Protein AF-A0A959NJ76-F1 (afdb_monomer)

Solvent-accessible surface area (backbone atoms only — not comparable to full-atom values): 22994 Å² total; per-residue (Å²): 145,77,79,62,61,67,50,52,54,52,50,51,52,50,52,49,51,54,52,50,52,52,50,49,51,53,53,50,52,52,48,54,54,55,44,70,74,42,85,94,53,72,59,65,63,52,52,52,49,53,48,52,55,59,72,65,40,52,69,60,38,48,54,49,22,55,58,27,55,75,42,96,59,50,68,64,19,51,53,31,48,52,52,47,51,53,51,51,53,51,48,52,51,54,50,52,50,50,52,51,50,51,50,53,50,49,51,50,53,50,51,51,51,49,55,51,48,36,51,53,37,51,50,47,26,54,51,33,48,54,51,20,55,43,29,62,75,60,64,82,51,79,66,47,38,54,55,51,40,50,53,48,51,53,47,51,53,51,50,51,53,49,50,55,53,47,56,59,44,38,79,74,34,67,64,60,44,71,67,39,54,48,24,48,49,51,16,53,50,24,44,53,53,16,42,52,22,33,75,70,67,33,31,61,61,14,20,52,27,26,49,53,15,28,51,23,29,51,49,24,33,51,53,50,50,49,25,50,52,28,64,71,61,71,80,52,102,51,64,40,70,69,52,53,48,41,52,51,35,50,52,49,31,54,53,42,53,53,52,48,54,55,51,57,67,55,60,82,55,83,91,42,77,69,54,53,56,49,36,53,50,51,27,51,51,53,51,49,52,43,51,55,52,51,52,52,40,50,49,37,57,72,72,69,51,50,74,65,56,40,56,54,48,53,60,37,49,54,47,47,52,53,42,38,51,28,42,74,69,71,47,78,45,75,63,44,53,51,42,50,53,49,38,37,50,50,35,51,47,50,46,49,55,64,70,56,57,88,72,63,86,72,84,79,77,78,76,82,75,85,72,88,76,75,74,77,76,80,85,76,60,83,49,73,70,45,56,54,52,53,51,51,51,49,56,48,56,66,68,70,68,63,56,72,73,54,48,53,51,53,49,52,50,56,50,49,58,62,48,61,51,71,77,107

Foldseek 3Di:
DPPCVVLVVVLVVLVVVLVVLVVVLVVLVVVLVVQVVDPPAPNVLSVVLNVLLVVLPLVVLSVVLNVCSVDPDNPSNVVSVVSSVVSVVVSVVSVVVSVVVRVVRLLVVLLVLLVVLLVLLVVLLVLLLVLLVCLQPPLDDPVSLVVSLVSLVVSLVSLVVSLVSLVVSVLSALLSDVLLVVLSVLLNVLSVQLSVCSVVVNSNSSSVSSVSSSVSSVVSSVSSVQSSVCSVVPQDPDGRLLVSLLVLLVVLLVLLVVLLVLLVVLVPDDDDPVVLVVLVVSLVSLVVSLVSLVVSLVVCVVVVNDPVLNVLSVVLSVLSVVLSVCSVVVNSDPVSSVSSVVSSVSSVVSSVVSSCVVVDDDPDDDDDDDDPDDDPPDDDCQDPVNLVVLVVVLVVVVVVDDDPVVNVVSVVVSVVVVVVNVVD

Radius of gyration: 35.42 Å; Cα contacts (8 Å, |Δi|>4): 337; chains: 1; bounding box: 66×67×104 Å

Mean predicted aligned error: 13.61 Å

Structure (mmCIF, N/CA/C/O backbone):
data_AF-A0A959NJ76-F1
#
_entry.id   AF-A0A959NJ76-F1
#
loop_
_atom_site.group_PDB
_atom_site.id
_atom_site.type_symbol
_atom_site.label_atom_id
_atom_site.label_alt_id
_atom_site.label_comp_id
_atom_site.label_asym_id
_atom_site.label_entity_id
_atom_site.label_seq_id
_atom_site.pdbx_PDB_ins_code
_atom_site.Cartn_x
_atom_site.Cartn_y
_atom_site.Cartn_z
_atom_site.occupancy
_atom_site.B_iso_or_equiv
_atom_site.auth_seq_id
_atom_site.auth_comp_id
_atom_site.auth_asym_id
_atom_site.auth_atom_id
_atom_site.pdbx_PDB_model_num
ATOM 1 N N . GLU A 1 1 ? -35.287 9.494 47.033 1.00 32.81 1 GLU A N 1
ATOM 2 C CA . GLU A 1 1 ? -34.958 10.249 45.802 1.00 32.81 1 GLU A CA 1
ATOM 3 C C . GLU A 1 1 ? -33.596 9.868 45.184 1.00 32.81 1 GLU A C 1
ATOM 5 O O . GLU A 1 1 ? -32.942 10.720 44.609 1.00 32.81 1 GLU A O 1
ATOM 10 N N . ASN A 1 2 ? -33.147 8.601 45.232 1.00 35.16 2 ASN A N 1
ATOM 11 C CA . ASN A 1 2 ? -31.832 8.211 44.669 1.00 35.16 2 ASN A CA 1
ATOM 12 C C . ASN A 1 2 ? -31.874 6.976 43.745 1.00 35.16 2 ASN A C 1
ATOM 14 O O . ASN A 1 2 ? -30.834 6.438 43.386 1.00 35.16 2 ASN A O 1
ATOM 18 N N . SER A 1 3 ? -33.068 6.524 43.354 1.00 40.91 3 SER A N 1
ATOM 19 C CA . SER A 1 3 ? -33.283 5.350 42.494 1.00 40.91 3 SER A CA 1
ATOM 20 C C . SER A 1 3 ? -33.383 5.677 40.996 1.00 40.91 3 SER A C 1
ATOM 22 O O . SER A 1 3 ? -33.273 4.765 40.185 1.00 40.91 3 SER A O 1
ATOM 24 N N . ASP A 1 4 ? -33.530 6.953 40.617 1.00 49.22 4 ASP A N 1
ATOM 25 C CA . ASP A 1 4 ? -33.763 7.360 39.216 1.00 49.22 4 ASP A CA 1
ATOM 26 C C . ASP A 1 4 ? -32.482 7.737 38.447 1.00 49.22 4 ASP A C 1
ATOM 28 O O . ASP A 1 4 ? -32.448 7.676 37.219 1.00 49.22 4 ASP A O 1
ATOM 32 N N . ARG A 1 5 ? -31.394 8.094 39.147 1.00 47.03 5 ARG A N 1
ATOM 33 C CA . ARG A 1 5 ? -30.107 8.469 38.522 1.00 47.03 5 ARG A CA 1
ATOM 34 C C . ARG A 1 5 ? -29.415 7.326 37.758 1.00 47.03 5 ARG A C 1
ATOM 36 O O . ARG A 1 5 ? -29.026 7.573 36.619 1.00 47.03 5 ARG A O 1
ATOM 43 N N . PRO A 1 6 ? -29.317 6.090 38.293 1.00 58.12 6 PRO A N 1
ATOM 44 C CA . PRO A 1 6 ? -28.686 4.979 37.574 1.00 58.12 6 PRO A CA 1
ATOM 45 C C . PRO A 1 6 ? -29.435 4.620 36.285 1.00 58.12 6 PRO A C 1
ATOM 47 O O . PRO A 1 6 ? -28.829 4.230 35.294 1.00 58.12 6 PRO A O 1
ATOM 50 N N . ASN A 1 7 ? -30.763 4.777 36.283 1.00 65.12 7 ASN A N 1
ATOM 51 C CA . ASN A 1 7 ? -31.589 4.422 35.136 1.00 65.12 7 ASN A CA 1
ATOM 52 C C . ASN A 1 7 ? -31.427 5.421 33.975 1.00 65.12 7 ASN A C 1
ATOM 54 O O . ASN A 1 7 ? -31.428 5.032 32.810 1.00 65.12 7 ASN A O 1
ATOM 58 N N . ASN A 1 8 ? -31.231 6.711 34.269 1.00 75.12 8 ASN A N 1
ATOM 59 C CA . ASN A 1 8 ? -30.981 7.713 33.229 1.00 75.12 8 ASN A CA 1
ATOM 60 C C . ASN A 1 8 ? -29.619 7.517 32.542 1.00 75.12 8 ASN A C 1
ATOM 62 O O . ASN A 1 8 ? -29.563 7.554 31.316 1.00 75.12 8 ASN A O 1
ATOM 66 N N . GLU A 1 9 ? -28.553 7.235 33.298 1.00 80.25 9 GLU A N 1
ATOM 67 C CA . GLU A 1 9 ? -27.217 6.975 32.731 1.00 80.25 9 GLU A CA 1
ATOM 68 C C . GLU A 1 9 ? -27.193 5.703 31.868 1.00 80.25 9 GLU A C 1
ATOM 70 O O . GLU A 1 9 ? -26.679 5.723 30.750 1.00 80.25 9 GLU A O 1
ATOM 75 N N . LEU A 1 10 ? -27.818 4.611 32.329 1.00 81.75 10 LEU A N 1
ATOM 76 C CA . LEU A 1 10 ? -27.928 3.370 31.551 1.00 81.75 10 LEU A CA 1
ATOM 77 C C . LEU A 1 10 ? -28.728 3.567 30.255 1.00 81.75 10 LEU A C 1
ATOM 79 O O . LEU A 1 10 ? -28.365 3.025 29.211 1.00 81.75 10 LEU A O 1
ATOM 83 N N . ASN A 1 11 ? -29.790 4.378 30.291 1.00 82.19 11 ASN A N 1
ATOM 84 C CA . ASN A 1 11 ? -30.551 4.721 29.091 1.00 82.19 11 ASN A CA 1
ATOM 85 C C . ASN A 1 11 ? -29.736 5.572 28.103 1.00 82.19 11 ASN A C 1
ATOM 87 O O . ASN A 1 11 ? -29.856 5.379 26.892 1.00 82.19 11 ASN A O 1
ATOM 91 N N . GLU A 1 12 ? -28.899 6.498 28.579 1.00 86.25 12 GLU A N 1
ATOM 92 C CA . GLU A 1 12 ? -27.983 7.253 27.713 1.00 86.25 12 GLU A CA 1
ATOM 93 C C . GLU A 1 12 ? -26.907 6.357 27.090 1.00 86.25 12 GLU A C 1
ATOM 95 O O . GLU A 1 12 ? -26.652 6.454 25.887 1.00 86.25 12 GLU A O 1
ATOM 100 N N . GLN A 1 13 ? -26.330 5.435 27.865 1.00 84.12 13 GLN A N 1
ATOM 101 C CA . GLN A 1 13 ? -25.385 4.441 27.351 1.00 84.12 13 GLN A CA 1
ATOM 102 C C . GLN A 1 13 ? -26.030 3.541 26.291 1.00 84.12 13 GLN A C 1
ATOM 104 O O . GLN A 1 13 ? -25.434 3.315 25.238 1.00 84.12 13 GLN A O 1
ATOM 109 N N . GLN A 1 14 ? -27.271 3.094 26.512 1.00 85.25 14 GLN A N 1
ATOM 110 C CA . GLN A 1 14 ? -28.015 2.300 25.532 1.00 85.25 14 GLN A CA 1
ATOM 111 C C . GLN A 1 14 ? -28.269 3.084 24.234 1.00 85.25 14 GLN A C 1
ATOM 113 O O . GLN A 1 14 ? -28.062 2.552 23.146 1.00 85.25 14 GLN A O 1
ATOM 118 N N . LYS A 1 15 ? -28.649 4.367 24.324 1.00 87.88 15 LYS A N 1
ATOM 119 C CA . LYS A 1 15 ? -28.808 5.238 23.143 1.00 87.88 15 LYS A CA 1
ATOM 120 C C . LYS A 1 15 ? -27.497 5.446 22.384 1.00 87.88 15 LYS A C 1
ATOM 122 O O . LYS A 1 15 ? -27.502 5.520 21.157 1.00 87.88 15 LYS A O 1
ATOM 127 N N . ASN A 1 16 ? -26.376 5.559 23.095 1.00 87.31 16 ASN A N 1
ATOM 128 C CA . ASN A 1 16 ? -25.060 5.639 22.465 1.00 87.31 16 ASN A CA 1
ATOM 129 C C . ASN A 1 16 ? -24.744 4.335 21.714 1.00 87.31 16 ASN A C 1
ATOM 131 O O . ASN A 1 16 ? -24.356 4.380 20.549 1.00 87.31 16 ASN A O 1
ATOM 135 N N . LEU A 1 17 ? -25.012 3.181 22.331 1.00 86.62 17 LEU A N 1
ATOM 136 C CA . LEU A 1 17 ? -24.845 1.868 21.705 1.00 86.62 17 LEU A CA 1
ATOM 137 C C . LEU A 1 17 ? -25.693 1.729 20.425 1.00 86.62 17 LEU A C 1
ATOM 139 O O . LEU A 1 17 ? -25.177 1.277 19.404 1.00 86.62 17 LEU A O 1
ATOM 143 N N . ASP A 1 18 ? -26.943 2.207 20.428 1.00 87.94 18 ASP A N 1
ATOM 144 C CA . ASP A 1 18 ? -27.784 2.287 19.220 1.00 87.94 18 ASP A CA 1
ATOM 145 C C . ASP A 1 18 ? -27.140 3.106 18.106 1.00 87.94 18 ASP A C 1
ATOM 147 O O . ASP A 1 18 ? -27.124 2.701 16.940 1.00 87.94 18 ASP A O 1
ATOM 151 N N . GLN A 1 19 ? -26.597 4.273 18.453 1.00 90.06 19 GLN A N 1
ATOM 152 C CA . GLN A 1 19 ? -25.939 5.129 17.478 1.00 90.06 19 GLN A CA 1
ATOM 153 C C . GLN A 1 19 ? -24.673 4.469 16.916 1.00 90.06 19 GLN A C 1
ATOM 155 O O . GLN A 1 19 ? -24.432 4.543 15.712 1.00 90.06 19 GLN A O 1
ATOM 160 N N . GLN A 1 20 ? -23.888 3.790 17.755 1.00 88.50 20 GLN A N 1
ATOM 161 C CA . GLN A 1 20 ? -22.693 3.063 17.324 1.00 88.50 20 GLN A CA 1
ATOM 162 C C . GLN A 1 20 ? -23.033 1.891 16.400 1.00 88.50 20 GLN A C 1
ATOM 164 O O . GLN A 1 20 ? -22.364 1.721 15.382 1.00 88.50 20 GLN A O 1
ATOM 169 N N . MET A 1 21 ? -24.099 1.134 16.677 1.00 88.56 21 MET A N 1
ATOM 170 C CA . MET A 1 21 ? -24.552 0.059 15.784 1.00 88.56 21 MET A CA 1
ATOM 171 C C . MET A 1 21 ? -25.036 0.591 14.433 1.00 88.56 21 MET A C 1
ATOM 173 O O . MET A 1 21 ? -24.700 0.019 13.395 1.00 88.56 21 MET A O 1
ATOM 177 N N . LYS A 1 22 ? -25.769 1.713 14.417 1.00 89.62 22 LYS A N 1
ATOM 178 C CA . LYS A 1 22 ? -26.162 2.382 13.165 1.00 89.62 22 LYS A CA 1
ATOM 179 C C . LYS A 1 22 ? -24.946 2.845 12.370 1.00 89.62 22 LYS A C 1
ATOM 181 O O . LYS A 1 22 ? -24.888 2.633 11.163 1.00 89.62 22 LYS A O 1
ATOM 186 N N . ASN A 1 23 ? -23.961 3.438 13.042 1.00 90.88 23 ASN A N 1
ATOM 187 C CA . ASN A 1 23 ? -22.717 3.851 12.401 1.00 90.88 23 ASN A CA 1
ATOM 188 C C . ASN A 1 23 ? -21.966 2.642 11.823 1.00 90.88 23 ASN A C 1
ATOM 190 O O . ASN A 1 23 ? -21.540 2.697 10.676 1.00 90.88 23 ASN A O 1
ATOM 194 N N . LEU A 1 24 ? -21.867 1.537 12.569 1.00 89.38 24 LEU A N 1
ATOM 195 C CA . LEU A 1 24 ? -21.246 0.298 12.100 1.00 89.38 24 LEU A CA 1
ATOM 196 C C . LEU A 1 24 ? -21.946 -0.260 10.855 1.00 89.38 24 LEU A C 1
ATOM 198 O O . LEU A 1 24 ? -21.276 -0.630 9.894 1.00 89.38 24 LEU A O 1
ATOM 202 N N . LYS A 1 25 ? -23.283 -0.270 10.841 1.00 88.31 25 LYS A N 1
ATOM 203 C CA . LYS A 1 25 ? -24.066 -0.672 9.667 1.00 88.31 25 LYS A CA 1
ATOM 204 C C . LYS A 1 25 ? -23.751 0.202 8.451 1.00 88.31 25 LYS A C 1
ATOM 206 O O . LYS A 1 25 ? -23.459 -0.331 7.386 1.00 88.31 25 LYS A O 1
ATOM 211 N N . ASN A 1 26 ? -23.738 1.523 8.623 1.00 91.50 26 ASN A N 1
ATOM 212 C CA . ASN A 1 26 ? -23.413 2.454 7.541 1.00 91.50 26 ASN A CA 1
ATOM 213 C C . ASN A 1 26 ? -21.978 2.253 7.022 1.00 91.50 26 ASN A C 1
ATOM 215 O O . ASN A 1 26 ? -21.744 2.298 5.818 1.00 91.50 26 ASN A O 1
ATOM 219 N N . GLU A 1 27 ? -21.006 2.024 7.909 1.00 91.06 27 GLU A N 1
ATOM 220 C CA . GLU A 1 27 ? -19.618 1.761 7.508 1.00 91.06 27 GLU A CA 1
ATOM 221 C C . GLU A 1 27 ? -19.467 0.415 6.785 1.00 91.06 27 GLU A C 1
ATOM 223 O O . GLU A 1 27 ? -18.703 0.324 5.826 1.00 91.06 27 GLU A O 1
ATOM 228 N N . MET A 1 28 ? -20.235 -0.612 7.160 1.00 89.31 28 MET A N 1
ATOM 229 C CA . MET A 1 28 ? -20.298 -1.857 6.389 1.00 89.31 28 MET A CA 1
ATOM 230 C C . MET A 1 28 ? -20.917 -1.673 5.006 1.00 89.31 28 MET A C 1
ATOM 232 O O . MET A 1 28 ? -20.433 -2.262 4.043 1.00 89.31 28 MET A O 1
ATOM 236 N N . GLU A 1 29 ? -21.974 -0.871 4.884 1.00 89.38 29 GLU A N 1
ATOM 237 C CA . GLU A 1 29 ? -22.587 -0.572 3.588 1.00 89.38 29 GLU A CA 1
ATOM 238 C C . GLU A 1 29 ? -21.589 0.151 2.673 1.00 89.38 29 GLU A C 1
ATOM 240 O O . GLU A 1 29 ? -21.367 -0.290 1.545 1.00 89.38 29 GLU A O 1
ATOM 245 N N . LYS A 1 30 ? -20.879 1.164 3.191 1.00 90.88 30 LYS A N 1
ATOM 246 C CA . LYS A 1 30 ? -19.789 1.838 2.464 1.00 90.88 30 LYS A CA 1
ATOM 247 C C . LYS A 1 30 ? -18.652 0.888 2.091 1.00 90.88 30 LYS A C 1
ATOM 249 O O . LYS A 1 30 ? -18.108 0.982 0.992 1.00 90.88 30 LYS A O 1
ATOM 254 N N . LEU A 1 31 ? -18.264 -0.012 2.997 1.00 88.38 31 LEU A N 1
ATOM 255 C CA . LEU A 1 31 ? -17.247 -1.025 2.713 1.00 88.38 31 LEU A CA 1
ATOM 256 C C . LEU A 1 31 ? -17.703 -1.935 1.567 1.00 88.38 31 LEU A C 1
ATOM 258 O O . LEU A 1 31 ? -16.925 -2.190 0.655 1.00 88.38 31 LEU A O 1
ATOM 262 N N . ASN A 1 32 ? -18.966 -2.364 1.573 1.00 87.56 32 ASN A N 1
ATOM 263 C CA . ASN A 1 32 ? -19.546 -3.187 0.514 1.00 87.56 32 ASN A CA 1
ATOM 264 C C . ASN A 1 32 ? -19.563 -2.457 -0.841 1.00 87.56 32 ASN A C 1
ATOM 266 O O . ASN A 1 32 ? -19.241 -3.054 -1.864 1.00 87.56 32 ASN A O 1
ATOM 270 N N . GLU A 1 33 ? -19.900 -1.165 -0.864 1.00 89.31 33 GLU A N 1
ATOM 271 C CA . GLU A 1 33 ? -19.834 -0.339 -2.079 1.00 89.31 33 GLU A CA 1
ATOM 272 C C . GLU A 1 33 ? -18.403 -0.241 -2.618 1.00 89.31 33 GLU A C 1
ATOM 274 O O . GLU A 1 33 ? -18.162 -0.585 -3.773 1.00 89.31 33 GLU A O 1
ATOM 279 N N . LYS A 1 34 ? -17.433 0.106 -1.764 1.00 86.75 34 LYS A N 1
ATOM 280 C CA . LYS A 1 34 ? -16.011 0.157 -2.145 1.00 86.75 34 LYS A CA 1
ATOM 281 C C . LYS A 1 34 ? -15.489 -1.193 -2.637 1.00 86.75 34 LYS A C 1
ATOM 283 O O . LYS A 1 34 ? -14.717 -1.250 -3.588 1.00 86.75 34 LYS A O 1
ATOM 288 N N . MET A 1 35 ? -15.918 -2.296 -2.023 1.00 84.69 35 MET A N 1
ATOM 289 C CA . MET A 1 35 ? -15.543 -3.640 -2.470 1.00 84.69 35 MET A CA 1
ATOM 290 C C . MET A 1 35 ? -16.108 -3.973 -3.856 1.00 84.69 35 MET A C 1
ATOM 292 O O . MET A 1 35 ? -15.465 -4.705 -4.602 1.00 84.69 35 MET A O 1
ATOM 296 N N . LYS A 1 36 ? -17.267 -3.428 -4.242 1.00 84.50 36 LYS A N 1
ATOM 297 C CA . LYS A 1 36 ? -17.822 -3.609 -5.595 1.00 84.50 36 LYS A CA 1
ATOM 298 C C . LYS A 1 36 ? -17.053 -2.837 -6.666 1.00 84.50 36 LYS A C 1
ATOM 300 O O . LYS A 1 36 ? -17.026 -3.281 -7.810 1.00 84.50 36 LYS A O 1
ATOM 305 N N . GLU A 1 37 ? -16.445 -1.710 -6.307 1.00 83.31 37 GLU A N 1
ATOM 306 C CA . GLU A 1 37 ? -15.632 -0.891 -7.218 1.00 83.31 37 GLU A CA 1
ATOM 307 C C . GLU A 1 37 ? -14.268 -1.526 -7.527 1.00 83.31 37 GLU A C 1
ATOM 309 O O . GLU A 1 37 ? -13.709 -1.312 -8.601 1.00 83.31 37 GLU A O 1
ATOM 314 N N . VAL A 1 38 ? -13.734 -2.328 -6.602 1.00 74.69 38 VAL A N 1
ATOM 315 C CA . VAL A 1 38 ? -12.418 -2.962 -6.732 1.00 74.69 38 VAL A CA 1
ATOM 316 C C . VAL A 1 38 ? -12.576 -4.403 -7.217 1.00 74.69 38 VAL A C 1
ATOM 318 O O . VAL A 1 38 ? -13.200 -5.235 -6.557 1.00 74.69 38 VAL A O 1
ATOM 321 N N . SER A 1 39 ? -11.979 -4.720 -8.371 1.00 63.97 39 SER A N 1
ATOM 322 C CA . SER A 1 39 ? -11.890 -6.104 -8.848 1.00 63.97 39 SER A CA 1
ATOM 323 C C . SER A 1 39 ? -11.131 -6.965 -7.832 1.00 63.97 39 SER A C 1
ATOM 325 O O . SER A 1 39 ? -10.184 -6.493 -7.208 1.00 63.97 39 SER A O 1
ATOM 327 N N . ASP A 1 40 ? -11.494 -8.243 -7.710 1.00 72.69 40 ASP A N 1
ATOM 328 C CA . ASP A 1 40 ? -10.764 -9.236 -6.900 1.00 72.69 40 ASP A CA 1
ATOM 329 C C . ASP A 1 40 ? -10.974 -9.149 -5.372 1.00 72.69 40 ASP A C 1
ATOM 331 O O . ASP A 1 40 ? -10.179 -9.695 -4.607 1.00 72.69 40 ASP A O 1
ATOM 335 N N . THR A 1 41 ? -12.060 -8.520 -4.906 1.00 77.44 41 THR A N 1
ATOM 336 C CA . THR A 1 41 ? -12.467 -8.535 -3.488 1.00 77.44 41 THR A CA 1
ATOM 337 C C . THR A 1 41 ? -13.403 -9.716 -3.154 1.00 77.44 41 THR A C 1
ATOM 339 O O . THR A 1 41 ? -14.145 -10.187 -4.024 1.00 77.44 41 THR A O 1
ATOM 342 N N . PRO A 1 42 ? -13.411 -10.215 -1.900 1.00 81.06 42 PRO A N 1
ATOM 343 C CA . PRO A 1 42 ? -14.275 -11.311 -1.449 1.00 81.06 42 PRO A CA 1
ATOM 344 C C . PRO A 1 42 ? -15.732 -10.845 -1.259 1.00 81.06 42 PRO A C 1
ATOM 346 O O . PRO A 1 42 ? -16.222 -10.639 -0.148 1.00 81.06 42 PRO A O 1
ATOM 349 N N . GLN A 1 43 ? -16.432 -10.613 -2.375 1.00 83.50 43 GLN A N 1
ATOM 350 C CA . GLN A 1 43 ? -17.800 -10.077 -2.377 1.00 83.50 43 GLN A CA 1
ATOM 351 C C . GLN A 1 43 ? -18.801 -11.014 -1.690 1.00 83.50 43 GLN A C 1
ATOM 353 O O . GLN A 1 43 ? -19.681 -10.544 -0.974 1.00 83.50 43 GLN A O 1
ATOM 358 N N . LYS A 1 44 ? -18.652 -12.334 -1.860 1.00 85.69 44 LYS A N 1
ATOM 359 C CA . LYS A 1 44 ? -19.558 -13.323 -1.253 1.00 85.69 44 LYS A CA 1
ATOM 360 C C . LYS A 1 44 ? -19.457 -13.323 0.265 1.00 85.69 44 LYS A C 1
ATOM 362 O O . LYS A 1 44 ? -20.471 -13.344 0.950 1.00 85.69 44 LYS A O 1
ATOM 367 N N . GLU A 1 45 ? -18.240 -13.254 0.785 1.00 87.62 45 GLU A N 1
ATOM 368 C CA . GLU A 1 45 ? -17.966 -13.192 2.213 1.00 87.62 45 GLU A CA 1
ATOM 369 C C . GLU A 1 45 ? -18.578 -11.923 2.824 1.00 87.62 45 GLU A C 1
ATOM 371 O O . GLU A 1 45 ? -19.177 -11.989 3.898 1.00 87.62 45 GLU A O 1
ATOM 376 N N . MET A 1 46 ? -18.510 -10.789 2.115 1.00 88.38 46 MET A N 1
ATOM 377 C CA . MET A 1 46 ? -19.149 -9.539 2.540 1.00 88.38 46 MET A CA 1
ATOM 378 C C . MET A 1 46 ? -20.684 -9.606 2.479 1.00 88.38 46 MET A C 1
ATOM 380 O O . MET A 1 46 ? -21.371 -9.097 3.369 1.00 88.38 46 MET A O 1
ATOM 384 N N . GLU A 1 47 ? -21.254 -10.243 1.455 1.00 88.31 47 GLU A N 1
ATOM 385 C CA . GLU A 1 47 ? -22.698 -10.494 1.362 1.00 88.31 47 GLU A CA 1
ATOM 386 C C . GLU A 1 47 ? -23.192 -11.389 2.508 1.00 88.31 47 GLU A C 1
ATOM 388 O O . GLU A 1 47 ? -24.186 -11.060 3.165 1.00 88.31 47 GLU A O 1
ATOM 393 N N . ASP A 1 48 ? -22.471 -12.471 2.802 1.00 90.12 48 ASP A N 1
ATOM 394 C CA . ASP A 1 48 ? -22.771 -13.380 3.908 1.00 90.12 48 ASP A CA 1
ATOM 395 C C . ASP A 1 48 ? -22.663 -12.675 5.266 1.00 90.12 48 ASP A C 1
ATOM 397 O O . ASP A 1 48 ? -23.515 -12.872 6.139 1.00 90.12 48 ASP A O 1
ATOM 401 N N . LEU A 1 49 ? -21.657 -11.815 5.448 1.00 90.06 49 LEU A N 1
ATOM 402 C CA . LEU A 1 49 ? -21.476 -11.018 6.662 1.00 90.06 49 LEU A CA 1
ATOM 403 C C . LEU A 1 49 ? -22.639 -10.037 6.868 1.00 90.06 49 LEU A C 1
ATOM 405 O O . LEU A 1 49 ? -23.228 -9.994 7.952 1.00 90.06 49 LEU A O 1
ATOM 409 N N . ASN A 1 50 ? -23.043 -9.323 5.814 1.00 88.25 50 ASN A N 1
ATOM 410 C CA . ASN A 1 50 ? -24.210 -8.438 5.843 1.00 88.25 50 ASN A CA 1
ATOM 411 C C . ASN A 1 50 ? -25.505 -9.201 6.149 1.00 88.25 50 ASN A C 1
ATOM 413 O O . ASN A 1 50 ? -26.340 -8.742 6.934 1.00 88.25 50 ASN A O 1
ATOM 417 N N . LYS A 1 51 ? -25.681 -10.386 5.556 1.00 90.25 51 LYS A N 1
ATOM 418 C CA . LYS A 1 51 ? -26.841 -11.240 5.813 1.00 90.25 51 LYS A CA 1
ATOM 419 C C . LYS A 1 51 ? -26.893 -11.681 7.277 1.00 90.25 51 LYS A C 1
ATOM 421 O O . LYS A 1 51 ? -27.919 -11.471 7.923 1.00 90.25 51 LYS A O 1
ATOM 426 N N . LYS A 1 52 ? -25.787 -12.204 7.821 1.00 90.62 52 LYS A N 1
ATOM 427 C CA . LYS A 1 52 ? -25.675 -12.587 9.240 1.00 90.62 52 LYS A CA 1
ATOM 428 C C . LYS A 1 52 ? -25.998 -11.415 10.170 1.00 90.62 52 LYS A C 1
ATOM 430 O O . LYS A 1 52 ? -26.748 -11.591 11.127 1.00 90.62 52 LYS A O 1
ATOM 435 N N . PHE A 1 53 ? -25.466 -10.224 9.888 1.00 89.38 53 PHE A N 1
ATOM 436 C CA . PHE A 1 53 ? -25.720 -9.031 10.699 1.00 89.38 53 PHE A CA 1
ATOM 437 C C . PHE A 1 53 ? -27.207 -8.652 10.726 1.00 89.38 53 PHE A C 1
ATOM 439 O O . PHE A 1 53 ? -27.766 -8.373 11.787 1.00 89.38 53 PHE A O 1
ATOM 446 N N . ASN A 1 54 ? -27.878 -8.700 9.573 1.00 88.31 54 ASN A N 1
ATOM 447 C CA . ASN A 1 54 ? -29.311 -8.416 9.485 1.00 88.31 54 ASN A CA 1
ATOM 448 C C . ASN A 1 54 ? -30.164 -9.496 10.182 1.00 88.31 54 ASN A C 1
ATOM 450 O O . ASN A 1 54 ? -31.145 -9.176 10.856 1.00 88.31 54 ASN A O 1
ATOM 454 N N . GLU A 1 55 ? -29.786 -10.774 10.070 1.00 92.19 55 GLU A N 1
ATOM 455 C CA . GLU A 1 55 ? -30.480 -11.898 10.719 1.00 92.19 55 GLU A CA 1
ATOM 456 C C . GLU A 1 55 ? -30.403 -11.852 12.252 1.00 92.19 55 GLU A C 1
ATOM 458 O O . GLU A 1 55 ? -31.338 -12.288 12.928 1.00 92.19 55 GLU A O 1
ATOM 463 N N . GLN A 1 56 ? -29.333 -11.277 12.809 1.00 90.62 56 GLN A N 1
ATOM 464 C CA . GLN A 1 56 ? -29.158 -11.095 14.252 1.00 90.62 56 GLN A CA 1
ATOM 465 C C . GLN A 1 56 ? -30.172 -10.125 14.879 1.00 90.62 56 GLN A C 1
ATOM 467 O O . GLN A 1 56 ? -30.381 -10.180 16.092 1.00 90.62 56 GLN A O 1
ATOM 472 N N . LYS A 1 57 ? -30.820 -9.264 14.076 1.00 91.25 57 LYS A N 1
ATOM 473 C CA . LYS A 1 57 ? -31.819 -8.274 14.527 1.00 91.25 57 LYS A CA 1
ATOM 474 C C . LYS A 1 57 ? -31.329 -7.433 15.714 1.00 91.25 57 LYS A C 1
ATOM 476 O O . LYS A 1 57 ? -32.065 -7.221 16.680 1.00 91.25 57 LYS A O 1
ATOM 481 N N . ASN A 1 58 ? -30.086 -6.956 15.629 1.00 91.38 58 ASN A N 1
ATOM 482 C CA . ASN A 1 58 ? -29.428 -6.190 16.691 1.00 91.38 58 ASN A CA 1
ATOM 483 C C . ASN A 1 58 ? -30.229 -4.934 17.091 1.00 91.38 58 ASN A C 1
ATOM 485 O O . ASN A 1 58 ? -30.393 -4.679 18.281 1.00 91.38 58 ASN A O 1
ATOM 489 N N . ASP A 1 59 ? -30.851 -4.241 16.133 1.00 89.25 59 ASP A N 1
ATOM 490 C CA . ASP A 1 59 ? -31.727 -3.089 16.410 1.00 89.25 59 ASP A CA 1
ATOM 491 C C . ASP A 1 59 ? -32.887 -3.462 17.355 1.00 89.25 59 ASP A C 1
ATOM 493 O O . ASP A 1 59 ? -33.142 -2.789 18.351 1.00 89.25 59 ASP A O 1
ATOM 497 N N . VAL A 1 60 ? -33.538 -4.605 17.110 1.00 91.50 60 VAL A N 1
ATOM 498 C CA . VAL A 1 60 ? -34.662 -5.092 17.931 1.00 91.50 60 VAL A CA 1
ATOM 499 C C . VAL A 1 60 ? -34.195 -5.512 19.323 1.00 91.50 60 VAL A C 1
ATOM 501 O O . VAL A 1 60 ? -34.894 -5.277 20.308 1.00 91.50 60 VAL A O 1
ATOM 504 N N . LEU A 1 61 ? -33.031 -6.163 19.428 1.00 91.56 61 LEU A N 1
ATOM 505 C CA . LEU A 1 61 ? -32.447 -6.526 20.724 1.00 91.56 61 LEU A CA 1
ATOM 506 C C . LEU A 1 61 ? -32.124 -5.279 21.553 1.00 91.56 61 LEU A C 1
ATOM 508 O O . LEU A 1 61 ? -32.319 -5.275 22.771 1.00 91.56 61 LEU A O 1
ATOM 512 N N . SER A 1 62 ? -31.671 -4.217 20.897 1.00 90.00 62 SER A N 1
ATOM 513 C CA . SER A 1 62 ? -31.325 -2.960 21.547 1.00 90.00 62 SER A CA 1
ATOM 514 C C . SER A 1 62 ? -32.549 -2.177 22.009 1.00 90.00 62 SER A C 1
ATOM 516 O O . SER A 1 62 ? -32.628 -1.792 23.177 1.00 90.00 62 SER A O 1
ATOM 518 N N . GLU A 1 63 ? -33.572 -2.057 21.157 1.00 89.81 63 GLU A N 1
ATOM 519 C CA . GLU A 1 63 ? -34.858 -1.456 21.530 1.00 89.81 63 GLU A CA 1
ATOM 520 C C . GLU A 1 63 ? -35.496 -2.189 22.717 1.00 89.81 63 GLU A C 1
ATOM 522 O O . GLU A 1 63 ? -35.955 -1.560 23.674 1.00 89.81 63 GLU A O 1
ATOM 527 N N . LYS A 1 64 ? -35.473 -3.529 22.704 1.00 90.94 64 LYS A N 1
ATOM 528 C CA . LYS A 1 64 ? -35.939 -4.335 23.839 1.00 90.94 64 LYS A CA 1
ATOM 529 C C . LYS A 1 64 ? -35.109 -4.085 25.090 1.00 90.94 64 LYS A C 1
ATOM 531 O O . LYS A 1 64 ? -35.682 -3.958 26.164 1.00 90.94 64 LYS A O 1
ATOM 536 N N . SER A 1 65 ? -33.786 -3.977 24.973 1.00 90.62 65 SER A N 1
ATOM 537 C CA . SER A 1 65 ? -32.923 -3.639 26.112 1.00 90.62 65 SER A CA 1
ATOM 538 C C . SER A 1 65 ? -33.332 -2.301 26.729 1.00 90.62 65 SER A C 1
ATOM 540 O O . SER A 1 65 ? -33.509 -2.226 27.939 1.00 90.62 65 SER A O 1
ATOM 542 N N . MET A 1 66 ? -33.595 -1.280 25.908 1.00 87.06 66 MET A N 1
ATOM 543 C CA . MET A 1 66 ? -34.052 0.034 26.374 1.00 87.06 66 MET A CA 1
ATOM 544 C C . MET A 1 66 ? -35.410 -0.028 27.091 1.00 87.06 66 MET A C 1
ATOM 546 O O . MET A 1 66 ? -35.588 0.599 28.132 1.00 87.06 66 MET A O 1
ATOM 550 N N . GLN A 1 67 ? -36.363 -0.811 26.579 1.00 89.06 67 GLN A N 1
ATOM 551 C CA . GLN A 1 67 ? -37.664 -1.008 27.232 1.00 89.06 67 GLN A CA 1
ATOM 552 C C . GLN A 1 67 ? -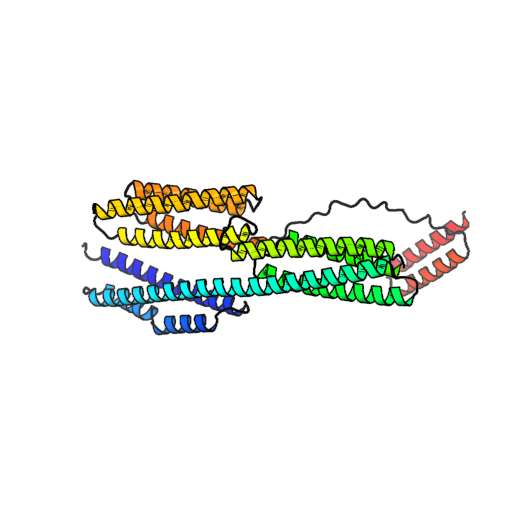37.547 -1.768 28.559 1.00 89.06 67 GLN A C 1
ATOM 554 O O . GLN A 1 67 ? -38.225 -1.430 29.529 1.00 89.06 67 GLN A O 1
ATOM 559 N N . GLU A 1 68 ? -36.703 -2.799 28.618 1.00 89.38 68 GLU A N 1
ATOM 560 C CA . GLU A 1 68 ? -36.494 -3.589 29.835 1.00 89.38 68 GLU A CA 1
ATOM 561 C C . GLU A 1 68 ? -35.704 -2.810 30.902 1.00 89.38 68 GLU A C 1
ATOM 563 O O . GLU A 1 68 ? -35.975 -2.985 32.086 1.00 89.38 68 GLU A O 1
ATOM 568 N N . LEU A 1 69 ? -34.808 -1.889 30.515 1.00 86.38 69 LEU A N 1
ATOM 569 C CA . LEU A 1 69 ? -34.109 -0.981 31.442 1.00 86.38 69 LEU A CA 1
ATOM 570 C C . LEU A 1 69 ? -35.072 -0.031 32.182 1.00 86.38 69 LEU A C 1
ATOM 572 O O . LEU A 1 69 ? -34.808 0.364 33.314 1.00 86.38 69 LEU A O 1
ATOM 576 N N . GLN A 1 70 ? -36.229 0.297 31.596 1.00 84.44 70 GLN A N 1
ATOM 577 C CA . GLN A 1 70 ? -37.262 1.096 32.272 1.00 84.44 70 GLN A CA 1
ATOM 578 C C . GLN A 1 70 ? -38.003 0.319 33.370 1.00 84.44 70 GLN A C 1
ATOM 580 O O . GLN A 1 70 ? -38.703 0.923 34.187 1.00 84.44 70 GLN A O 1
ATOM 585 N N . LYS A 1 71 ? -37.877 -1.013 33.398 1.00 85.25 71 LYS A N 1
ATOM 586 C CA . LYS A 1 71 ? -38.538 -1.866 34.386 1.00 85.25 71 LYS A CA 1
ATOM 587 C C . LYS A 1 71 ? -37.624 -2.110 35.593 1.00 85.25 71 LYS A C 1
ATOM 589 O O . LYS A 1 71 ? -36.407 -2.108 35.460 1.00 85.25 71 LYS A O 1
ATOM 594 N N . PRO A 1 72 ? -38.186 -2.429 36.773 1.00 79.62 72 PRO A N 1
ATOM 595 C CA . PRO A 1 72 ? -37.385 -2.772 37.954 1.00 79.62 72 PRO A CA 1
ATOM 596 C C . PRO A 1 72 ? -36.562 -4.066 37.817 1.00 79.62 72 PRO A C 1
ATOM 598 O O . PRO A 1 72 ? -35.657 -4.297 38.615 1.00 79.62 72 PRO A O 1
ATOM 601 N N . ASN A 1 73 ? -36.900 -4.942 36.860 1.00 82.56 73 ASN A N 1
ATOM 602 C CA . ASN A 1 73 ? -36.216 -6.217 36.644 1.00 82.56 73 ASN A CA 1
ATOM 603 C C . ASN A 1 73 ? -35.281 -6.148 35.428 1.00 82.56 73 ASN A C 1
ATOM 605 O O . ASN A 1 73 ? -35.732 -6.210 34.288 1.00 82.56 73 ASN A O 1
ATOM 609 N N . PHE A 1 74 ? -33.974 -6.117 35.685 1.00 85.62 74 PHE A N 1
ATOM 610 C CA . PHE A 1 74 ? -32.936 -5.992 34.659 1.00 85.62 74 PHE A CA 1
ATOM 611 C C . PHE A 1 74 ? -32.520 -7.313 33.992 1.00 85.62 74 PHE A C 1
ATOM 613 O O . PHE A 1 74 ? -31.671 -7.296 33.105 1.00 85.62 74 PHE A O 1
ATOM 620 N N . GLN A 1 75 ? -33.071 -8.467 34.389 1.00 88.88 75 GLN A N 1
ATOM 621 C CA . GLN A 1 75 ? -32.619 -9.766 33.862 1.00 88.88 75 GLN A CA 1
ATOM 622 C C . GLN A 1 75 ? -32.776 -9.893 32.339 1.00 88.88 75 GLN A C 1
ATOM 624 O O . GLN A 1 75 ? -31.859 -10.363 31.665 1.00 88.88 75 GLN A O 1
ATOM 629 N N . GLU A 1 76 ? -33.906 -9.448 31.784 1.00 89.94 76 GLU A N 1
ATOM 630 C CA . GLU A 1 76 ? -34.132 -9.490 30.332 1.00 89.94 76 GLU A CA 1
ATOM 631 C C . GLU A 1 76 ? -33.274 -8.452 29.592 1.00 89.94 76 GLU A C 1
ATOM 633 O O . GLU A 1 76 ? -32.722 -8.764 28.537 1.00 89.94 76 GLU A O 1
ATOM 638 N N . ALA A 1 77 ? -33.071 -7.258 30.167 1.00 89.25 77 ALA A N 1
ATOM 639 C CA . ALA A 1 77 ? -32.140 -6.264 29.625 1.00 89.25 77 ALA A CA 1
ATOM 640 C C . ALA A 1 77 ? -30.713 -6.831 29.538 1.00 89.25 77 ALA A C 1
ATOM 642 O O . ALA A 1 77 ? -30.081 -6.767 28.485 1.00 89.25 77 ALA A O 1
ATOM 643 N N . LEU A 1 78 ? -30.240 -7.473 30.611 1.00 88.31 78 LEU A N 1
ATOM 644 C CA . LEU A 1 78 ? -28.921 -8.100 30.671 1.00 88.31 78 LEU A CA 1
ATOM 645 C C . LEU A 1 78 ? -28.775 -9.224 29.637 1.00 88.31 78 LEU A C 1
ATOM 647 O O . LEU A 1 78 ? -27.744 -9.339 28.979 1.00 88.31 78 LEU A O 1
ATOM 651 N N . LYS A 1 79 ? -29.806 -10.056 29.464 1.00 92.81 79 LYS A N 1
ATOM 652 C CA . LYS A 1 79 ? -29.817 -11.121 28.454 1.00 92.81 79 LYS A CA 1
ATOM 653 C C . LYS A 1 79 ? -29.715 -10.559 27.034 1.00 92.81 79 LYS A C 1
ATOM 655 O O . LYS A 1 79 ? -28.904 -11.054 26.252 1.00 92.81 79 LYS A O 1
ATOM 660 N N . ASN A 1 80 ? -30.490 -9.522 26.717 1.00 92.44 80 ASN A N 1
ATOM 661 C CA . ASN A 1 80 ? -30.450 -8.871 25.408 1.00 92.44 80 ASN A CA 1
ATOM 662 C C . ASN A 1 80 ? -29.091 -8.197 25.154 1.00 92.44 80 ASN A C 1
ATOM 664 O O . ASN A 1 80 ? -28.515 -8.383 24.083 1.00 92.44 80 ASN A O 1
ATOM 668 N N . GLN A 1 81 ? -28.531 -7.496 26.146 1.00 89.75 81 GLN A N 1
ATOM 669 C CA . GLN A 1 81 ? -27.199 -6.890 26.046 1.00 89.75 81 GLN A CA 1
ATOM 670 C C . GLN A 1 81 ? -26.081 -7.932 25.898 1.00 89.75 81 GLN A C 1
ATOM 672 O O . GLN A 1 81 ? -25.175 -7.746 25.088 1.00 89.75 81 GLN A O 1
ATOM 677 N N . ASN A 1 82 ? -26.158 -9.064 26.603 1.00 91.00 82 ASN A N 1
ATOM 678 C CA . ASN A 1 82 ? -25.207 -10.165 26.429 1.00 91.00 82 ASN A CA 1
ATOM 679 C C . ASN A 1 82 ? -25.273 -10.750 25.015 1.00 91.00 82 ASN A C 1
ATOM 681 O O . ASN A 1 82 ? -24.237 -11.029 24.414 1.00 91.00 82 ASN A O 1
ATOM 685 N N . GLN A 1 83 ? -26.479 -10.909 24.463 1.00 93.44 83 GLN A N 1
ATOM 686 C CA . GLN A 1 83 ? -26.646 -11.376 23.089 1.00 93.44 83 GLN A CA 1
ATOM 687 C C . GLN A 1 83 ? -26.095 -10.364 22.073 1.00 93.44 83 GLN A C 1
ATOM 689 O O . GLN A 1 83 ? -25.405 -10.765 21.138 1.00 93.44 83 GLN A O 1
ATOM 694 N N . LEU A 1 84 ? -26.337 -9.064 22.277 1.00 92.12 84 LEU A N 1
ATOM 695 C CA . LEU A 1 84 ? -25.743 -7.995 21.466 1.00 92.12 84 LEU A CA 1
ATOM 696 C C . LEU A 1 84 ? -24.214 -8.039 21.505 1.00 92.12 84 LEU A C 1
ATOM 698 O O . LEU A 1 84 ? -23.576 -8.023 20.457 1.00 92.12 84 LEU A O 1
ATOM 702 N N . SER A 1 85 ? -23.632 -8.160 22.698 1.00 90.38 85 SER A N 1
ATOM 703 C CA . SER A 1 85 ? -22.183 -8.265 22.882 1.00 90.38 85 SER A CA 1
ATOM 704 C C . SER A 1 85 ? -21.595 -9.453 22.109 1.00 90.38 85 SER A C 1
ATOM 706 O O . SER A 1 85 ? -20.664 -9.281 21.323 1.00 90.38 85 SER A O 1
ATOM 708 N N . GLN A 1 86 ? -22.205 -10.639 22.220 1.00 92.44 86 GLN A N 1
ATOM 709 C CA . GLN A 1 86 ? -21.784 -11.830 21.469 1.00 92.44 86 GLN A CA 1
ATOM 710 C C . GLN A 1 86 ? -21.909 -11.654 19.949 1.00 92.44 86 GLN A C 1
ATOM 712 O O . GLN A 1 86 ? -21.056 -12.126 19.195 1.00 92.44 86 GLN A O 1
ATOM 717 N N . ASN A 1 87 ? -22.968 -10.987 19.486 1.00 93.56 87 ASN A N 1
ATOM 718 C CA . ASN A 1 87 ? -23.167 -10.688 18.071 1.00 93.56 87 ASN A CA 1
ATOM 719 C C . ASN A 1 87 ? -22.069 -9.752 17.540 1.00 93.56 87 ASN A C 1
ATOM 721 O O . ASN A 1 87 ? -21.484 -10.042 16.494 1.00 93.56 87 ASN A O 1
ATOM 725 N N . MET A 1 88 ? -21.740 -8.689 18.283 1.00 91.38 88 MET A N 1
ATOM 726 C CA . MET A 1 88 ? -20.665 -7.752 17.932 1.00 91.38 88 MET A CA 1
ATOM 727 C C . MET A 1 88 ? -19.284 -8.413 17.976 1.00 91.38 88 MET A C 1
ATOM 729 O O . MET A 1 88 ? -18.451 -8.160 17.109 1.00 91.38 88 MET A O 1
ATOM 733 N N . GLU A 1 89 ? -19.029 -9.300 18.940 1.00 89.50 89 GLU A N 1
ATOM 734 C CA . GLU A 1 89 ? -17.762 -10.030 19.023 1.00 89.50 89 GLU A CA 1
ATOM 735 C C . GLU A 1 89 ? -17.560 -10.959 17.819 1.00 89.50 89 GLU A C 1
ATOM 737 O O . GLU A 1 89 ? -16.493 -10.950 17.202 1.00 89.50 89 GLU A O 1
ATOM 742 N N . LYS A 1 90 ? -18.600 -11.709 17.427 1.00 91.44 90 LYS A N 1
ATOM 743 C CA . LYS A 1 90 ? -18.566 -12.532 16.207 1.00 91.44 90 LYS A CA 1
ATOM 744 C C . LYS A 1 90 ? -18.319 -11.684 14.968 1.00 91.44 90 LYS A C 1
ATOM 746 O O . LYS A 1 90 ? -17.494 -12.044 14.139 1.00 91.44 90 LYS A O 1
ATOM 751 N N . MET A 1 91 ? -18.997 -10.548 14.868 1.00 91.50 91 MET A N 1
ATOM 752 C CA . MET A 1 91 ? -18.850 -9.626 13.749 1.00 91.50 91 MET A CA 1
ATOM 753 C C . MET A 1 91 ? -17.440 -9.042 13.651 1.00 91.50 91 MET A C 1
ATOM 755 O O . MET A 1 91 ? -16.873 -8.999 12.563 1.00 91.50 91 MET A O 1
ATOM 759 N N . LYS A 1 92 ? -16.845 -8.643 14.781 1.00 89.62 92 LYS A N 1
ATOM 760 C CA . LYS A 1 92 ? -15.445 -8.209 14.847 1.00 89.62 92 LYS A CA 1
ATOM 761 C C . LYS A 1 92 ? -14.516 -9.294 14.303 1.00 89.62 92 LYS A C 1
ATOM 763 O O . LYS A 1 92 ? -13.647 -8.988 13.494 1.00 89.62 92 LYS A O 1
ATOM 768 N N . ASN A 1 93 ? -14.707 -10.541 14.730 1.00 90.38 93 ASN A N 1
ATOM 769 C CA . ASN A 1 93 ? -13.869 -11.660 14.301 1.00 90.38 93 ASN A CA 1
ATOM 770 C C . ASN A 1 93 ? -14.042 -11.957 12.801 1.00 90.38 93 ASN A C 1
ATOM 772 O O . ASN A 1 93 ? -13.041 -12.103 12.102 1.00 90.38 93 ASN A O 1
ATOM 776 N N . ASP A 1 94 ? -15.280 -11.969 12.294 1.00 91.00 94 ASP A N 1
ATOM 777 C CA . ASP A 1 94 ? -15.572 -12.166 10.868 1.00 91.00 94 ASP A CA 1
ATOM 778 C C . ASP A 1 94 ? -14.946 -11.031 10.019 1.00 91.00 94 ASP A C 1
ATOM 780 O O . ASP A 1 94 ? -14.302 -11.299 9.004 1.00 91.00 94 ASP A O 1
ATOM 784 N N . LEU A 1 95 ? -15.039 -9.767 10.460 1.00 89.88 95 LEU A N 1
ATOM 785 C CA . LEU A 1 95 ? -14.410 -8.617 9.789 1.00 89.88 95 LEU A CA 1
ATOM 786 C C . LEU A 1 95 ? -12.876 -8.680 9.823 1.00 89.88 95 LEU A C 1
ATOM 788 O O . LEU A 1 95 ? -12.229 -8.382 8.819 1.00 89.88 95 LEU A O 1
ATOM 792 N N . GLN A 1 96 ? -12.281 -9.075 10.953 1.00 87.19 96 GLN A N 1
ATOM 793 C CA . GLN A 1 96 ? -10.831 -9.257 11.075 1.00 87.19 96 GLN A CA 1
ATOM 794 C C . GLN A 1 96 ? -10.329 -10.370 10.152 1.00 87.19 96 GLN A C 1
ATOM 796 O O . GLN A 1 96 ? -9.320 -10.194 9.469 1.00 87.19 96 GLN A O 1
ATOM 801 N N . GLN A 1 97 ? -11.047 -11.492 10.089 1.00 89.25 97 GLN A N 1
ATOM 802 C CA . GLN A 1 97 ? -10.720 -12.590 9.187 1.00 89.25 97 GLN A CA 1
ATOM 803 C C . GLN A 1 97 ? -10.831 -12.155 7.722 1.00 89.25 97 GLN A C 1
ATOM 805 O O . GLN A 1 97 ? -9.915 -12.409 6.941 1.00 89.25 97 GLN A O 1
ATOM 810 N N . MET A 1 98 ? -11.906 -11.448 7.361 1.00 89.50 98 MET A N 1
ATOM 811 C CA . MET A 1 98 ? -12.093 -10.915 6.012 1.00 89.50 98 MET A CA 1
ATOM 812 C C . MET A 1 98 ? -10.973 -9.933 5.641 1.00 89.50 98 MET A C 1
ATOM 814 O O . MET A 1 98 ? -10.413 -10.023 4.551 1.00 89.50 98 MET A O 1
ATOM 818 N N . GLN A 1 99 ? -10.585 -9.035 6.553 1.00 85.69 99 GLN A N 1
ATOM 819 C CA . GLN A 1 99 ? -9.464 -8.115 6.343 1.00 85.69 99 GLN A CA 1
ATOM 820 C C . GLN A 1 99 ? -8.150 -8.871 6.086 1.00 85.69 99 GLN A C 1
ATOM 822 O O . GLN A 1 99 ? -7.434 -8.542 5.141 1.00 85.69 99 GLN A O 1
ATOM 827 N N . GLN A 1 100 ? -7.838 -9.892 6.891 1.00 84.12 100 GLN A N 1
ATOM 828 C CA . GLN A 1 100 ? -6.630 -10.706 6.717 1.00 84.12 100 GLN A CA 1
ATOM 829 C C . GLN A 1 100 ? -6.635 -11.467 5.387 1.00 84.12 100 GLN A C 1
ATOM 831 O O . GLN A 1 100 ? -5.626 -11.481 4.682 1.00 84.12 100 GLN A O 1
ATOM 836 N N . GLN A 1 101 ? -7.772 -12.061 5.016 1.00 85.62 101 GLN A N 1
ATOM 837 C CA . GLN A 1 101 ? -7.931 -12.755 3.738 1.00 85.62 101 GLN A CA 1
ATOM 838 C C . GLN A 1 101 ? -7.746 -11.802 2.556 1.00 85.62 101 GLN A C 1
ATOM 840 O O . GLN A 1 101 ? -6.994 -12.121 1.637 1.00 85.62 101 GLN A O 1
ATOM 845 N N . MET A 1 102 ? -8.348 -10.609 2.608 1.00 83.81 102 MET A N 1
ATOM 846 C CA . MET A 1 102 ? -8.150 -9.580 1.584 1.00 83.81 102 MET A CA 1
ATOM 847 C C . MET A 1 102 ? -6.682 -9.178 1.449 1.00 83.81 102 MET A C 1
ATOM 849 O O . MET A 1 102 ? -6.182 -9.058 0.334 1.00 83.81 102 MET A O 1
ATOM 853 N N . GLN A 1 103 ? -5.971 -9.001 2.565 1.00 80.50 103 GLN A N 1
ATOM 854 C CA . GLN A 1 103 ? -4.552 -8.635 2.543 1.00 80.50 103 GLN A CA 1
ATOM 855 C C . GLN A 1 103 ? -3.689 -9.721 1.907 1.00 80.50 103 GLN A C 1
ATOM 857 O O . GLN A 1 103 ? -2.883 -9.418 1.029 1.00 80.50 103 GLN A O 1
ATOM 862 N N . GLN A 1 104 ? -3.899 -10.981 2.288 1.00 82.56 104 GLN A N 1
ATOM 863 C CA . GLN A 1 104 ? -3.175 -12.112 1.707 1.00 82.56 104 GLN A CA 1
ATOM 864 C C . GLN A 1 104 ? -3.494 -12.289 0.219 1.00 82.56 104 GLN A C 1
ATOM 866 O O . GLN A 1 104 ? -2.592 -12.507 -0.589 1.00 82.56 104 GLN A O 1
ATOM 871 N N . GLN A 1 105 ? -4.766 -12.175 -0.167 1.00 83.75 105 GLN A N 1
ATOM 872 C CA . GLN A 1 105 ? -5.175 -12.280 -1.564 1.00 83.75 105 GLN A CA 1
ATOM 873 C C . GLN A 1 105 ? -4.574 -11.149 -2.403 1.00 83.75 105 GLN A C 1
ATOM 875 O O . GLN A 1 105 ? -3.990 -11.425 -3.450 1.00 83.75 105 GLN A O 1
ATOM 880 N N . ASN A 1 106 ? -4.643 -9.901 -1.928 1.00 81.44 106 ASN A N 1
ATOM 881 C CA . ASN A 1 106 ? -4.036 -8.765 -2.617 1.00 81.44 106 ASN A CA 1
ATOM 882 C C . ASN A 1 106 ? -2.517 -8.939 -2.745 1.00 81.44 106 ASN A C 1
ATOM 884 O O . ASN A 1 106 ? -1.975 -8.761 -3.832 1.00 81.44 106 ASN A O 1
ATOM 888 N N . GLN A 1 107 ? -1.833 -9.370 -1.678 1.00 82.75 107 GLN A N 1
ATOM 889 C CA . GLN A 1 107 ? -0.399 -9.666 -1.715 1.00 82.75 107 GLN A CA 1
ATOM 890 C C . GLN A 1 107 ? -0.063 -10.720 -2.776 1.00 82.75 107 GLN A C 1
ATOM 892 O O . GLN A 1 107 ? 0.856 -10.519 -3.567 1.00 82.75 107 GLN A O 1
ATOM 897 N N . ASN A 1 108 ? -0.832 -11.808 -2.848 1.00 85.06 108 ASN A N 1
ATOM 898 C CA . ASN A 1 108 ? -0.627 -12.859 -3.844 1.00 85.06 108 ASN A CA 1
ATOM 899 C C . ASN A 1 108 ? -0.849 -12.359 -5.277 1.00 85.06 108 ASN A C 1
ATOM 901 O O . ASN A 1 108 ? -0.037 -12.644 -6.159 1.00 85.06 108 ASN A O 1
ATOM 905 N N . VAL A 1 109 ? -1.920 -11.597 -5.516 1.00 85.19 109 VAL A N 1
ATOM 906 C CA . VAL A 1 109 ? -2.226 -11.017 -6.834 1.00 85.19 109 VAL A CA 1
ATOM 907 C C . VAL A 1 109 ? -1.131 -10.041 -7.260 1.00 85.19 109 VAL A C 1
ATOM 909 O O . VAL A 1 109 ? -0.665 -10.094 -8.399 1.00 85.19 109 VAL A O 1
ATOM 912 N N . VAL A 1 110 ? -0.679 -9.174 -6.353 1.00 87.12 110 VAL A N 1
ATOM 913 C CA . VAL A 1 110 ? 0.423 -8.238 -6.606 1.00 87.12 110 VAL A CA 1
ATOM 914 C C . VAL A 1 110 ? 1.707 -8.997 -6.931 1.00 87.12 110 VAL A C 1
ATOM 916 O O . VAL A 1 110 ? 2.318 -8.729 -7.962 1.00 87.12 110 VAL A O 1
ATOM 919 N N . MET A 1 111 ? 2.076 -9.990 -6.120 1.00 89.38 111 MET A N 1
ATOM 920 C CA . MET A 1 111 ? 3.273 -10.813 -6.314 1.00 89.38 111 MET A CA 1
ATOM 921 C C . MET A 1 111 ? 3.272 -11.514 -7.681 1.00 89.38 111 MET A C 1
ATOM 923 O O . MET A 1 111 ? 4.273 -11.482 -8.398 1.00 89.38 111 MET A O 1
ATOM 927 N N . GLN A 1 112 ? 2.147 -12.118 -8.078 1.00 90.69 112 GLN A N 1
ATOM 928 C CA . GLN A 1 112 ? 2.017 -12.784 -9.378 1.00 90.69 112 GLN A CA 1
ATOM 929 C C . GLN A 1 112 ? 2.140 -11.807 -10.550 1.00 90.69 112 GLN A C 1
ATOM 931 O O . GLN A 1 112 ? 2.853 -12.089 -11.516 1.00 90.69 112 GLN A O 1
ATOM 936 N N . ASN A 1 113 ? 1.473 -10.653 -10.469 1.00 90.75 113 ASN A N 1
ATOM 937 C CA . ASN A 1 113 ? 1.568 -9.631 -11.510 1.00 90.75 113 ASN A CA 1
ATOM 938 C C . ASN A 1 113 ? 2.984 -9.061 -11.607 1.00 90.75 113 ASN A C 1
ATOM 940 O O . ASN A 1 113 ? 3.492 -8.874 -12.707 1.00 90.75 113 ASN A O 1
ATOM 944 N N . MET A 1 114 ? 3.654 -8.864 -10.475 1.00 91.62 114 MET A N 1
ATOM 945 C CA . MET A 1 114 ? 5.027 -8.379 -10.430 1.00 91.62 114 MET A CA 1
ATOM 946 C C . MET A 1 114 ? 6.005 -9.374 -11.071 1.00 91.62 114 MET A C 1
ATOM 948 O O . MET A 1 114 ? 6.804 -8.977 -11.914 1.00 91.62 114 MET A O 1
ATOM 952 N N . LEU A 1 115 ? 5.888 -10.672 -10.761 1.00 93.50 115 LEU A N 1
ATOM 953 C CA . LEU A 1 115 ? 6.656 -11.739 -11.420 1.00 93.50 115 LEU A CA 1
ATOM 954 C C . LEU A 1 115 ? 6.433 -11.759 -12.936 1.00 93.50 115 LEU A C 1
ATOM 956 O O . LEU A 1 115 ? 7.382 -11.893 -13.708 1.00 93.50 115 LEU A O 1
ATOM 960 N N . LYS A 1 116 ? 5.178 -11.612 -13.371 1.00 94.19 116 LYS A N 1
ATOM 961 C CA . LYS A 1 116 ? 4.834 -11.542 -14.794 1.00 94.19 116 LYS A CA 1
ATOM 962 C C . LYS A 1 116 ? 5.476 -10.325 -15.465 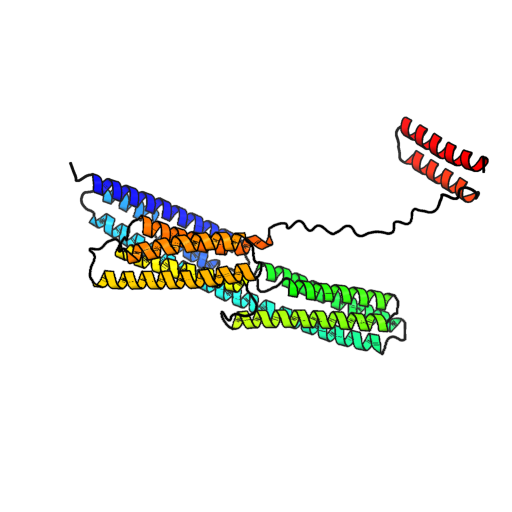1.00 94.19 116 LYS A C 1
ATOM 964 O O . LYS A 1 116 ? 6.067 -10.476 -16.530 1.00 94.19 116 LYS A O 1
ATOM 969 N N . SER A 1 117 ? 5.408 -9.153 -14.839 1.00 94.62 117 SER A N 1
ATOM 970 C CA . SER A 1 117 ? 6.032 -7.931 -15.352 1.00 94.62 117 SER A CA 1
ATOM 971 C C . SER A 1 117 ? 7.553 -8.050 -15.433 1.00 94.62 117 SER A C 1
ATOM 973 O O . SER A 1 117 ? 8.119 -7.683 -16.456 1.00 94.62 117 SER A O 1
ATOM 975 N N . ILE A 1 118 ? 8.211 -8.626 -14.419 1.00 95.19 118 ILE A N 1
ATOM 976 C CA . ILE A 1 118 ? 9.660 -8.891 -14.443 1.00 95.19 118 ILE A CA 1
ATOM 977 C C . ILE A 1 118 ? 10.022 -9.768 -15.645 1.00 95.19 118 ILE A C 1
ATOM 979 O O . ILE A 1 118 ? 10.924 -9.420 -16.402 1.00 95.19 118 ILE A O 1
ATOM 983 N N . ASN A 1 119 ? 9.297 -10.871 -15.864 1.00 95.94 119 ASN A N 1
ATOM 984 C CA . ASN A 1 119 ? 9.542 -11.748 -17.012 1.00 95.94 119 ASN A CA 1
ATOM 985 C C . ASN A 1 119 ? 9.359 -11.011 -18.345 1.00 95.94 119 ASN A C 1
ATOM 987 O O . ASN A 1 119 ? 10.232 -11.095 -19.203 1.00 95.94 119 ASN A O 1
ATOM 991 N N . ASN A 1 120 ? 8.287 -10.225 -18.491 1.00 96.56 120 ASN A N 1
ATOM 992 C CA . ASN A 1 120 ? 8.054 -9.440 -19.704 1.00 96.56 120 ASN A CA 1
ATOM 993 C C . ASN A 1 120 ? 9.182 -8.423 -19.955 1.00 96.56 120 ASN A C 1
ATOM 995 O O . ASN A 1 120 ? 9.630 -8.280 -21.090 1.00 96.56 120 ASN A O 1
ATOM 999 N N . ILE A 1 121 ? 9.668 -7.735 -18.913 1.00 97.25 121 ILE A N 1
ATOM 1000 C CA . ILE A 1 121 ? 10.794 -6.792 -19.023 1.00 97.25 121 ILE A CA 1
ATOM 1001 C C . ILE A 1 121 ? 12.062 -7.524 -19.471 1.00 97.25 121 ILE A C 1
ATOM 1003 O O . ILE A 1 121 ? 12.752 -7.057 -20.375 1.00 97.25 121 ILE A O 1
ATOM 1007 N N . LEU A 1 122 ? 12.360 -8.678 -18.868 1.00 97.00 122 LEU A N 1
ATOM 1008 C CA . LEU A 1 122 ? 13.523 -9.488 -19.231 1.00 97.00 122 LEU A CA 1
ATOM 1009 C C . LEU A 1 122 ? 13.433 -10.011 -20.668 1.00 97.00 122 LEU A C 1
ATOM 1011 O O . LEU A 1 122 ? 14.452 -10.070 -21.352 1.00 97.00 122 LEU A O 1
ATOM 1015 N N . ASP A 1 123 ? 12.243 -10.371 -21.140 1.00 97.56 123 ASP A N 1
ATOM 1016 C CA . ASP A 1 123 ? 12.043 -10.820 -22.517 1.00 97.56 123 ASP A CA 1
ATOM 1017 C C . ASP A 1 123 ? 12.236 -9.670 -23.513 1.00 97.56 123 ASP A C 1
ATOM 1019 O O . ASP A 1 123 ? 12.978 -9.829 -24.481 1.00 97.56 123 ASP A O 1
ATOM 1023 N N . VAL A 1 124 ? 11.687 -8.480 -23.234 1.00 97.75 124 VAL A N 1
ATOM 1024 C CA . VAL A 1 124 ? 11.963 -7.276 -24.040 1.00 97.75 124 VAL A CA 1
ATOM 1025 C C . VAL A 1 124 ? 13.457 -6.944 -24.025 1.00 97.75 124 VAL A C 1
ATOM 1027 O O . VAL A 1 124 ? 14.017 -6.645 -25.073 1.00 97.75 124 VAL A O 1
ATOM 1030 N N . SER A 1 125 ? 14.126 -7.052 -22.874 1.00 98.31 125 SER A N 1
ATOM 1031 C CA . SER A 1 125 ? 15.568 -6.799 -22.741 1.00 98.31 125 SER A CA 1
ATOM 1032 C C . SER A 1 125 ? 16.409 -7.756 -23.596 1.00 98.31 125 SER A C 1
ATOM 1034 O O . SER A 1 125 ? 17.286 -7.314 -24.337 1.00 98.31 125 SER A O 1
ATOM 1036 N N . LYS A 1 126 ? 16.095 -9.059 -23.584 1.00 97.75 126 LYS A N 1
ATOM 1037 C CA . LYS A 1 126 ? 16.777 -10.067 -24.419 1.00 97.75 126 LYS A CA 1
ATOM 1038 C C . LYS A 1 126 ? 16.556 -9.839 -25.912 1.00 97.75 126 LYS A C 1
ATOM 1040 O O . LYS A 1 126 ? 17.482 -9.994 -26.704 1.00 97.75 126 LYS A O 1
ATOM 1045 N N . GLU A 1 127 ? 15.337 -9.501 -26.324 1.00 98.06 127 GLU A N 1
ATOM 1046 C CA . GLU A 1 127 ? 15.067 -9.188 -27.730 1.00 98.06 127 GLU A CA 1
ATOM 1047 C C . GLU A 1 127 ? 15.732 -7.865 -28.150 1.00 98.06 127 GLU A C 1
ATOM 1049 O O . GLU A 1 127 ? 16.263 -7.763 -29.257 1.00 98.06 127 GLU A O 1
ATOM 1054 N N . GLN A 1 128 ? 15.812 -6.885 -27.243 1.00 97.44 128 GLN A N 1
ATOM 1055 C CA . GLN A 1 128 ? 16.555 -5.643 -27.451 1.00 97.44 128 GLN A CA 1
ATOM 1056 C C . GLN A 1 128 ? 18.061 -5.899 -27.615 1.00 97.44 128 GLN A C 1
ATOM 1058 O O . GLN A 1 128 ? 18.689 -5.278 -28.472 1.00 97.44 128 GLN A O 1
ATOM 1063 N N . GLU A 1 129 ? 18.634 -6.847 -26.865 1.00 97.62 129 GLU A N 1
ATOM 1064 C CA . GLU A 1 129 ? 20.024 -7.298 -27.012 1.00 97.62 129 GLU A CA 1
ATOM 1065 C C . GLU A 1 129 ? 20.278 -7.945 -28.383 1.00 97.62 129 GLU A C 1
ATOM 1067 O O . GLU A 1 129 ? 21.259 -7.626 -29.062 1.00 97.62 129 GLU A O 1
ATOM 1072 N N . LYS A 1 130 ? 19.378 -8.829 -28.835 1.00 96.44 130 LYS A N 1
ATOM 1073 C CA . LYS A 1 130 ? 19.469 -9.431 -30.177 1.00 96.44 130 LYS A CA 1
ATOM 1074 C C . LYS A 1 130 ? 19.440 -8.356 -31.260 1.00 96.44 130 LYS A C 1
ATOM 1076 O O . LYS A 1 130 ? 20.270 -8.372 -32.169 1.00 96.44 130 LYS A O 1
ATOM 1081 N N . LEU A 1 131 ? 18.518 -7.401 -31.143 1.00 95.62 131 LEU A N 1
ATOM 1082 C CA . LEU A 1 131 ? 18.384 -6.305 -32.096 1.00 95.62 131 LEU A CA 1
ATOM 1083 C C . LEU A 1 131 ? 19.599 -5.362 -32.075 1.00 95.62 131 LEU A C 1
ATOM 1085 O O . LEU A 1 131 ? 20.054 -4.943 -33.141 1.00 95.62 131 LEU A O 1
ATOM 1089 N N . LYS A 1 132 ? 20.175 -5.103 -30.895 1.00 95.88 132 LYS A N 1
ATOM 1090 C CA . LYS A 1 132 ? 21.452 -4.394 -30.727 1.00 95.88 132 LYS A CA 1
ATOM 1091 C C . LYS A 1 132 ? 22.572 -5.042 -31.532 1.00 95.88 132 LYS A C 1
ATOM 1093 O O . LYS A 1 132 ? 23.257 -4.352 -32.290 1.00 95.88 132 LYS A O 1
ATOM 1098 N N . ASN A 1 133 ? 22.753 -6.352 -31.377 1.00 93.19 133 ASN A N 1
ATOM 1099 C CA . ASN A 1 133 ? 23.834 -7.090 -32.033 1.00 93.19 133 ASN A CA 1
ATOM 1100 C C . ASN A 1 133 ? 23.640 -7.138 -33.560 1.00 93.19 133 ASN A C 1
ATOM 1102 O O . ASN A 1 133 ? 24.605 -7.001 -34.318 1.00 93.19 133 ASN A O 1
ATOM 1106 N N . ASN A 1 134 ? 22.391 -7.258 -34.022 1.00 90.56 134 ASN A N 1
ATOM 1107 C CA . ASN A 1 134 ? 22.055 -7.173 -35.445 1.00 90.56 134 ASN A CA 1
ATOM 1108 C C . ASN A 1 134 ? 22.347 -5.774 -36.011 1.00 90.56 134 ASN A C 1
ATOM 1110 O O . ASN A 1 134 ? 22.936 -5.657 -37.085 1.00 90.56 134 ASN A O 1
ATOM 1114 N N . SER A 1 135 ? 21.991 -4.720 -35.271 1.00 90.12 135 SER A N 1
ATOM 1115 C CA . SER A 1 135 ? 22.214 -3.330 -35.689 1.00 90.12 135 SER A CA 1
ATOM 1116 C C . SER A 1 135 ? 23.696 -2.952 -35.746 1.00 90.12 135 SER A C 1
ATOM 1118 O O . SER A 1 135 ? 24.092 -2.127 -36.567 1.00 90.12 135 SER A O 1
ATOM 1120 N N . GLU A 1 136 ? 24.519 -3.591 -34.910 1.00 85.81 136 GLU A N 1
ATOM 1121 C CA . GLU A 1 136 ? 25.974 -3.414 -34.875 1.00 85.81 136 GLU A CA 1
ATOM 1122 C C . GLU A 1 136 ? 26.687 -4.058 -36.072 1.00 85.81 136 GLU A C 1
ATOM 1124 O O . GLU A 1 136 ? 27.649 -3.498 -36.593 1.00 85.81 136 GLU A O 1
ATOM 1129 N N . THR A 1 137 ? 26.234 -5.239 -36.509 1.00 79.56 137 THR A N 1
ATOM 1130 C CA . THR A 1 137 ? 27.034 -6.122 -37.380 1.00 79.56 137 THR A CA 1
ATOM 1131 C C . THR A 1 137 ? 26.433 -6.406 -38.755 1.00 79.56 137 THR A C 1
ATOM 1133 O O . THR A 1 137 ? 27.165 -6.818 -39.652 1.00 79.56 137 THR A O 1
ATOM 1136 N N . SER A 1 138 ? 25.120 -6.228 -38.933 1.00 69.19 138 SER A N 1
ATOM 1137 C CA . SER A 1 138 ? 24.379 -6.881 -40.026 1.00 69.19 138 SER A CA 1
ATOM 1138 C C . SER A 1 138 ? 23.564 -5.937 -40.916 1.00 69.19 138 SER A C 1
ATOM 1140 O O . SER A 1 138 ? 22.934 -6.397 -41.861 1.00 69.19 138 SER A O 1
ATOM 1142 N N . LEU A 1 139 ? 23.582 -4.622 -40.676 1.00 68.56 139 LEU A N 1
ATOM 1143 C CA . LEU A 1 139 ? 22.803 -3.663 -41.468 1.00 68.56 139 LEU A CA 1
ATOM 1144 C C . LEU A 1 139 ? 23.600 -3.172 -42.686 1.00 68.56 139 LEU A C 1
ATOM 1146 O O . LEU A 1 139 ? 24.331 -2.187 -42.604 1.00 68.56 139 LEU A O 1
ATOM 1150 N N . SER A 1 140 ? 23.481 -3.870 -43.822 1.00 64.94 140 SER A N 1
ATOM 1151 C CA . SER A 1 140 ? 24.198 -3.520 -45.067 1.00 64.94 140 SER A CA 1
ATOM 1152 C C . SER A 1 140 ? 23.266 -3.188 -46.235 1.00 64.94 140 SER A C 1
ATOM 1154 O O . SER A 1 140 ? 23.651 -2.451 -47.144 1.00 64.94 140 SER A O 1
ATOM 1156 N N . GLN A 1 141 ? 22.040 -3.714 -46.232 1.00 67.50 141 GLN A N 1
ATOM 1157 C CA . GLN A 1 141 ? 21.052 -3.529 -47.293 1.00 67.50 141 GLN A CA 1
ATOM 1158 C C . GLN A 1 141 ? 19.810 -2.793 -46.782 1.00 67.50 141 GLN A C 1
ATOM 1160 O O . GLN A 1 141 ? 19.520 -2.751 -45.590 1.00 67.50 141 GLN A O 1
ATOM 1165 N N . GLN A 1 142 ? 19.035 -2.204 -47.699 1.00 62.50 142 GLN A N 1
ATOM 1166 C CA . GLN A 1 142 ? 17.831 -1.441 -47.346 1.00 62.50 142 GLN A CA 1
ATOM 1167 C C . GLN A 1 142 ? 16.757 -2.289 -46.640 1.00 62.50 142 GLN A C 1
ATOM 1169 O O . GLN A 1 142 ? 16.038 -1.755 -45.797 1.00 62.50 142 GLN A O 1
ATOM 1174 N N . ASN A 1 143 ? 16.666 -3.586 -46.952 1.00 75.25 143 ASN A N 1
ATOM 1175 C CA . ASN A 1 143 ? 15.708 -4.495 -46.319 1.00 75.25 143 ASN A CA 1
ATOM 1176 C C . ASN A 1 143 ? 16.059 -4.766 -44.843 1.00 75.25 143 ASN A C 1
ATOM 1178 O O . ASN A 1 143 ? 15.155 -4.792 -44.014 1.00 75.25 143 ASN A O 1
ATOM 1182 N N . ASP A 1 144 ? 17.350 -4.829 -44.497 1.00 83.19 144 ASP A N 1
ATOM 1183 C CA . ASP A 1 144 ? 17.812 -5.111 -43.129 1.00 83.19 144 ASP A CA 1
ATOM 1184 C C . ASP A 1 144 ? 17.365 -4.017 -42.139 1.00 83.19 144 ASP A C 1
ATOM 1186 O O . ASP A 1 144 ? 16.935 -4.303 -41.022 1.00 83.19 144 ASP A O 1
ATOM 1190 N N . TYR A 1 145 ? 17.393 -2.747 -42.567 1.00 87.56 145 TYR A N 1
ATOM 1191 C CA . TYR A 1 145 ? 16.912 -1.626 -41.749 1.00 87.56 145 TYR A CA 1
ATOM 1192 C C . TYR A 1 145 ? 15.397 -1.658 -41.549 1.00 87.56 145 TYR A C 1
ATOM 1194 O O . TYR A 1 145 ? 14.916 -1.280 -40.484 1.00 87.56 145 TYR A O 1
ATOM 1202 N N . SER A 1 146 ? 14.635 -2.100 -42.553 1.00 88.38 146 SER A N 1
ATOM 1203 C CA . SER A 1 146 ? 13.177 -2.200 -42.441 1.00 88.38 146 SER A CA 1
ATOM 1204 C C . SER A 1 146 ? 12.768 -3.234 -41.392 1.00 88.38 146 SER A C 1
ATOM 1206 O O . SER A 1 146 ? 11.898 -2.960 -40.564 1.00 88.38 146 SER A O 1
ATOM 1208 N N . ASP A 1 147 ? 13.425 -4.393 -41.391 1.00 90.75 147 ASP A N 1
ATOM 1209 C CA . ASP A 1 147 ? 13.161 -5.462 -40.425 1.00 90.75 147 ASP A CA 1
ATOM 1210 C C . ASP A 1 147 ? 13.610 -5.072 -39.010 1.00 90.75 147 ASP A C 1
ATOM 1212 O O . ASP A 1 147 ? 12.894 -5.322 -38.034 1.00 90.75 147 ASP A O 1
AT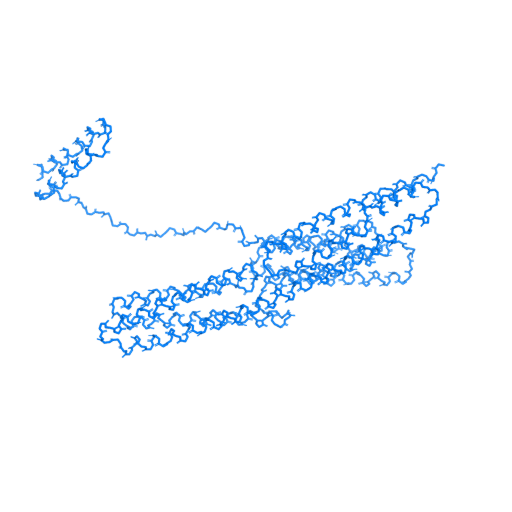OM 1216 N N . ALA A 1 148 ? 14.748 -4.381 -38.891 1.00 93.38 148 ALA A N 1
ATOM 1217 C CA . ALA A 1 148 ? 15.214 -3.836 -37.620 1.00 93.38 148 ALA A CA 1
ATOM 1218 C C . ALA A 1 148 ? 14.258 -2.771 -37.058 1.00 93.38 148 ALA A C 1
ATOM 1220 O O . ALA A 1 148 ? 13.937 -2.809 -35.872 1.00 93.38 148 ALA A O 1
ATOM 1221 N N . MET A 1 149 ? 13.752 -1.853 -37.895 1.00 95.38 149 MET A N 1
ATOM 1222 C CA . MET A 1 149 ? 12.766 -0.846 -37.473 1.00 95.38 149 MET A CA 1
ATOM 1223 C C . MET A 1 149 ? 11.474 -1.494 -36.990 1.00 95.38 149 MET A C 1
ATOM 1225 O O . MET A 1 149 ? 10.951 -1.102 -35.950 1.00 95.38 149 MET A O 1
ATOM 1229 N N . LYS A 1 150 ? 10.974 -2.500 -37.716 1.00 95.50 150 LYS A N 1
ATOM 1230 C CA . LYS A 1 150 ? 9.776 -3.237 -37.310 1.00 95.50 150 LYS A CA 1
ATOM 1231 C C . LYS A 1 150 ? 9.983 -3.920 -35.959 1.00 95.50 150 LYS A C 1
ATOM 1233 O O . LYS A 1 150 ? 9.160 -3.757 -35.067 1.00 95.50 150 LYS A O 1
ATOM 1238 N N . SER A 1 151 ? 11.121 -4.591 -35.786 1.00 96.75 151 SER A N 1
ATOM 1239 C CA . SER A 1 151 ? 11.481 -5.222 -34.513 1.00 96.75 151 SER A CA 1
ATOM 1240 C C . SER A 1 151 ? 11.571 -4.193 -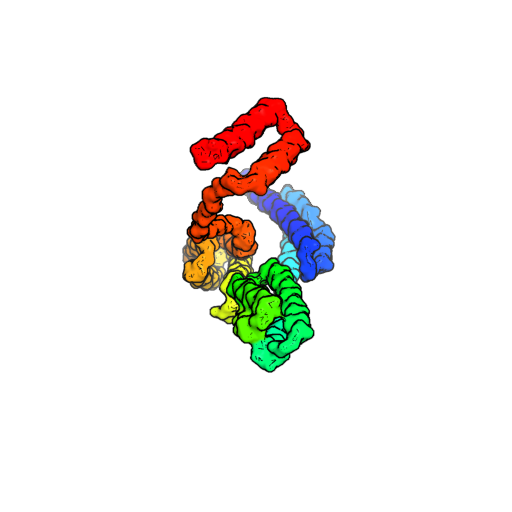33.378 1.00 96.75 151 SER A C 1
ATOM 1242 O O . SER A 1 151 ? 11.060 -4.438 -32.291 1.00 96.75 151 SER A O 1
ATOM 1244 N N . GLN A 1 152 ? 12.159 -3.016 -33.626 1.00 97.81 152 GLN A N 1
ATOM 1245 C CA . GLN A 1 152 ? 12.241 -1.940 -32.632 1.00 97.81 152 GLN A CA 1
ATOM 1246 C C . GLN A 1 152 ? 10.851 -1.414 -32.237 1.00 97.81 152 GLN A C 1
ATOM 1248 O O . GLN A 1 152 ? 10.596 -1.218 -31.052 1.00 97.81 152 GLN A O 1
ATOM 1253 N N . MET A 1 153 ? 9.940 -1.232 -33.202 1.00 96.75 153 MET A N 1
ATOM 1254 C CA . MET A 1 153 ? 8.552 -0.823 -32.936 1.00 96.75 153 MET A CA 1
ATOM 1255 C C . MET A 1 153 ? 7.780 -1.883 -32.137 1.00 96.75 153 MET A C 1
ATOM 1257 O O . MET A 1 153 ? 7.046 -1.536 -31.212 1.00 96.75 153 MET A O 1
ATOM 1261 N N . ASP A 1 154 ? 7.971 -3.167 -32.451 1.00 96.69 154 ASP A N 1
ATOM 1262 C CA . ASP A 1 154 ? 7.343 -4.269 -31.714 1.00 96.69 154 ASP A CA 1
ATOM 1263 C C . ASP A 1 154 ? 7.825 -4.294 -30.247 1.00 96.69 154 ASP A C 1
ATOM 1265 O O . ASP A 1 154 ? 7.024 -4.466 -29.323 1.00 96.69 154 ASP A O 1
ATOM 1269 N N . LEU A 1 155 ? 9.121 -4.052 -30.002 1.00 97.56 155 LEU A N 1
ATOM 1270 C CA . LEU A 1 155 ? 9.678 -3.932 -28.646 1.00 97.56 155 LEU A CA 1
ATOM 1271 C C . LEU A 1 155 ? 9.127 -2.724 -27.893 1.00 97.56 155 LEU A C 1
ATOM 1273 O O . LEU A 1 155 ? 8.763 -2.842 -26.722 1.00 97.56 155 LEU A O 1
ATOM 1277 N N . GLU A 1 156 ? 9.005 -1.583 -28.566 1.00 96.50 156 GLU A N 1
ATOM 1278 C CA . GLU A 1 156 ? 8.398 -0.386 -27.996 1.00 96.50 156 GLU A CA 1
ATOM 1279 C C . GLU A 1 156 ? 6.934 -0.597 -27.601 1.00 96.50 156 GLU A C 1
ATOM 1281 O O . GLU A 1 156 ? 6.518 -0.126 -26.539 1.00 96.50 156 GLU A O 1
ATOM 1286 N N . GLN A 1 157 ? 6.165 -1.313 -28.424 1.00 96.19 157 GLN A N 1
ATOM 1287 C CA . GLN A 1 157 ? 4.776 -1.654 -28.128 1.00 96.19 157 GLN A CA 1
ATOM 1288 C C . GLN A 1 157 ? 4.679 -2.630 -26.947 1.00 96.19 157 GLN A C 1
ATOM 1290 O O . GLN A 1 157 ? 3.794 -2.500 -26.097 1.00 96.19 157 GLN A O 1
ATOM 1295 N N . ASN A 1 158 ? 5.595 -3.598 -26.860 1.00 95.75 158 ASN A N 1
ATOM 1296 C CA . ASN A 1 158 ? 5.675 -4.501 -25.714 1.00 95.75 158 ASN A CA 1
ATOM 1297 C C . ASN A 1 158 ? 6.008 -3.742 -24.424 1.00 95.75 158 ASN A C 1
ATOM 1299 O O . ASN A 1 158 ? 5.372 -3.986 -23.397 1.00 95.75 158 ASN A O 1
ATOM 1303 N N . LEU A 1 159 ? 6.928 -2.775 -24.483 1.00 95.75 159 LEU A N 1
ATOM 1304 C CA . LEU A 1 159 ? 7.239 -1.898 -23.356 1.00 95.75 159 LEU A CA 1
ATOM 1305 C C . LEU A 1 159 ? 6.030 -1.047 -22.937 1.00 95.75 159 LEU A C 1
ATOM 1307 O O . LEU A 1 159 ? 5.759 -0.936 -21.744 1.00 95.75 159 LEU A O 1
ATOM 1311 N N . ASP A 1 160 ? 5.245 -0.524 -23.882 1.00 93.81 160 ASP A N 1
ATOM 1312 C CA . ASP A 1 160 ? 4.018 0.227 -23.565 1.00 93.81 160 ASP A CA 1
ATOM 1313 C C . ASP A 1 160 ? 2.974 -0.643 -22.848 1.00 93.81 160 ASP A C 1
ATOM 1315 O O . ASP A 1 160 ? 2.277 -0.184 -21.939 1.00 93.81 160 ASP A O 1
ATOM 1319 N N . ASN A 1 161 ? 2.869 -1.920 -23.222 1.00 92.56 161 ASN A N 1
ATOM 1320 C CA . ASN A 1 161 ? 1.992 -2.866 -22.534 1.00 92.56 161 ASN A CA 1
ATOM 1321 C C . ASN A 1 161 ? 2.474 -3.157 -21.105 1.00 92.56 161 ASN A C 1
ATOM 1323 O O . ASN A 1 161 ? 1.648 -3.241 -20.194 1.00 92.56 161 ASN A O 1
ATOM 1327 N N . ILE A 1 162 ? 3.789 -3.281 -20.899 1.00 93.12 162 ILE A N 1
ATOM 1328 C CA . ILE A 1 162 ? 4.388 -3.417 -19.563 1.00 93.12 162 ILE A CA 1
ATOM 1329 C C . ILE A 1 162 ? 4.103 -2.161 -18.733 1.00 93.12 162 ILE A C 1
ATOM 1331 O O . ILE A 1 162 ? 3.662 -2.276 -17.593 1.00 93.12 162 ILE A O 1
ATOM 1335 N N . TYR A 1 163 ? 4.282 -0.971 -19.309 1.00 88.88 163 TYR A N 1
ATOM 1336 C CA . TYR A 1 163 ? 4.032 0.298 -18.628 1.00 88.88 163 TYR A CA 1
ATOM 1337 C C . TYR A 1 163 ? 2.585 0.400 -18.124 1.00 88.88 163 TYR A C 1
ATOM 1339 O O . TYR A 1 163 ? 2.365 0.649 -16.942 1.00 88.88 163 TYR A O 1
ATOM 1347 N N . LYS A 1 164 ? 1.595 0.087 -18.972 1.00 89.56 164 LYS A N 1
ATOM 1348 C CA . LYS A 1 164 ? 0.168 0.058 -18.583 1.00 89.56 164 LYS A CA 1
ATOM 1349 C C . LYS A 1 164 ? -0.136 -0.964 -17.484 1.00 89.56 164 LYS A C 1
ATOM 1351 O O . LYS A 1 164 ? -0.954 -0.713 -16.597 1.00 89.56 164 LYS 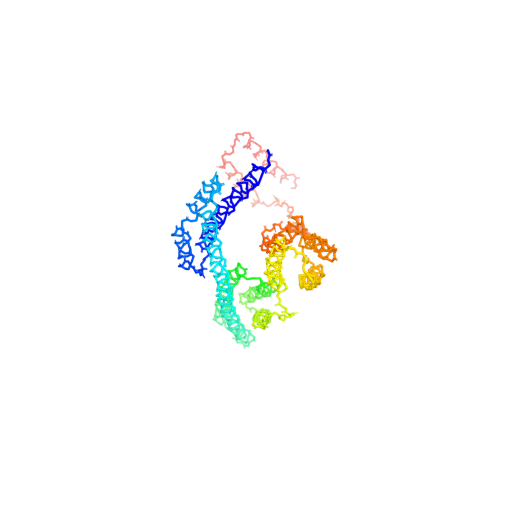A O 1
ATOM 1356 N N . GLN A 1 165 ? 0.506 -2.134 -17.536 1.00 89.19 165 GLN A N 1
ATOM 1357 C CA . GLN A 1 165 ? 0.371 -3.144 -16.481 1.00 89.19 165 GLN A CA 1
ATOM 1358 C C . GLN A 1 165 ? 0.922 -2.627 -15.151 1.00 89.19 165 GLN A C 1
ATOM 1360 O O . GLN A 1 165 ? 0.306 -2.853 -14.112 1.00 89.19 165 GLN A O 1
ATOM 1365 N N . LEU A 1 166 ? 2.048 -1.914 -15.177 1.00 87.75 166 LEU A N 1
ATOM 1366 C CA . LEU A 1 166 ? 2.654 -1.339 -13.979 1.00 87.75 166 LEU A CA 1
ATOM 1367 C C . LEU A 1 166 ? 1.890 -0.140 -13.435 1.00 87.75 166 LEU A C 1
ATOM 1369 O O . LEU A 1 166 ? 1.807 -0.017 -12.223 1.00 87.75 166 LEU A O 1
ATOM 1373 N N . GLU A 1 167 ? 1.279 0.676 -14.289 1.00 85.00 167 GLU A N 1
ATOM 1374 C CA . GLU A 1 167 ? 0.351 1.735 -13.878 1.00 85.00 167 GLU A CA 1
ATOM 1375 C C . GLU A 1 167 ? -0.869 1.151 -13.150 1.00 85.00 167 GLU A C 1
ATOM 1377 O O . GLU A 1 167 ? -1.271 1.618 -12.089 1.00 85.00 167 GLU A O 1
ATOM 1382 N N . THR A 1 168 ? -1.434 0.060 -13.670 1.00 85.44 168 THR A N 1
ATOM 1383 C CA . THR A 1 168 ? -2.529 -0.638 -12.977 1.00 85.44 168 THR A CA 1
ATOM 1384 C C . THR A 1 168 ? -2.048 -1.244 -11.655 1.00 85.44 168 THR A C 1
ATOM 1386 O O . THR A 1 168 ? -2.783 -1.285 -10.669 1.00 85.44 168 THR A O 1
ATOM 1389 N N . LEU A 1 169 ? -0.812 -1.747 -11.622 1.00 86.19 169 LEU A N 1
ATOM 1390 C CA . LEU A 1 169 ? -0.239 -2.359 -10.430 1.00 86.19 169 LEU A CA 1
ATOM 1391 C C . LEU A 1 169 ? 0.128 -1.314 -9.367 1.00 86.19 169 LEU A C 1
ATOM 1393 O O . LEU A 1 169 ? -0.080 -1.589 -8.189 1.00 86.19 169 LEU A O 1
ATOM 1397 N N . SER A 1 170 ? 0.592 -0.121 -9.749 1.00 84.56 170 SER A N 1
ATOM 1398 C CA . SER A 1 170 ? 0.902 0.968 -8.813 1.00 84.56 170 SER A CA 1
ATOM 1399 C C . SER A 1 170 ? -0.345 1.463 -8.083 1.00 84.56 170 SER A C 1
ATOM 1401 O O . SER A 1 170 ? -0.278 1.767 -6.899 1.00 84.56 170 SER A O 1
ATOM 1403 N N . GLN A 1 171 ? -1.516 1.407 -8.725 1.00 79.75 171 GLN A N 1
ATOM 1404 C CA . GLN A 1 171 ? -2.804 1.672 -8.068 1.00 79.75 171 GLN A CA 1
ATOM 1405 C C . GLN A 1 171 ? -3.181 0.618 -7.011 1.00 79.75 171 GLN A C 1
ATOM 1407 O O . GLN A 1 171 ? -4.011 0.882 -6.142 1.00 79.75 171 GLN A O 1
ATOM 1412 N N . LYS A 1 172 ? -2.603 -0.590 -7.079 1.00 78.81 172 LYS A N 1
ATOM 1413 C CA . LYS A 1 172 ? -2.866 -1.696 -6.137 1.00 78.81 172 LYS A CA 1
ATOM 1414 C C . LYS A 1 172 ? -1.772 -1.858 -5.078 1.00 78.81 172 LYS A C 1
ATOM 1416 O O . LYS A 1 172 ? -1.999 -2.532 -4.069 1.00 78.81 172 LYS A O 1
ATOM 1421 N N . THR A 1 173 ? -0.579 -1.305 -5.305 1.00 78.88 173 THR A N 1
ATOM 1422 C CA . THR A 1 173 ? 0.576 -1.475 -4.419 1.00 78.88 173 THR A CA 1
ATOM 1423 C C . THR A 1 173 ? 1.599 -0.343 -4.525 1.00 78.88 173 THR A C 1
ATOM 1425 O O . THR A 1 173 ? 2.041 0.027 -5.608 1.00 78.88 173 THR A O 1
ATOM 1428 N N . PHE A 1 174 ? 2.104 0.098 -3.372 1.00 76.50 174 PHE A N 1
ATOM 1429 C CA . PHE A 1 174 ? 3.260 1.001 -3.277 1.00 76.50 174 PHE A CA 1
ATOM 1430 C C . PHE A 1 174 ? 4.604 0.322 -3.577 1.00 76.50 174 PHE A C 1
ATOM 1432 O O . PHE A 1 174 ? 5.649 0.963 -3.512 1.00 76.50 174 PHE A O 1
ATOM 1439 N N . ALA A 1 175 ? 4.613 -0.980 -3.876 1.00 80.06 175 ALA A N 1
ATOM 1440 C CA . ALA A 1 175 ? 5.832 -1.686 -4.264 1.00 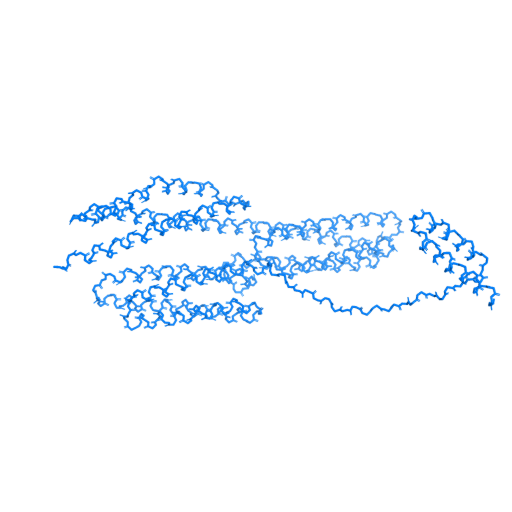80.06 175 ALA A CA 1
ATOM 1441 C C . ALA A 1 175 ? 6.350 -1.250 -5.647 1.00 80.06 175 ALA A C 1
ATOM 1443 O O . ALA A 1 175 ? 7.516 -1.487 -5.952 1.00 80.06 175 ALA A O 1
ATOM 1444 N N . ILE A 1 176 ? 5.504 -0.630 -6.481 1.00 84.75 176 ILE A N 1
ATOM 1445 C CA . ILE A 1 176 ? 5.924 -0.038 -7.755 1.00 84.75 176 ILE A CA 1
ATOM 1446 C C . ILE A 1 176 ? 6.439 1.371 -7.484 1.00 84.75 176 ILE A C 1
ATOM 1448 O O . ILE A 1 176 ? 5.658 2.287 -7.241 1.00 84.75 176 ILE A O 1
ATOM 1452 N N . SER A 1 177 ? 7.762 1.527 -7.494 1.00 82.00 177 SER A N 1
ATOM 1453 C CA . SER A 1 177 ? 8.403 2.783 -7.112 1.00 82.00 177 SER A CA 1
ATOM 1454 C C . SER A 1 177 ? 8.582 3.745 -8.299 1.00 82.00 177 SER A C 1
ATOM 1456 O O . SER A 1 177 ? 8.664 3.303 -9.454 1.00 82.00 177 SER A O 1
ATOM 1458 N N . PRO A 1 178 ? 8.700 5.063 -8.050 1.00 81.69 178 PRO A N 1
ATOM 1459 C CA . PRO A 1 178 ? 9.005 6.043 -9.092 1.00 81.69 178 PRO A CA 1
ATOM 1460 C C . PRO A 1 178 ? 10.304 5.743 -9.849 1.00 81.69 178 PRO A C 1
ATOM 1462 O O . PRO A 1 178 ? 10.392 6.001 -11.047 1.00 81.69 178 PRO A O 1
ATOM 1465 N N . GLU A 1 179 ? 11.303 5.160 -9.184 1.00 83.00 179 GLU A N 1
ATOM 1466 C CA . GLU A 1 179 ? 12.576 4.762 -9.794 1.00 83.00 179 GLU A CA 1
ATOM 1467 C C . GLU A 1 179 ? 12.374 3.672 -10.852 1.00 83.00 179 GLU A C 1
ATOM 1469 O O . GLU A 1 179 ? 12.988 3.737 -11.916 1.00 83.00 179 GLU A O 1
ATOM 1474 N N . MET A 1 180 ? 11.465 2.719 -10.610 1.00 88.62 180 MET A N 1
ATOM 1475 C CA . MET A 1 180 ? 11.089 1.715 -11.613 1.00 88.62 180 MET A CA 1
ATOM 1476 C C . MET A 1 180 ? 10.430 2.381 -12.824 1.00 88.62 180 MET A C 1
ATOM 1478 O O . MET A 1 180 ? 10.785 2.088 -13.965 1.00 88.62 180 MET A O 1
ATOM 1482 N N . GLY A 1 181 ? 9.499 3.311 -12.580 1.00 87.88 181 GLY A N 1
ATOM 1483 C CA . GLY A 1 181 ? 8.843 4.082 -13.637 1.00 87.88 181 GLY A CA 1
ATOM 1484 C C . GLY A 1 181 ? 9.835 4.911 -14.458 1.00 87.88 181 GLY A C 1
ATOM 1485 O O . GLY A 1 181 ? 9.763 4.923 -15.687 1.00 87.88 181 GLY A O 1
ATOM 1486 N N . LYS A 1 182 ? 10.807 5.546 -13.793 1.00 87.50 182 LYS A N 1
ATOM 1487 C CA . LYS A 1 182 ? 11.887 6.299 -14.435 1.00 87.50 182 LYS A CA 1
ATOM 1488 C C . LYS A 1 182 ? 12.757 5.399 -15.310 1.00 87.50 182 LYS A C 1
ATOM 1490 O O . LYS A 1 182 ? 12.972 5.744 -16.466 1.00 87.50 182 LYS A O 1
ATOM 1495 N N . ALA A 1 183 ? 13.204 4.250 -14.801 1.00 94.12 183 ALA A N 1
ATOM 1496 C CA . ALA A 1 183 ? 14.020 3.308 -15.566 1.00 94.12 183 ALA A CA 1
ATOM 1497 C C . ALA A 1 183 ? 13.296 2.835 -16.842 1.00 94.12 183 ALA A C 1
ATOM 1499 O O . ALA A 1 183 ? 13.882 2.807 -17.922 1.00 94.12 183 ALA A O 1
ATOM 1500 N N . LEU A 1 184 ? 11.991 2.557 -16.771 1.00 94.44 184 LEU A N 1
ATOM 1501 C CA . LEU A 1 184 ? 11.199 2.217 -17.961 1.00 94.44 184 LEU A CA 1
ATOM 1502 C C . LEU A 1 184 ? 11.014 3.403 -18.916 1.00 94.44 184 LEU A C 1
ATOM 1504 O O . LEU A 1 184 ? 11.026 3.216 -20.133 1.00 94.44 184 LEU A O 1
ATOM 1508 N N . GLY A 1 185 ? 10.875 4.620 -18.387 1.00 93.31 185 GLY A N 1
ATOM 1509 C CA . GLY A 1 185 ? 10.837 5.844 -19.187 1.00 93.31 185 GLY A CA 1
ATOM 1510 C C . GLY A 1 185 ? 12.152 6.110 -19.926 1.00 93.31 185 GLY A C 1
ATOM 1511 O O . GLY A 1 185 ? 12.134 6.434 -21.114 1.00 93.31 185 GLY A O 1
ATOM 1512 N N . ASP A 1 186 ? 13.290 5.917 -19.257 1.00 95.56 186 ASP A N 1
ATOM 1513 C CA . ASP A 1 186 ? 14.621 6.003 -19.862 1.00 95.56 186 ASP A CA 1
ATOM 1514 C C . ASP A 1 186 ? 14.796 4.922 -20.943 1.00 95.56 186 ASP A C 1
ATOM 1516 O O . ASP A 1 186 ? 15.224 5.237 -22.054 1.00 95.56 186 ASP A O 1
ATOM 1520 N N . ALA A 1 187 ? 14.346 3.686 -20.687 1.00 97.69 187 ALA A N 1
ATOM 1521 C CA . ALA A 1 187 ? 14.327 2.629 -21.698 1.00 97.69 187 ALA A CA 1
ATOM 1522 C C . ALA A 1 187 ? 13.506 3.029 -22.934 1.00 97.69 187 ALA A C 1
ATOM 1524 O O . ALA A 1 187 ? 13.988 2.911 -24.059 1.00 97.69 187 ALA A O 1
ATOM 1525 N N . LYS A 1 188 ? 12.290 3.558 -22.738 1.00 96.62 188 LYS A N 1
ATOM 1526 C CA . LYS A 1 188 ? 11.420 4.013 -23.833 1.00 96.62 188 LYS A CA 1
ATOM 1527 C C . LYS A 1 188 ? 12.064 5.146 -24.628 1.00 96.62 188 LYS A C 1
ATOM 1529 O O . LYS A 1 188 ? 11.981 5.137 -25.855 1.00 96.62 188 LYS A O 1
ATOM 1534 N N . ARG A 1 189 ? 12.715 6.111 -23.968 1.00 97.19 189 ARG A N 1
ATOM 1535 C CA . ARG A 1 189 ? 13.441 7.194 -24.653 1.00 97.19 189 ARG A CA 1
ATOM 1536 C C . ARG A 1 189 ? 14.550 6.630 -25.542 1.00 97.19 189 ARG A C 1
ATOM 1538 O O . ARG A 1 189 ? 14.575 6.936 -26.729 1.00 97.19 189 ARG A O 1
ATOM 1545 N N . ASN A 1 190 ? 15.392 5.758 -24.997 1.00 98.00 190 ASN A N 1
ATOM 1546 C CA . ASN A 1 190 ? 16.517 5.174 -25.726 1.00 98.00 190 ASN A CA 1
ATOM 1547 C C . ASN A 1 190 ? 16.047 4.270 -26.886 1.00 98.00 190 ASN A C 1
ATOM 1549 O O . ASN A 1 190 ? 16.642 4.275 -27.960 1.00 98.00 190 ASN A O 1
ATOM 1553 N N . MET A 1 191 ? 14.921 3.558 -26.736 1.00 97.94 191 MET A N 1
ATOM 1554 C CA . MET A 1 191 ? 14.290 2.822 -27.844 1.00 97.94 191 MET A CA 1
ATOM 1555 C C . MET A 1 191 ? 13.831 3.746 -28.984 1.00 97.94 191 MET A C 1
ATOM 1557 O O . MET A 1 191 ? 14.087 3.444 -30.151 1.00 97.94 191 MET A O 1
ATOM 1561 N N . ASN A 1 192 ? 13.233 4.896 -28.654 1.00 97.50 192 ASN A N 1
ATOM 1562 C CA . ASN A 1 192 ? 12.827 5.883 -29.658 1.00 97.50 192 ASN A CA 1
ATOM 1563 C C . ASN A 1 192 ? 14.041 6.472 -30.393 1.00 97.50 192 ASN A C 1
ATOM 1565 O O . ASN A 1 192 ? 14.007 6.658 -31.611 1.00 97.50 192 ASN A O 1
ATOM 1569 N N . GLU A 1 193 ? 15.125 6.763 -29.671 1.00 97.31 193 GLU A N 1
ATOM 1570 C CA . GLU A 1 193 ? 16.375 7.250 -30.267 1.00 97.31 193 GLU A CA 1
ATOM 1571 C C . GLU A 1 193 ? 17.016 6.182 -31.167 1.00 97.31 193 GLU A C 1
ATOM 1573 O O . GLU A 1 193 ? 17.441 6.481 -32.289 1.00 97.31 193 GLU A O 1
ATOM 1578 N N . ALA A 1 194 ? 16.978 4.912 -30.752 1.00 97.06 194 ALA A N 1
ATOM 1579 C CA . ALA A 1 194 ? 17.390 3.792 -31.586 1.00 97.06 194 ALA A CA 1
ATOM 1580 C C . ALA A 1 194 ? 16.575 3.698 -32.882 1.00 97.06 194 ALA A C 1
ATOM 1582 O O . ALA A 1 194 ? 17.158 3.528 -33.959 1.00 97.06 194 ALA A O 1
ATOM 1583 N N . LEU A 1 195 ? 15.248 3.845 -32.800 1.00 96.75 195 LEU A N 1
ATOM 1584 C CA . LEU A 1 195 ? 14.353 3.831 -33.956 1.00 96.75 195 LEU A CA 1
ATOM 1585 C C . LEU A 1 195 ? 14.667 4.974 -34.933 1.00 96.75 195 LEU A C 1
ATOM 1587 O O . LEU A 1 195 ? 14.740 4.741 -36.141 1.00 96.75 195 LEU A O 1
ATOM 1591 N N . GLN A 1 196 ? 14.924 6.184 -34.429 1.00 95.38 196 GLN A N 1
ATOM 1592 C CA . GLN A 1 196 ? 15.363 7.315 -35.257 1.00 95.38 196 GLN A CA 1
ATOM 1593 C C . GLN A 1 196 ? 16.707 7.033 -35.936 1.00 95.38 196 GLN A C 1
ATOM 1595 O O . GLN A 1 196 ? 16.887 7.336 -37.117 1.00 95.38 196 GLN A O 1
ATOM 1600 N N . GLY A 1 197 ? 17.649 6.414 -35.221 1.00 94.00 197 GLY A N 1
ATOM 1601 C CA . GLY A 1 197 ? 18.907 5.959 -35.808 1.00 94.00 197 GLY A CA 1
ATOM 1602 C C . GLY A 1 197 ? 18.677 4.983 -36.967 1.00 94.00 197 GLY A C 1
ATOM 1603 O O . GLY A 1 197 ? 19.272 5.153 -38.032 1.00 94.00 197 GLY A O 1
ATOM 1604 N N . LEU A 1 198 ? 17.742 4.035 -36.822 1.00 93.38 198 LEU A N 1
ATOM 1605 C CA . LEU A 1 198 ? 17.436 3.040 -37.852 1.00 93.38 198 LEU A CA 1
ATOM 1606 C C . LEU A 1 198 ? 16.783 3.698 -39.077 1.00 93.38 198 LEU A C 1
ATOM 1608 O O . LEU A 1 198 ? 17.164 3.392 -40.208 1.00 93.38 198 LEU A O 1
ATOM 1612 N N . GLN A 1 199 ? 15.876 4.658 -38.866 1.00 92.81 199 GLN A N 1
ATOM 1613 C CA . GLN A 1 199 ? 15.263 5.466 -39.931 1.00 92.81 199 GLN A CA 1
ATOM 1614 C C . GLN A 1 199 ? 16.309 6.259 -40.726 1.00 92.81 199 GLN A C 1
ATOM 1616 O O . GLN A 1 199 ? 16.250 6.325 -41.955 1.00 92.81 199 GLN A O 1
ATOM 1621 N N . ASN A 1 200 ? 17.309 6.802 -40.029 1.00 92.56 200 ASN A N 1
ATOM 1622 C CA . ASN A 1 200 ? 18.424 7.544 -40.617 1.00 92.56 200 ASN A CA 1
ATOM 1623 C C . ASN A 1 200 ? 19.542 6.641 -41.161 1.00 92.56 200 ASN A C 1
ATOM 1625 O O . ASN A 1 200 ? 20.590 7.135 -41.578 1.00 92.56 200 ASN A O 1
ATOM 1629 N N . LYS A 1 201 ? 19.336 5.319 -41.161 1.00 91.00 201 LYS A N 1
ATOM 1630 C CA . LYS A 1 201 ? 20.315 4.299 -41.555 1.00 91.00 201 LYS A CA 1
ATOM 1631 C C . LYS A 1 201 ? 21.622 4.325 -40.748 1.00 91.00 201 LYS A C 1
ATOM 1633 O O . LYS A 1 201 ? 22.655 3.834 -41.198 1.00 91.00 201 LYS A O 1
ATOM 1638 N N . ASN A 1 202 ? 21.585 4.840 -39.526 1.00 90.44 202 ASN A N 1
ATOM 1639 C CA . ASN A 1 202 ? 22.705 4.870 -38.594 1.00 90.44 202 ASN A CA 1
ATOM 1640 C C . ASN A 1 202 ? 22.674 3.648 -37.657 1.00 90.44 202 ASN A C 1
ATOM 1642 O O . ASN A 1 202 ? 22.309 3.762 -36.490 1.00 90.44 202 ASN A O 1
ATOM 1646 N N . GLY A 1 203 ? 23.069 2.477 -38.168 1.00 90.19 203 GLY A N 1
ATOM 1647 C CA . GLY A 1 203 ? 23.025 1.216 -37.411 1.00 90.19 203 GLY A CA 1
ATOM 1648 C C . GLY A 1 203 ? 23.881 1.221 -36.140 1.00 90.19 203 GLY A C 1
ATOM 1649 O O . GLY A 1 203 ? 23.445 0.741 -35.096 1.00 90.19 203 GLY A O 1
ATOM 1650 N N . GLN A 1 204 ? 25.064 1.840 -36.192 1.00 90.56 204 GLN A N 1
ATOM 1651 C CA . GLN A 1 204 ? 25.974 1.920 -35.046 1.00 90.56 204 GLN A CA 1
ATOM 1652 C C . GLN A 1 204 ? 25.439 2.849 -33.946 1.00 90.56 204 GLN A C 1
ATOM 1654 O O . GLN A 1 204 ? 25.512 2.506 -32.767 1.00 90.56 204 GLN A O 1
ATOM 1659 N N . GLY A 1 205 ? 24.853 3.992 -34.327 1.00 91.62 205 GLY A N 1
ATOM 1660 C CA . GLY A 1 205 ? 24.145 4.866 -33.391 1.00 91.62 205 GLY A CA 1
ATOM 1661 C C . GLY A 1 205 ? 22.942 4.168 -32.764 1.00 91.62 205 GLY A C 1
ATOM 1662 O O . GLY A 1 205 ? 22.807 4.175 -31.547 1.00 91.62 205 GLY A O 1
ATOM 1663 N N . SER A 1 206 ? 22.131 3.474 -33.569 1.00 95.31 206 SER A N 1
ATOM 1664 C CA . SER A 1 206 ? 21.021 2.670 -33.054 1.00 95.31 206 SER A CA 1
ATOM 1665 C C . SER A 1 206 ? 21.485 1.607 -32.073 1.00 95.31 206 SER A C 1
ATOM 1667 O O . SER A 1 206 ? 20.936 1.523 -30.986 1.00 95.31 206 SER A O 1
ATOM 1669 N N . SER A 1 207 ? 22.521 0.837 -32.407 1.00 95.56 207 SER A N 1
ATOM 1670 C CA . SER A 1 207 ? 23.052 -0.212 -31.532 1.00 95.56 207 SER A CA 1
ATOM 1671 C C . SER A 1 207 ? 23.468 0.325 -30.157 1.00 95.56 207 SER A C 1
ATOM 1673 O O . SER A 1 207 ? 23.193 -0.306 -29.132 1.00 95.56 207 SER A O 1
ATOM 1675 N N . LYS A 1 208 ? 24.068 1.523 -30.112 1.00 96.62 208 LYS A N 1
ATOM 1676 C CA . LYS A 1 208 ? 24.399 2.199 -28.853 1.00 96.62 208 LYS A CA 1
ATOM 1677 C C . LYS A 1 208 ? 23.144 2.466 -28.019 1.00 96.62 208 LYS A C 1
ATOM 1679 O O . LYS A 1 208 ? 23.081 2.010 -26.880 1.00 96.62 208 LYS A O 1
ATOM 1684 N N . GLU A 1 209 ? 22.140 3.125 -28.595 1.00 97.81 209 GLU A N 1
ATOM 1685 C CA . GLU A 1 209 ? 20.903 3.468 -27.875 1.00 97.81 209 GLU A CA 1
ATOM 1686 C C . GLU A 1 209 ? 20.093 2.224 -27.474 1.00 97.81 209 GLU A C 1
ATOM 1688 O O . GLU A 1 209 ? 19.516 2.160 -26.391 1.00 97.81 209 GLU A O 1
ATOM 1693 N N . GLN A 1 210 ? 20.134 1.162 -28.280 1.00 98.31 210 GLN A N 1
ATOM 1694 C CA . GLN A 1 210 ? 19.558 -0.142 -27.933 1.00 98.31 210 GLN A CA 1
ATOM 1695 C C . GLN A 1 210 ? 20.250 -0.765 -26.711 1.00 98.31 210 GLN A C 1
ATOM 1697 O O . GLN A 1 210 ? 19.593 -1.402 -25.887 1.00 98.31 210 GLN A O 1
ATOM 1702 N N . GLY A 1 211 ? 21.562 -0.563 -26.563 1.00 97.31 211 GLY A N 1
ATOM 1703 C CA . GLY A 1 211 ? 22.311 -0.955 -25.369 1.00 97.31 211 GLY A CA 1
ATOM 1704 C C . GLY A 1 211 ? 21.914 -0.161 -24.127 1.00 97.31 211 GLY A C 1
ATOM 1705 O O . GLY A 1 211 ? 21.735 -0.753 -23.062 1.00 97.31 211 GLY A O 1
ATOM 1706 N N . GLU A 1 212 ? 21.714 1.151 -24.263 1.00 97.94 212 GLU A N 1
ATOM 1707 C CA . GLU A 1 212 ? 21.233 1.995 -23.163 1.00 97.94 212 GLU A CA 1
ATOM 1708 C C . GLU A 1 212 ? 19.802 1.613 -22.752 1.00 97.94 212 GLU A C 1
ATOM 1710 O O . GLU A 1 212 ? 19.507 1.492 -21.564 1.00 97.94 212 GLU A O 1
ATOM 1715 N N . ALA A 1 213 ? 18.923 1.324 -23.718 1.00 97.94 213 ALA A N 1
ATOM 1716 C CA . ALA A 1 213 ? 17.580 0.813 -23.448 1.00 97.94 213 ALA A CA 1
ATOM 1717 C C . ALA A 1 213 ? 17.612 -0.517 -22.678 1.00 97.94 213 ALA A C 1
ATOM 1719 O O . ALA A 1 213 ? 16.913 -0.674 -21.676 1.00 97.94 213 ALA A O 1
ATOM 1720 N N . MET A 1 214 ? 18.453 -1.462 -23.109 1.00 98.00 214 MET A N 1
ATOM 1721 C CA . MET A 1 214 ? 18.645 -2.753 -22.440 1.00 98.00 214 MET A CA 1
ATOM 1722 C C . MET A 1 214 ? 19.127 -2.582 -20.991 1.00 98.00 214 MET A C 1
ATOM 1724 O O . MET A 1 214 ? 18.629 -3.258 -20.088 1.00 98.00 214 MET A O 1
ATOM 1728 N N . GLN A 1 215 ? 20.067 -1.665 -20.743 1.00 97.75 215 GLN A N 1
ATOM 1729 C CA . GLN A 1 215 ? 20.538 -1.361 -19.391 1.00 97.75 215 GLN A CA 1
ATOM 1730 C C . GLN A 1 215 ? 19.391 -0.878 -18.495 1.00 97.75 215 GLN A C 1
ATOM 1732 O O . GLN A 1 215 ? 19.214 -1.413 -17.400 1.00 97.75 215 GLN A O 1
ATOM 1737 N N . SER A 1 216 ? 18.589 0.078 -18.967 1.00 97.75 216 SER A N 1
ATOM 1738 C CA . SER A 1 216 ? 17.458 0.619 -18.207 1.00 97.75 216 SER A CA 1
ATOM 1739 C C . SER A 1 216 ? 16.347 -0.414 -17.963 1.00 97.75 216 SER A C 1
ATOM 1741 O O . SER A 1 216 ? 15.769 -0.451 -16.878 1.00 97.75 216 SER A O 1
ATOM 1743 N N . LEU A 1 217 ? 16.081 -1.317 -18.916 1.00 97.56 217 LEU A N 1
ATOM 1744 C CA . LEU A 1 217 ? 15.166 -2.449 -18.702 1.00 97.56 217 LEU A CA 1
ATOM 1745 C C . LEU A 1 217 ? 15.671 -3.384 -17.596 1.00 97.56 217 LEU A C 1
ATOM 1747 O O . LEU A 1 217 ? 14.907 -3.783 -16.718 1.00 97.56 217 LEU A O 1
ATOM 1751 N N . ASN A 1 218 ? 16.961 -3.721 -17.612 1.00 97.12 218 ASN A N 1
ATOM 1752 C CA . ASN A 1 218 ? 17.560 -4.588 -16.596 1.00 97.12 218 ASN A CA 1
ATOM 1753 C C . ASN A 1 218 ? 17.578 -3.924 -15.212 1.00 97.12 218 ASN A C 1
ATOM 1755 O O . ASN A 1 218 ? 17.365 -4.599 -14.205 1.00 97.12 218 ASN A O 1
ATOM 1759 N N . GLU A 1 219 ? 17.782 -2.607 -15.155 1.00 95.94 219 GLU A N 1
ATOM 1760 C CA . GLU A 1 219 ? 17.640 -1.822 -13.928 1.00 95.94 219 GLU A CA 1
ATOM 1761 C C . GLU A 1 219 ? 16.207 -1.897 -13.386 1.00 95.94 219 GLU A C 1
ATOM 1763 O O . GLU A 1 219 ? 16.019 -2.246 -12.220 1.00 95.94 219 GLU A O 1
ATOM 1768 N N . ALA A 1 220 ? 15.196 -1.676 -14.233 1.00 94.75 220 ALA A N 1
ATOM 1769 C CA . ALA A 1 220 ? 13.793 -1.806 -13.842 1.00 94.75 220 ALA A CA 1
ATOM 1770 C C . ALA A 1 220 ? 13.472 -3.218 -13.319 1.00 94.75 220 ALA A C 1
ATOM 1772 O O . ALA A 1 220 ? 12.878 -3.358 -12.250 1.00 94.75 220 ALA A O 1
ATOM 1773 N N . ALA A 1 221 ? 13.914 -4.269 -14.020 1.00 96.12 221 ALA A N 1
ATOM 1774 C CA . ALA A 1 221 ? 13.725 -5.655 -13.588 1.00 96.12 221 ALA A CA 1
ATOM 1775 C C . ALA A 1 221 ? 14.392 -5.942 -12.232 1.00 96.12 221 ALA A C 1
ATOM 1777 O O . ALA A 1 221 ? 13.784 -6.584 -11.377 1.00 96.12 221 ALA A O 1
ATOM 1778 N N . SER A 1 222 ? 15.608 -5.433 -12.012 1.00 94.31 222 SER A N 1
ATOM 1779 C CA . SER A 1 222 ? 16.339 -5.572 -10.747 1.00 94.31 222 SER A CA 1
ATOM 1780 C C . SER A 1 222 ? 15.620 -4.870 -9.593 1.00 94.31 222 SER A C 1
ATOM 1782 O O . SER A 1 222 ? 15.396 -5.470 -8.540 1.00 94.31 222 SER A O 1
ATOM 1784 N N . LEU A 1 223 ? 15.182 -3.623 -9.794 1.00 89.94 223 LEU A N 1
ATOM 1785 C CA . LEU A 1 223 ? 14.397 -2.880 -8.804 1.00 89.94 223 LEU A CA 1
ATOM 1786 C C . LEU A 1 223 ? 13.111 -3.632 -8.444 1.00 89.94 223 LEU A C 1
ATOM 1788 O O . LEU A 1 223 ? 12.811 -3.816 -7.262 1.00 89.94 223 LEU A O 1
ATOM 1792 N N . MET A 1 224 ? 12.384 -4.121 -9.451 1.00 91.31 224 MET A N 1
ATOM 1793 C CA . MET A 1 224 ? 11.174 -4.909 -9.241 1.00 91.31 224 MET A CA 1
ATOM 1794 C C . MET A 1 224 ? 11.459 -6.213 -8.487 1.00 91.31 224 MET A C 1
ATOM 1796 O O . MET A 1 224 ? 10.729 -6.562 -7.563 1.00 91.31 224 MET A O 1
ATOM 1800 N N . GLN A 1 225 ? 12.527 -6.929 -8.833 1.00 91.62 225 GLN A N 1
ATOM 1801 C CA . GLN A 1 225 ? 12.906 -8.161 -8.145 1.00 91.62 225 GLN A CA 1
ATOM 1802 C C . GLN A 1 225 ? 13.249 -7.913 -6.672 1.00 91.62 225 GLN A C 1
ATOM 1804 O O . GLN A 1 225 ? 12.827 -8.688 -5.814 1.00 91.62 225 GLN A O 1
ATOM 1809 N N . ASN A 1 226 ? 13.956 -6.822 -6.368 1.00 86.12 226 ASN A N 1
ATOM 1810 C CA . ASN A 1 226 ? 14.265 -6.438 -4.993 1.00 86.12 226 ASN A CA 1
ATOM 1811 C C . ASN A 1 226 ? 12.983 -6.156 -4.201 1.00 86.12 226 ASN A C 1
ATOM 1813 O O . ASN A 1 226 ? 12.767 -6.751 -3.150 1.00 86.12 226 ASN A O 1
ATOM 1817 N N . ALA A 1 227 ? 12.088 -5.319 -4.730 1.00 84.38 227 ALA A N 1
ATOM 1818 C CA . ALA A 1 227 ? 10.818 -5.018 -4.072 1.00 84.38 227 ALA A CA 1
ATOM 1819 C C . ALA A 1 227 ? 9.935 -6.271 -3.890 1.00 84.38 227 ALA A C 1
ATOM 1821 O O . ALA A 1 227 ? 9.330 -6.453 -2.833 1.00 84.38 227 ALA A O 1
ATOM 1822 N N . LEU A 1 228 ? 9.930 -7.190 -4.860 1.00 87.19 228 LEU A N 1
ATOM 1823 C CA . LEU A 1 228 ? 9.266 -8.487 -4.733 1.00 87.19 228 LEU A CA 1
ATOM 1824 C C . LEU A 1 228 ? 9.871 -9.332 -3.599 1.00 87.19 228 LEU A C 1
ATOM 1826 O O . LEU A 1 228 ? 9.144 -9.917 -2.797 1.00 87.19 228 LEU A O 1
ATOM 1830 N N . GLN A 1 229 ? 11.200 -9.402 -3.521 1.00 84.94 229 GLN A N 1
ATOM 1831 C CA . GLN A 1 229 ? 11.906 -10.159 -2.490 1.00 84.94 229 GLN A CA 1
ATOM 1832 C C . GLN A 1 229 ? 11.632 -9.601 -1.087 1.00 84.94 229 GLN A C 1
ATOM 1834 O O . GLN A 1 229 ? 11.439 -10.374 -0.147 1.00 84.94 229 GLN A O 1
ATOM 1839 N N . ASN A 1 230 ? 11.548 -8.279 -0.959 1.00 76.62 230 ASN A N 1
ATOM 1840 C CA . ASN A 1 230 ? 11.199 -7.611 0.292 1.00 76.62 230 ASN A CA 1
ATOM 1841 C C . ASN A 1 230 ? 9.752 -7.898 0.701 1.00 76.62 230 ASN A C 1
ATOM 1843 O O . ASN A 1 230 ? 9.475 -8.175 1.869 1.00 76.62 230 ASN A O 1
ATOM 1847 N N . MET A 1 231 ? 8.840 -7.945 -0.275 1.00 76.38 231 MET A N 1
ATOM 1848 C CA . MET A 1 231 ? 7.453 -8.351 -0.051 1.00 76.38 231 MET A CA 1
ATOM 1849 C C . MET A 1 231 ? 7.345 -9.803 0.448 1.00 76.38 231 MET A C 1
ATOM 1851 O O . MET A 1 231 ? 6.500 -10.092 1.295 1.00 76.38 231 MET A O 1
ATOM 1855 N N . MET A 1 232 ? 8.191 -10.716 -0.051 1.00 76.88 232 MET A N 1
ATOM 1856 C CA . MET A 1 232 ? 8.207 -12.124 0.377 1.00 76.88 232 MET A CA 1
ATOM 1857 C C . MET A 1 232 ? 8.850 -12.341 1.752 1.00 76.88 232 MET A C 1
ATOM 1859 O O . MET A 1 232 ? 8.455 -13.262 2.463 1.00 76.88 232 MET A O 1
ATOM 1863 N N . GLN A 1 233 ? 9.834 -11.524 2.139 1.00 69.50 233 GLN A N 1
ATOM 1864 C CA . GLN A 1 233 ? 10.537 -11.673 3.421 1.00 69.50 233 GLN A CA 1
ATOM 1865 C C . GLN A 1 233 ? 9.738 -11.179 4.638 1.00 69.50 233 GLN A C 1
ATOM 1867 O O . GLN A 1 233 ? 10.194 -11.356 5.764 1.00 69.50 233 GLN A O 1
ATOM 1872 N N . GLY A 1 234 ? 8.529 -10.642 4.443 1.00 56.22 234 GLY A N 1
ATOM 1873 C CA . GLY A 1 234 ? 7.569 -10.444 5.531 1.00 56.22 234 GLY A CA 1
ATOM 1874 C C . GLY A 1 234 ? 8.009 -9.437 6.598 1.00 56.22 234 GLY A C 1
ATOM 1875 O O . GLY A 1 234 ? 7.870 -9.720 7.785 1.00 56.22 234 GLY A O 1
ATOM 1876 N N . GLY A 1 235 ? 8.502 -8.263 6.188 1.00 46.72 235 GLY A N 1
ATOM 1877 C CA . GLY A 1 235 ? 8.831 -7.167 7.114 1.00 46.72 235 GLY A CA 1
ATOM 1878 C C . GLY A 1 235 ? 10.320 -7.020 7.438 1.00 46.72 235 GLY A C 1
ATOM 1879 O O . GLY A 1 235 ? 10.671 -6.660 8.558 1.00 46.72 235 GLY A O 1
ATOM 1880 N N . GLY A 1 236 ? 11.196 -7.305 6.473 1.00 37.31 236 GLY A N 1
ATOM 1881 C CA . GLY A 1 236 ? 12.602 -6.912 6.540 1.00 37.31 236 GLY A CA 1
ATOM 1882 C C . GLY A 1 236 ? 12.801 -5.492 6.010 1.00 37.31 236 GLY A C 1
ATOM 1883 O O . GLY A 1 236 ? 12.229 -5.136 4.986 1.00 37.31 236 GLY A O 1
ATOM 1884 N N . ASP A 1 237 ? 13.636 -4.736 6.714 1.00 38.91 237 ASP A N 1
ATOM 1885 C CA . ASP A 1 237 ? 14.022 -3.316 6.619 1.00 38.91 237 ASP A CA 1
ATOM 1886 C C . ASP A 1 237 ? 14.618 -2.836 5.266 1.00 38.91 237 ASP A C 1
ATOM 1888 O O . ASP A 1 237 ? 15.465 -1.947 5.197 1.00 38.91 237 ASP A O 1
ATOM 1892 N N . GLY A 1 238 ? 14.240 -3.457 4.150 1.00 40.78 238 GLY A N 1
ATOM 1893 C CA . GLY A 1 238 ? 14.765 -3.167 2.822 1.00 40.78 238 GLY A CA 1
ATOM 1894 C C . GLY A 1 238 ? 13.637 -3.024 1.815 1.00 40.78 238 GLY A C 1
ATOM 1895 O O . GLY A 1 238 ? 12.761 -3.867 1.752 1.00 40.78 238 GLY A O 1
ATOM 1896 N N . GLY A 1 239 ? 13.660 -1.944 1.032 1.00 43.53 239 GLY A N 1
ATOM 1897 C CA . GLY A 1 239 ? 12.915 -1.729 -0.217 1.00 43.53 239 GLY A CA 1
ATOM 1898 C C . GLY A 1 239 ? 11.394 -1.907 -0.174 1.00 43.53 239 GLY A C 1
ATOM 1899 O O . GLY A 1 239 ? 10.855 -2.892 -0.675 1.00 43.53 239 GLY A O 1
ATOM 1900 N N . GLY A 1 240 ? 10.723 -0.875 0.337 1.00 52.06 240 GLY A N 1
ATOM 1901 C CA . GLY A 1 240 ? 9.274 -0.683 0.265 1.00 52.06 240 GLY A CA 1
ATOM 1902 C C . GLY A 1 240 ? 8.764 0.253 1.362 1.00 52.06 240 GLY A C 1
ATOM 1903 O O . GLY A 1 240 ? 7.781 -0.083 2.018 1.00 52.06 240 GLY A O 1
ATOM 1904 N N . GLY A 1 241 ? 9.458 1.375 1.611 1.00 60.12 241 GLY A N 1
ATOM 1905 C CA . GLY A 1 241 ? 9.302 2.208 2.819 1.00 60.12 241 GLY A CA 1
ATOM 1906 C C . GLY A 1 241 ? 7.850 2.549 3.162 1.00 60.12 241 GLY A C 1
ATOM 1907 O O . GLY A 1 241 ? 7.408 2.318 4.284 1.00 60.12 241 GLY A O 1
ATOM 1908 N N . MET A 1 242 ? 7.066 2.953 2.163 1.00 66.75 242 MET A N 1
ATOM 1909 C CA . MET A 1 242 ? 5.664 3.329 2.347 1.00 66.75 242 MET A CA 1
ATOM 1910 C C . MET A 1 242 ? 4.744 2.151 2.714 1.00 66.75 242 MET A C 1
ATOM 1912 O O . MET A 1 242 ? 3.884 2.267 3.588 1.00 66.75 242 MET A O 1
ATOM 1916 N N . MET A 1 243 ? 4.918 0.998 2.056 1.00 68.75 243 MET A N 1
ATOM 1917 C CA . MET A 1 243 ? 4.117 -0.199 2.333 1.00 68.75 243 MET A CA 1
ATOM 1918 C C . MET A 1 243 ? 4.480 -0.798 3.692 1.00 68.75 243 MET A C 1
ATOM 1920 O O . MET A 1 243 ? 3.584 -1.197 4.436 1.00 68.75 243 MET A O 1
ATOM 1924 N N . SER A 1 244 ? 5.774 -0.833 4.022 1.00 72.88 244 SER A N 1
ATOM 1925 C CA . SER A 1 244 ? 6.251 -1.264 5.337 1.00 72.88 244 SER A CA 1
ATOM 1926 C C . SER A 1 244 ? 5.664 -0.381 6.435 1.00 72.88 244 SER A C 1
ATOM 1928 O O . SER A 1 244 ? 5.029 -0.894 7.356 1.00 72.88 244 SER A O 1
ATOM 1930 N N . LEU A 1 245 ? 5.750 0.944 6.271 1.00 78.12 245 LEU A N 1
ATOM 1931 C CA . LEU A 1 245 ? 5.179 1.914 7.202 1.00 78.12 245 LEU A CA 1
ATOM 1932 C C . LEU A 1 245 ? 3.671 1.707 7.385 1.00 78.12 245 LEU A C 1
ATOM 1934 O O . LEU A 1 245 ? 3.178 1.673 8.512 1.00 78.12 245 LEU A O 1
ATOM 1938 N N . MET A 1 246 ? 2.924 1.527 6.292 1.00 80.44 246 MET A N 1
ATOM 1939 C CA . MET A 1 246 ? 1.485 1.262 6.349 1.00 80.44 246 MET A CA 1
ATOM 1940 C C . MET A 1 246 ? 1.170 -0.030 7.117 1.00 80.44 246 MET A C 1
ATOM 1942 O O . MET A 1 246 ? 0.254 -0.042 7.943 1.00 80.44 246 MET A O 1
ATOM 1946 N N . GLN A 1 247 ? 1.910 -1.113 6.862 1.00 80.56 247 GLN A N 1
ATOM 1947 C CA . GLN A 1 247 ? 1.727 -2.387 7.561 1.00 80.56 247 GLN A CA 1
ATOM 1948 C C . GLN A 1 247 ? 2.074 -2.272 9.047 1.00 80.56 247 GLN A C 1
ATOM 1950 O O . GLN A 1 247 ? 1.324 -2.767 9.887 1.00 80.56 247 GLN A O 1
ATOM 1955 N N . GLN A 1 248 ? 3.156 -1.576 9.388 1.00 85.38 248 GLN A N 1
ATOM 1956 C CA . GLN A 1 248 ? 3.560 -1.346 10.773 1.00 85.38 248 GLN A CA 1
ATOM 1957 C C . GLN A 1 248 ? 2.540 -0.473 11.519 1.00 85.38 248 GLN A C 1
ATOM 1959 O O . GLN A 1 248 ? 2.150 -0.810 12.637 1.00 85.38 248 GLN A O 1
ATOM 1964 N N . LEU A 1 249 ? 2.021 0.593 10.895 1.00 89.12 249 LEU A N 1
ATOM 1965 C CA . LEU A 1 249 ? 0.927 1.400 11.454 1.00 89.12 249 LEU A CA 1
ATOM 1966 C C . LEU A 1 249 ? -0.333 0.566 11.693 1.00 89.12 249 LEU A C 1
ATOM 1968 O O . LEU A 1 249 ? -0.963 0.692 12.743 1.00 89.12 249 LEU A O 1
ATOM 1972 N N . GLN A 1 250 ? -0.670 -0.328 10.763 1.00 87.44 250 GLN A N 1
ATOM 1973 C CA . GLN A 1 250 ? -1.793 -1.244 10.930 1.00 87.44 250 GLN A CA 1
ATOM 1974 C C . GLN A 1 250 ? -1.579 -2.214 12.097 1.00 87.44 250 GLN A C 1
ATOM 1976 O O . GLN A 1 250 ? -2.497 -2.434 12.887 1.00 87.44 250 GLN A O 1
ATOM 1981 N N . GLN A 1 251 ? -0.384 -2.796 12.221 1.00 89.38 251 GLN A N 1
ATOM 1982 C CA . GLN A 1 251 ? -0.042 -3.688 13.329 1.00 89.38 251 GLN A CA 1
ATOM 1983 C C . GLN A 1 251 ? -0.135 -2.954 14.670 1.00 89.38 251 GLN A C 1
ATOM 1985 O O . GLN A 1 251 ? -0.750 -3.467 15.604 1.00 89.38 251 GLN A O 1
ATOM 1990 N N . MET A 1 252 ? 0.381 -1.726 14.752 1.00 92.31 252 MET A N 1
ATOM 1991 C CA . MET A 1 252 ? 0.262 -0.895 15.953 1.00 92.31 252 MET A CA 1
ATOM 1992 C C . MET A 1 252 ? -1.194 -0.544 16.269 1.00 92.31 252 MET A C 1
ATOM 1994 O O . MET A 1 252 ? -1.590 -0.599 17.430 1.00 92.31 252 MET A O 1
ATOM 1998 N N . ALA A 1 253 ? -2.022 -0.251 15.262 1.00 92.31 253 ALA A N 1
ATOM 1999 C CA . ALA A 1 253 ? -3.456 -0.048 15.458 1.00 92.31 253 ALA A CA 1
ATOM 2000 C C . ALA A 1 253 ? -4.136 -1.315 16.013 1.00 92.31 253 ALA A C 1
ATOM 2002 O O . ALA A 1 253 ? -4.926 -1.229 16.951 1.00 92.31 253 ALA A O 1
ATOM 2003 N N . GLN A 1 254 ? -3.796 -2.505 15.505 1.00 90.50 254 GLN A N 1
ATOM 2004 C CA . GLN A 1 254 ? -4.316 -3.777 16.026 1.00 90.50 254 GLN A CA 1
ATOM 2005 C C . GLN A 1 254 ? -3.866 -4.043 17.471 1.00 90.50 254 GLN A C 1
ATOM 2007 O O . GLN A 1 254 ? -4.679 -4.452 18.303 1.00 90.50 254 GLN A O 1
ATOM 2012 N N . GLN A 1 255 ? -2.600 -3.774 17.794 1.00 93.56 255 GLN A N 1
ATOM 2013 C CA . GLN A 1 255 ? -2.096 -3.857 19.166 1.00 93.56 255 GLN A CA 1
ATOM 2014 C C . GLN A 1 255 ? -2.827 -2.865 20.082 1.00 93.56 255 GLN A C 1
ATOM 2016 O O . GLN A 1 255 ? -3.256 -3.241 21.173 1.00 93.56 255 GLN A O 1
ATOM 2021 N N . GLN A 1 256 ? -3.059 -1.637 19.610 1.00 93.88 256 GLN A N 1
ATOM 2022 C CA . GLN A 1 256 ? -3.813 -0.620 20.338 1.00 93.88 256 GLN A CA 1
ATOM 2023 C C . GLN A 1 256 ? -5.252 -1.072 20.623 1.00 93.88 256 GLN A C 1
ATOM 2025 O O . GLN A 1 256 ? -5.718 -0.897 21.743 1.00 93.88 256 GLN A O 1
ATOM 2030 N N . VAL A 1 257 ? -5.943 -1.717 19.675 1.00 90.62 257 VAL A N 1
ATOM 2031 C CA . VAL A 1 257 ? -7.279 -2.305 19.920 1.00 90.62 257 VAL A CA 1
ATOM 2032 C C . VAL A 1 257 ? -7.240 -3.298 21.087 1.00 90.62 257 VAL A C 1
ATOM 2034 O O . VAL A 1 257 ? -8.109 -3.258 21.961 1.00 90.62 257 VAL A O 1
ATOM 2037 N N . GLY A 1 258 ? -6.225 -4.166 21.129 1.00 91.38 258 GLY A N 1
ATOM 2038 C CA . GLY A 1 258 ? -6.030 -5.112 22.229 1.00 91.38 258 GLY A CA 1
ATOM 2039 C C . GLY A 1 258 ? -5.823 -4.413 23.576 1.00 91.38 258 GLY A C 1
ATOM 2040 O O . GLY A 1 258 ? -6.442 -4.800 24.571 1.00 91.38 258 GLY A O 1
ATOM 2041 N N . LEU A 1 259 ? -5.013 -3.350 23.604 1.00 91.56 259 LEU A N 1
ATOM 2042 C CA . LEU A 1 259 ? -4.790 -2.541 24.806 1.00 91.56 259 LEU A CA 1
ATOM 2043 C C . LEU A 1 259 ? -6.063 -1.836 25.278 1.00 91.56 259 LEU A C 1
ATOM 2045 O O . LEU A 1 259 ? -6.360 -1.867 26.475 1.00 91.56 259 LEU A O 1
ATOM 2049 N N . ASN A 1 260 ? -6.836 -1.250 24.361 1.00 91.75 260 ASN A N 1
ATOM 2050 C CA . ASN A 1 260 ? -8.095 -0.578 24.684 1.00 91.75 260 ASN A CA 1
ATOM 2051 C C . ASN A 1 260 ? -9.080 -1.575 25.314 1.00 91.75 260 ASN A C 1
ATOM 2053 O O . ASN A 1 260 ? -9.656 -1.291 26.363 1.00 91.75 260 ASN A O 1
ATOM 2057 N N . GLN A 1 261 ? -9.210 -2.780 24.742 1.00 87.81 261 GLN A N 1
ATOM 2058 C CA . GLN A 1 261 ? -10.095 -3.822 25.273 1.00 87.81 261 GLN A CA 1
ATOM 2059 C C . GLN A 1 261 ? -9.679 -4.265 26.684 1.00 87.81 261 GLN A C 1
ATOM 2061 O O . GLN A 1 261 ? -10.517 -4.366 27.582 1.00 87.81 261 GLN A O 1
ATOM 2066 N N . GLN A 1 262 ? -8.383 -4.509 26.903 1.00 89.44 262 GLN A N 1
ATOM 2067 C CA . GLN A 1 262 ? -7.875 -4.888 28.223 1.00 89.44 262 GLN A CA 1
ATOM 2068 C C . GLN A 1 262 ? -8.055 -3.767 29.254 1.00 89.44 262 GLN A C 1
ATOM 2070 O O . GLN A 1 262 ? -8.416 -4.042 30.398 1.00 89.44 262 GLN A O 1
ATOM 2075 N N . THR A 1 263 ? -7.854 -2.511 28.851 1.00 88.62 263 THR A N 1
ATOM 2076 C CA . THR A 1 263 ? -8.018 -1.345 29.730 1.00 88.62 263 THR A CA 1
ATOM 2077 C C . THR A 1 263 ? -9.483 -1.158 30.132 1.00 88.62 263 THR A C 1
ATOM 2079 O O . THR A 1 263 ? -9.769 -0.991 31.317 1.00 88.62 263 THR A O 1
ATOM 2082 N N . GLN A 1 264 ? -10.420 -1.281 29.186 1.00 85.25 264 GLN A N 1
ATOM 2083 C CA . GLN A 1 264 ? -11.862 -1.204 29.457 1.00 85.25 264 GLN A CA 1
ATOM 2084 C C . GLN A 1 264 ? -12.336 -2.301 30.421 1.00 85.25 264 GLN A C 1
ATOM 2086 O O . GLN A 1 264 ? -13.094 -2.022 31.347 1.00 85.25 264 GLN A O 1
ATOM 2091 N N . MET A 1 265 ? -11.846 -3.539 30.279 1.00 82.69 265 MET A N 1
ATOM 2092 C CA . MET A 1 265 ? -12.185 -4.624 31.215 1.00 82.69 265 MET A CA 1
ATOM 2093 C C . MET A 1 265 ? -11.735 -4.335 32.656 1.00 82.69 265 MET A C 1
ATOM 2095 O O . MET A 1 265 ? -12.349 -4.829 33.602 1.00 82.69 265 MET A O 1
ATOM 2099 N N . MET A 1 266 ? -10.682 -3.535 32.841 1.00 80.62 266 MET A N 1
ATOM 2100 C CA . MET A 1 266 ? -10.198 -3.150 34.169 1.00 80.62 266 MET A CA 1
ATOM 2101 C C . MET A 1 266 ? -10.956 -1.974 34.786 1.00 80.62 266 MET A C 1
ATOM 2103 O O . MET A 1 266 ? -10.913 -1.818 36.003 1.00 80.62 266 MET A O 1
ATOM 2107 N N . GLN A 1 267 ? -11.677 -1.183 33.988 1.00 76.44 267 GLN A N 1
ATOM 2108 C CA . GLN A 1 267 ? -12.441 -0.034 34.478 1.00 76.44 267 GLN A CA 1
ATOM 2109 C C . GLN A 1 267 ? -13.560 -0.442 35.458 1.00 76.44 267 GLN A C 1
ATOM 2111 O O . GLN A 1 267 ? -13.864 0.291 36.395 1.00 76.44 267 GLN A O 1
ATOM 2116 N N . ASN A 1 268 ? -14.142 -1.635 35.285 1.00 64.44 268 ASN A N 1
ATOM 2117 C CA . ASN A 1 268 ? -15.336 -2.083 36.014 1.00 64.44 268 ASN A CA 1
ATOM 2118 C C . ASN A 1 268 ? -15.062 -2.876 37.315 1.00 64.44 268 ASN A C 1
ATOM 2120 O O . ASN A 1 268 ? -15.957 -3.567 37.805 1.00 64.44 268 ASN A O 1
ATOM 2124 N N . GLY A 1 269 ? -13.857 -2.812 37.900 1.00 60.09 269 GLY A N 1
ATOM 2125 C CA . GLY A 1 269 ? -13.490 -3.624 39.074 1.00 60.09 269 GLY A CA 1
ATOM 2126 C C . GLY A 1 269 ? -12.893 -2.850 40.254 1.00 60.09 269 GLY A C 1
ATOM 2127 O O . GLY A 1 269 ? -12.242 -1.825 40.084 1.00 60.09 269 GLY A O 1
ATOM 2128 N N . GLN A 1 270 ? -13.068 -3.377 41.473 1.00 60.12 270 GLN A N 1
ATOM 2129 C CA . GLN A 1 270 ? -12.279 -2.947 42.634 1.00 60.12 270 GLN A CA 1
ATOM 2130 C C . GLN A 1 270 ? -10.805 -3.329 42.430 1.00 60.12 270 GLN A C 1
ATOM 2132 O O . GLN A 1 270 ? -10.498 -4.466 42.070 1.00 60.12 270 GLN A O 1
ATOM 2137 N N . MET A 1 271 ? -9.905 -2.381 42.693 1.00 64.38 271 MET A N 1
ATOM 2138 C CA . MET A 1 271 ? -8.477 -2.502 42.399 1.00 64.38 271 MET A CA 1
ATOM 2139 C C . MET A 1 271 ? -7.813 -3.607 43.237 1.00 64.38 271 MET A C 1
ATOM 2141 O O . MET A 1 271 ? -7.599 -3.456 44.440 1.00 64.38 271 MET A O 1
ATOM 2145 N N . THR A 1 272 ? -7.486 -4.735 42.601 1.00 76.12 272 THR A N 1
ATOM 2146 C CA . THR A 1 272 ? -6.755 -5.853 43.226 1.00 76.12 272 THR A CA 1
ATOM 2147 C C . THR A 1 272 ? -5.253 -5.778 42.928 1.00 76.12 272 THR A C 1
ATOM 2149 O O . THR A 1 272 ? -4.830 -5.203 41.927 1.00 76.12 272 THR A O 1
ATOM 2152 N N . MET A 1 273 ? -4.420 -6.428 43.752 1.00 73.50 273 MET A N 1
ATOM 2153 C CA . MET A 1 273 ? -2.970 -6.563 43.498 1.00 73.50 273 MET A CA 1
ATOM 2154 C C . MET A 1 273 ? -2.667 -7.191 42.123 1.00 73.50 273 MET A C 1
ATOM 2156 O O . MET A 1 273 ? -1.687 -6.844 41.468 1.00 73.50 273 MET A O 1
ATOM 2160 N N . GLN A 1 274 ? -3.541 -8.083 41.652 1.00 81.31 274 GLN A N 1
ATOM 2161 C CA . GLN A 1 274 ? -3.430 -8.701 40.333 1.00 81.31 274 GLN A CA 1
ATOM 2162 C C . GLN A 1 274 ? -3.734 -7.709 39.194 1.00 81.31 274 GLN A C 1
ATOM 2164 O O . GLN A 1 274 ? -3.029 -7.718 38.184 1.00 81.31 274 GLN A O 1
ATOM 2169 N N . GLN A 1 275 ? -4.720 -6.820 39.367 1.00 80.19 275 GLN A N 1
ATOM 2170 C CA . GLN A 1 275 ? -4.996 -5.731 38.417 1.00 80.19 275 GLN A CA 1
ATOM 2171 C C . GLN A 1 275 ? -3.857 -4.708 38.357 1.00 80.19 275 GLN A C 1
ATOM 2173 O O . GLN A 1 275 ? -3.540 -4.217 37.279 1.00 80.19 275 GLN A O 1
ATOM 2178 N N . LEU A 1 276 ? -3.178 -4.438 39.475 1.00 82.12 276 LEU A N 1
ATOM 2179 C CA . LEU A 1 276 ? -2.021 -3.540 39.493 1.00 82.12 276 LEU A CA 1
ATOM 2180 C C . LEU A 1 276 ? -0.891 -4.042 38.579 1.00 82.12 276 LEU A C 1
ATOM 2182 O O . LEU A 1 276 ? -0.354 -3.296 37.760 1.00 82.12 276 LEU A O 1
ATOM 2186 N N . ALA A 1 277 ? -0.568 -5.335 38.680 1.00 86.56 277 ALA A N 1
ATOM 2187 C CA . ALA A 1 277 ? 0.420 -5.971 37.814 1.00 86.56 277 ALA A CA 1
ATOM 2188 C C . ALA A 1 277 ? -0.032 -5.989 36.342 1.00 86.56 277 ALA A C 1
ATOM 2190 O O . ALA A 1 277 ? 0.790 -5.809 35.445 1.00 86.56 277 ALA A O 1
ATOM 2191 N N . GLN A 1 278 ? -1.331 -6.182 36.082 1.00 87.69 278 GLN A N 1
ATOM 2192 C CA . GLN A 1 278 ? -1.910 -6.097 34.735 1.00 87.69 278 GLN A CA 1
ATOM 2193 C C . GLN A 1 278 ? -1.733 -4.697 34.137 1.00 87.69 278 GLN A C 1
ATOM 2195 O O . GLN A 1 278 ? -1.311 -4.565 32.994 1.00 87.69 278 GLN A O 1
ATOM 2200 N N . MET A 1 279 ? -1.987 -3.653 34.917 1.00 86.25 279 MET A N 1
ATOM 2201 C CA . MET A 1 279 ? -1.856 -2.269 34.474 1.00 86.25 279 MET A CA 1
ATOM 2202 C C . MET A 1 279 ? -0.407 -1.895 34.157 1.00 86.25 279 MET A C 1
ATOM 2204 O O . MET A 1 279 ? -0.149 -1.222 33.162 1.00 86.25 279 MET A O 1
ATOM 2208 N N . GLN A 1 280 ? 0.553 -2.386 34.945 1.00 89.56 280 GLN A N 1
ATOM 2209 C CA . GLN A 1 280 ? 1.968 -2.200 34.632 1.00 89.56 280 GLN A CA 1
ATOM 2210 C C . GLN A 1 280 ? 2.363 -2.913 33.330 1.00 89.56 280 GLN A C 1
ATOM 2212 O O . GLN A 1 280 ? 3.143 -2.366 32.552 1.00 89.56 280 GLN A O 1
ATOM 2217 N N . ARG A 1 281 ? 1.791 -4.094 33.047 1.00 91.06 281 ARG A N 1
ATOM 2218 C CA . ARG A 1 281 ? 1.957 -4.753 31.740 1.00 91.06 281 ARG A CA 1
ATOM 2219 C C . ARG A 1 281 ? 1.395 -3.899 30.605 1.00 91.06 281 ARG A C 1
ATOM 2221 O O . ARG A 1 281 ? 2.133 -3.640 29.664 1.00 91.06 281 ARG A O 1
ATOM 2228 N N . LEU A 1 282 ? 0.169 -3.386 30.729 1.00 92.31 282 LEU A N 1
ATOM 2229 C CA . LEU A 1 282 ? -0.430 -2.512 29.708 1.00 92.31 282 LEU A CA 1
ATOM 2230 C C . LEU A 1 282 ? 0.383 -1.240 29.473 1.00 92.31 282 LEU A C 1
ATOM 2232 O O . LEU A 1 282 ? 0.562 -0.827 28.334 1.00 92.31 282 LEU A O 1
ATOM 2236 N N . SER A 1 283 ? 0.904 -0.632 30.540 1.00 93.69 283 SER A N 1
ATOM 2237 C CA . SER A 1 283 ? 1.777 0.542 30.446 1.00 93.69 283 SER A CA 1
ATOM 2238 C C . SER A 1 283 ? 3.055 0.228 29.663 1.00 93.69 283 SER A C 1
ATOM 2240 O O . SER A 1 283 ? 3.443 0.981 28.770 1.00 93.69 283 SER A O 1
ATOM 2242 N N . ASN A 1 284 ? 3.675 -0.924 29.936 1.00 94.44 284 ASN A N 1
ATOM 2243 C CA . ASN A 1 284 ? 4.860 -1.379 29.210 1.00 94.44 284 ASN A CA 1
ATOM 2244 C C . ASN A 1 284 ? 4.556 -1.696 27.739 1.00 94.44 284 ASN A C 1
ATOM 2246 O O . ASN A 1 284 ? 5.342 -1.327 26.870 1.00 94.44 284 ASN A O 1
ATOM 2250 N N . GLU A 1 285 ? 3.428 -2.349 27.454 1.00 94.81 285 GLU A N 1
ATOM 2251 C CA . GLU A 1 285 ? 2.986 -2.647 26.088 1.00 94.81 285 GLU A CA 1
ATOM 2252 C C . GLU A 1 285 ? 2.691 -1.354 25.309 1.00 94.81 285 GLU A C 1
ATOM 2254 O O . GLU A 1 285 ? 3.206 -1.172 24.207 1.00 94.81 285 GLU A O 1
ATOM 2259 N N . GLN A 1 286 ? 1.972 -0.398 25.908 1.00 94.88 286 GLN A N 1
ATOM 2260 C CA . GLN A 1 286 ? 1.737 0.929 25.326 1.00 94.88 286 GLN A CA 1
ATOM 2261 C C . GLN A 1 286 ? 3.057 1.679 25.073 1.00 94.88 286 GLN A C 1
ATOM 2263 O O . GLN A 1 286 ? 3.214 2.325 24.036 1.00 94.88 286 GLN A O 1
ATOM 2268 N N . GLY A 1 287 ? 4.020 1.571 25.994 1.00 95.50 287 GLY A N 1
ATOM 2269 C CA . GLY A 1 287 ? 5.362 2.134 25.845 1.00 95.50 287 GLY A CA 1
ATOM 2270 C C . GLY A 1 287 ? 6.186 1.477 24.736 1.00 95.50 287 GLY A C 1
ATOM 2271 O O . GLY A 1 287 ? 6.986 2.153 24.092 1.00 95.50 287 GLY A O 1
ATOM 2272 N N . ALA A 1 288 ? 5.987 0.184 24.473 1.00 95.12 288 ALA A N 1
ATOM 2273 C CA . ALA A 1 288 ? 6.613 -0.496 23.344 1.00 95.12 288 ALA A CA 1
ATOM 2274 C C . ALA A 1 288 ? 6.056 0.026 22.010 1.00 95.12 288 ALA A C 1
ATOM 2276 O O . ALA A 1 288 ? 6.842 0.428 21.156 1.00 95.12 288 ALA A O 1
ATOM 2277 N N . ILE A 1 289 ? 4.724 0.125 21.878 1.00 93.69 289 ILE A N 1
ATOM 2278 C CA . ILE A 1 289 ? 4.072 0.698 20.685 1.00 93.69 289 ILE A CA 1
ATOM 2279 C C . ILE A 1 289 ? 4.553 2.133 20.451 1.00 93.69 289 ILE A C 1
ATOM 2281 O O . ILE A 1 289 ? 4.900 2.496 19.332 1.00 93.69 289 ILE A O 1
ATOM 2285 N N . GLN A 1 290 ? 4.627 2.944 21.510 1.00 95.31 290 GLN A N 1
ATOM 2286 C CA . GLN A 1 290 ? 5.127 4.313 21.418 1.00 95.31 290 GLN A CA 1
ATOM 2287 C C . GLN A 1 290 ? 6.552 4.376 20.863 1.00 95.31 290 GLN A C 1
ATOM 2289 O O . GLN A 1 290 ? 6.824 5.200 19.994 1.00 95.31 290 GLN A O 1
ATOM 2294 N N . LYS A 1 291 ? 7.463 3.531 21.357 1.00 94.31 291 LYS A N 1
ATOM 2295 C CA . LYS A 1 291 ? 8.855 3.512 20.887 1.00 94.31 291 LYS A CA 1
ATOM 2296 C C . LYS A 1 291 ? 8.948 3.112 19.420 1.00 94.31 291 LYS A C 1
ATOM 2298 O O . LYS A 1 291 ? 9.640 3.789 18.668 1.00 94.31 291 LYS A O 1
ATOM 2303 N N . SER A 1 292 ? 8.219 2.072 19.015 1.00 91.06 292 SER A N 1
ATOM 2304 C CA . SER A 1 292 ? 8.145 1.663 17.609 1.00 91.06 292 SER A CA 1
ATOM 2305 C C . SER A 1 292 ? 7.591 2.787 16.730 1.00 91.06 292 SER A C 1
ATOM 2307 O O . SER A 1 292 ? 8.146 3.075 15.677 1.00 91.06 292 SER A O 1
ATOM 2309 N N . LEU A 1 293 ? 6.552 3.494 17.186 1.00 90.94 293 LEU A N 1
ATOM 2310 C CA . LEU A 1 293 ? 6.002 4.638 16.460 1.00 90.94 293 LEU A CA 1
ATOM 2311 C C . LEU A 1 293 ? 6.988 5.814 16.372 1.00 90.94 293 LEU A C 1
ATOM 2313 O O . LEU A 1 293 ? 7.012 6.526 15.371 1.00 90.94 293 LEU A O 1
ATOM 2317 N N . GLU A 1 294 ? 7.800 6.036 17.408 1.00 91.00 294 GLU A N 1
ATOM 2318 C CA . GLU A 1 294 ? 8.823 7.083 17.420 1.00 91.00 294 GLU A CA 1
ATOM 2319 C C . GLU A 1 294 ? 9.950 6.787 16.423 1.00 91.00 294 GLU A C 1
ATOM 2321 O O . GLU A 1 294 ? 10.394 7.696 15.721 1.00 91.00 294 GLU A O 1
ATOM 2326 N N . GLU A 1 295 ? 10.386 5.531 16.340 1.00 88.38 295 GLU A N 1
ATOM 2327 C CA . GLU A 1 295 ? 11.369 5.062 15.359 1.00 88.38 295 GLU A CA 1
ATOM 2328 C C . GLU A 1 295 ? 10.849 5.243 13.929 1.00 88.38 295 GLU A C 1
ATOM 2330 O O . GLU A 1 295 ? 11.475 5.945 13.133 1.00 88.38 295 GLU A O 1
ATOM 2335 N N . LEU A 1 296 ? 9.622 4.790 13.663 1.00 84.81 296 LEU A N 1
ATOM 2336 C CA . LEU A 1 296 ? 8.962 4.971 12.366 1.00 84.81 296 LEU A CA 1
ATOM 2337 C C . LEU A 1 296 ? 8.808 6.437 11.976 1.00 84.81 296 LEU A C 1
ATOM 2339 O O . LEU A 1 296 ? 9.009 6.821 10.826 1.00 84.81 296 LEU A O 1
ATOM 2343 N N . ASN A 1 297 ? 8.478 7.292 12.938 1.00 85.44 297 ASN A N 1
ATOM 2344 C CA . ASN A 1 297 ? 8.367 8.720 12.695 1.00 85.44 297 ASN A CA 1
ATOM 2345 C C . ASN A 1 297 ? 9.730 9.364 12.361 1.00 85.44 297 ASN A C 1
ATOM 2347 O O . ASN A 1 297 ? 9.802 10.301 11.562 1.00 85.44 297 ASN A O 1
ATOM 2351 N N . ARG A 1 298 ? 10.833 8.870 12.939 1.00 83.69 298 ARG A N 1
ATOM 2352 C CA . ARG A 1 298 ? 12.190 9.324 12.584 1.00 83.69 298 ARG A CA 1
ATOM 2353 C C . ARG A 1 298 ? 12.571 8.881 11.173 1.00 83.69 298 ARG A C 1
ATOM 2355 O O . ARG A 1 298 ? 13.098 9.700 10.422 1.00 83.69 298 ARG A O 1
ATOM 2362 N N . GLU A 1 299 ? 12.265 7.643 10.801 1.00 77.88 299 GLU A N 1
ATOM 2363 C CA . GLU A 1 299 ? 12.501 7.105 9.454 1.00 77.88 299 GLU A CA 1
ATOM 2364 C C . GLU A 1 299 ? 11.687 7.842 8.385 1.00 77.88 299 GLU A C 1
ATOM 2366 O O . GLU A 1 299 ? 12.236 8.266 7.363 1.00 77.88 299 GLU A O 1
ATOM 2371 N N . ALA A 1 300 ? 10.401 8.094 8.648 1.00 74.88 300 ALA A N 1
ATOM 2372 C CA . ALA A 1 300 ? 9.532 8.869 7.764 1.00 74.88 300 ALA A CA 1
ATOM 2373 C C . ALA A 1 300 ? 10.077 10.293 7.533 1.00 74.88 300 ALA A C 1
ATOM 2375 O O . ALA A 1 300 ? 10.111 10.790 6.410 1.00 74.88 300 ALA A O 1
ATOM 2376 N N . LYS A 1 301 ? 10.595 10.951 8.580 1.00 75.06 301 LYS A N 1
ATOM 2377 C CA . LYS A 1 301 ? 11.242 12.268 8.437 1.00 75.06 301 LYS A CA 1
ATOM 2378 C C . LYS A 1 301 ? 12.543 12.213 7.642 1.00 75.06 301 LYS A C 1
ATOM 2380 O O . LYS A 1 301 ? 12.817 13.133 6.872 1.00 75.06 301 LYS A O 1
ATOM 2385 N N . ALA A 1 302 ? 13.358 11.182 7.858 1.00 70.69 302 ALA A N 1
ATOM 2386 C CA . ALA A 1 302 ? 14.661 11.035 7.214 1.00 70.69 302 ALA A CA 1
ATOM 2387 C C . ALA A 1 302 ? 14.544 10.731 5.713 1.00 70.69 302 ALA A C 1
ATOM 2389 O O . ALA A 1 302 ? 15.351 11.219 4.925 1.00 70.69 302 ALA A O 1
ATOM 2390 N N . SER A 1 303 ? 13.515 9.983 5.315 1.00 65.25 303 SER A N 1
ATOM 2391 C CA . SER A 1 303 ? 13.219 9.645 3.917 1.00 65.25 303 SER A CA 1
ATOM 2392 C C . SER A 1 303 ? 12.615 10.803 3.109 1.00 65.25 303 SER A C 1
ATOM 2394 O O . SER A 1 303 ? 12.411 10.673 1.905 1.00 65.25 303 SER A O 1
ATOM 2396 N N . GLY A 1 304 ? 12.345 11.958 3.734 1.00 58.50 304 GLY A N 1
ATOM 2397 C CA . GLY A 1 304 ? 11.682 13.087 3.074 1.00 58.50 304 GLY A CA 1
ATOM 2398 C C . GLY A 1 304 ? 10.191 12.847 2.817 1.00 58.50 304 GLY A C 1
ATOM 2399 O O . GLY A 1 304 ? 9.534 13.669 2.173 1.00 58.50 304 GLY A O 1
ATOM 2400 N N . GLU A 1 305 ? 9.639 11.754 3.346 1.00 55.72 305 GLU A N 1
ATOM 2401 C CA . GLU A 1 305 ? 8.222 11.456 3.283 1.00 55.72 305 GLU A CA 1
ATOM 2402 C C . GLU A 1 305 ? 7.428 12.471 4.125 1.00 55.72 305 GLU A C 1
ATOM 2404 O O . GLU A 1 305 ? 7.547 12.547 5.343 1.00 55.72 305 GLU A O 1
ATOM 2409 N N . SER A 1 306 ? 6.635 13.296 3.433 1.00 54.56 306 SER A N 1
ATOM 2410 C CA . SER A 1 306 ? 5.590 14.214 3.918 1.00 54.56 306 SER A CA 1
ATOM 2411 C C . SER A 1 306 ? 5.650 14.671 5.390 1.00 54.56 306 SER A C 1
ATOM 2413 O O . SER A 1 306 ? 5.274 13.957 6.323 1.00 54.56 306 SER A O 1
ATOM 2415 N N . LYS A 1 307 ? 5.893 15.977 5.577 1.00 56.91 307 LYS A N 1
ATOM 2416 C CA . LYS A 1 307 ? 5.701 16.702 6.851 1.00 56.91 307 LYS A CA 1
ATOM 2417 C C . LYS A 1 307 ? 4.336 16.450 7.519 1.00 56.91 307 LYS A C 1
ATOM 2419 O O . LYS A 1 307 ? 4.246 16.601 8.733 1.00 56.91 307 LYS A O 1
ATOM 2424 N N . LYS A 1 308 ? 3.283 16.098 6.762 1.00 57.41 308 LYS A N 1
ATOM 2425 C CA . LYS A 1 308 ? 1.934 15.849 7.306 1.00 57.41 308 LYS A CA 1
ATOM 2426 C C . LYS A 1 308 ? 1.839 14.513 8.048 1.00 57.41 308 LYS A C 1
ATOM 2428 O O . LYS A 1 308 ? 1.182 14.461 9.082 1.00 57.41 308 LYS A O 1
ATOM 2433 N N . ILE A 1 309 ? 2.498 13.458 7.555 1.00 66.19 309 ILE A N 1
ATOM 2434 C CA . ILE A 1 309 ? 2.490 12.152 8.238 1.00 66.19 309 ILE A CA 1
ATOM 2435 C C . ILE A 1 309 ? 3.229 12.278 9.559 1.00 66.19 309 ILE A C 1
ATOM 2437 O O . ILE A 1 309 ? 2.653 11.975 10.598 1.00 66.19 309 ILE A O 1
ATOM 2441 N N . ALA A 1 310 ? 4.437 12.842 9.524 1.00 65.94 310 ALA A N 1
ATOM 2442 C CA . ALA A 1 310 ? 5.212 13.112 10.727 1.00 65.94 310 ALA A CA 1
ATOM 2443 C C . ALA A 1 310 ? 4.406 13.915 11.769 1.00 65.94 310 ALA A C 1
ATOM 2445 O O . ALA A 1 310 ? 4.237 13.455 12.898 1.00 65.94 310 ALA A O 1
ATOM 2446 N N . ALA A 1 311 ? 3.789 15.030 11.350 1.00 67.12 311 ALA A N 1
ATOM 2447 C CA . ALA A 1 311 ? 2.973 15.880 12.223 1.00 67.12 311 ALA A CA 1
ATOM 2448 C C . ALA A 1 311 ? 1.813 15.128 12.901 1.00 67.12 311 ALA A C 1
ATOM 2450 O O . ALA A 1 311 ? 1.535 15.340 14.086 1.00 67.12 311 ALA A O 1
ATOM 2451 N N . ASN A 1 312 ? 1.146 14.229 12.170 1.00 75.00 312 ASN A N 1
ATOM 2452 C CA . ASN A 1 312 ? 0.093 13.391 12.737 1.00 75.00 312 ASN A CA 1
ATOM 2453 C C . ASN A 1 312 ? 0.660 12.388 13.753 1.00 75.00 312 ASN A C 1
ATOM 2455 O O . ASN A 1 312 ? 0.070 12.225 14.823 1.00 75.00 312 ASN A O 1
ATOM 2459 N N . LEU A 1 313 ? 1.818 11.776 13.475 1.00 84.75 313 LEU A N 1
ATOM 2460 C CA . LEU A 1 313 ? 2.463 10.817 14.378 1.00 84.75 313 LEU A CA 1
ATOM 2461 C C . LEU A 1 313 ? 2.966 11.466 15.676 1.00 84.75 313 LEU A C 1
ATOM 2463 O O . LEU A 1 313 ? 2.794 10.878 16.742 1.00 84.75 313 LEU A O 1
ATOM 2467 N N . GLU A 1 314 ? 3.498 12.695 15.639 1.00 88.00 314 GLU A N 1
ATOM 2468 C CA . GLU A 1 314 ? 3.845 13.440 16.864 1.00 88.00 314 GLU A CA 1
ATOM 2469 C C . GLU A 1 314 ? 2.652 13.571 17.808 1.00 88.00 314 GLU A C 1
ATOM 2471 O O . GLU A 1 314 ? 2.755 13.333 19.011 1.00 88.00 314 GLU A O 1
ATOM 2476 N N . SER A 1 315 ? 1.495 13.923 17.248 1.00 88.50 315 SER A N 1
ATOM 2477 C CA . SER A 1 315 ? 0.273 14.074 18.025 1.00 88.50 315 SER A CA 1
ATOM 2478 C C . SER A 1 315 ? -0.208 12.749 18.621 1.00 88.50 315 SER A C 1
ATOM 2480 O O . SER A 1 315 ? -0.897 12.764 19.637 1.00 88.50 315 SER A O 1
ATOM 2482 N N . VAL A 1 316 ? 0.116 11.605 18.011 1.00 92.81 316 VAL A N 1
ATOM 2483 C CA . VAL A 1 316 ? -0.158 10.278 18.585 1.00 92.81 316 VAL A CA 1
ATOM 2484 C C . VAL A 1 316 ? 0.809 9.967 19.724 1.00 92.81 316 VAL A C 1
ATOM 2486 O O . VAL A 1 316 ? 0.378 9.518 20.785 1.00 92.81 316 VAL A O 1
ATOM 2489 N N . LEU A 1 317 ? 2.100 10.242 19.530 1.00 94.44 317 LEU A N 1
ATOM 2490 C CA . LEU A 1 317 ? 3.146 9.988 20.523 1.00 94.44 317 LEU A CA 1
ATOM 2491 C C . LEU A 1 317 ? 2.889 10.725 21.842 1.00 94.44 317 LEU A C 1
ATOM 2493 O O . LEU A 1 317 ? 3.096 10.139 22.907 1.00 94.44 317 LEU A O 1
ATOM 2497 N N . GLU A 1 318 ? 2.410 11.971 21.788 1.00 92.94 318 GLU A N 1
ATOM 2498 C CA . GLU A 1 318 ? 2.044 12.738 22.988 1.00 92.94 318 GLU A CA 1
ATOM 2499 C C . GLU A 1 318 ? 0.847 12.126 23.731 1.00 92.94 318 GLU A C 1
ATOM 2501 O O . GLU A 1 318 ? 0.911 11.934 24.944 1.00 92.94 318 GLU A O 1
ATOM 2506 N N . GLU A 1 319 ? -0.207 11.719 23.019 1.00 94.50 319 GLU A N 1
ATOM 2507 C CA . GLU A 1 319 ? -1.361 11.041 23.635 1.00 94.50 319 GLU A CA 1
ATOM 2508 C C . GLU A 1 319 ? -0.927 9.723 24.297 1.00 94.50 319 GLU A C 1
ATOM 2510 O O . GLU A 1 319 ? -1.360 9.407 25.406 1.00 94.50 319 GLU A O 1
ATOM 2515 N N . MET A 1 320 ? -0.007 8.976 23.669 1.00 95.50 320 MET A N 1
ATOM 2516 C CA . MET A 1 320 ? 0.562 7.758 24.254 1.00 95.50 320 MET A CA 1
ATOM 2517 C C . MET A 1 320 ? 1.322 8.044 25.558 1.00 95.50 320 MET A C 1
ATOM 2519 O O . MET A 1 320 ? 1.184 7.271 26.506 1.00 95.50 320 MET A O 1
ATOM 2523 N N . LYS A 1 321 ? 2.072 9.156 25.663 1.00 95.12 321 LYS A N 1
ATOM 2524 C CA . LYS A 1 321 ? 2.733 9.556 26.929 1.00 95.12 321 LYS A CA 1
ATOM 2525 C C . LYS A 1 321 ? 1.712 9.791 28.032 1.00 95.12 321 LYS A C 1
ATOM 2527 O O . LYS A 1 321 ? 1.920 9.363 29.168 1.00 95.12 321 LYS A O 1
ATOM 2532 N N . GLU A 1 322 ? 0.613 10.462 27.705 1.00 93.12 322 GLU A N 1
ATOM 2533 C CA . GLU A 1 322 ? -0.454 10.733 28.663 1.00 93.12 322 GLU A CA 1
ATOM 2534 C C . GLU A 1 322 ? -1.152 9.445 29.114 1.00 93.12 322 GLU A C 1
ATOM 2536 O O . GLU A 1 322 ? -1.421 9.295 30.307 1.00 93.12 322 GLU A O 1
ATOM 2541 N N . VAL A 1 323 ? -1.377 8.491 28.202 1.00 93.69 323 VAL A N 1
ATOM 2542 C CA . VAL A 1 323 ? -1.927 7.168 28.541 1.00 93.69 323 VAL A CA 1
ATOM 2543 C C . VAL A 1 323 ? -0.977 6.384 29.448 1.00 93.69 323 VAL A C 1
ATOM 2545 O O . VAL A 1 323 ? -1.397 5.901 30.497 1.00 93.69 323 VAL A O 1
ATOM 2548 N N . ILE A 1 324 ? 0.312 6.311 29.111 1.00 93.94 324 ILE A N 1
ATOM 2549 C CA . ILE A 1 324 ? 1.337 5.643 29.934 1.00 93.94 324 ILE A CA 1
ATOM 2550 C C . ILE A 1 324 ? 1.400 6.270 31.335 1.00 93.94 324 ILE A C 1
ATOM 2552 O O . ILE A 1 324 ? 1.449 5.563 32.342 1.00 93.94 324 ILE A O 1
ATOM 2556 N N . SER A 1 325 ? 1.349 7.602 31.423 1.00 92.88 325 SER A N 1
ATOM 2557 C CA . SER A 1 325 ? 1.316 8.327 32.698 1.00 92.88 325 SER A CA 1
ATOM 2558 C C . SER A 1 325 ? 0.056 8.008 33.514 1.00 92.88 325 SER A C 1
ATOM 2560 O O . SER A 1 325 ? 0.143 7.740 34.715 1.00 92.88 325 SER A O 1
ATOM 2562 N N . GLY A 1 326 ? -1.115 7.967 32.875 1.00 89.56 326 GLY A N 1
ATOM 2563 C CA . GLY A 1 326 ? -2.374 7.586 33.520 1.00 89.56 326 GLY A CA 1
ATOM 2564 C C . GLY A 1 326 ? -2.355 6.153 34.059 1.00 89.56 326 GLY A C 1
ATOM 2565 O O . GLY A 1 326 ? -2.697 5.933 35.221 1.00 89.56 326 GLY A O 1
ATOM 2566 N N . LEU A 1 327 ? -1.848 5.201 33.268 1.00 89.38 327 LEU A N 1
ATOM 2567 C CA . LEU A 1 327 ? -1.662 3.808 33.687 1.00 89.38 327 LEU A CA 1
ATOM 2568 C C . LEU A 1 327 ? -0.679 3.700 34.865 1.00 89.38 327 LEU A C 1
ATOM 2570 O O . LEU A 1 327 ? -0.957 3.016 35.844 1.00 89.38 327 LEU A O 1
ATOM 2574 N N . ASN A 1 328 ? 0.440 4.426 34.841 1.00 88.94 328 ASN A N 1
ATOM 2575 C CA . ASN A 1 328 ? 1.414 4.408 35.940 1.00 88.94 328 ASN A CA 1
ATOM 2576 C C . ASN A 1 328 ? 0.889 5.067 37.225 1.00 88.94 328 ASN A C 1
ATOM 2578 O O . ASN A 1 328 ? 1.254 4.660 38.327 1.00 88.94 328 ASN A O 1
ATOM 2582 N N . THR A 1 329 ? 0.027 6.078 37.094 1.00 87.69 329 THR A N 1
ATOM 2583 C CA . THR A 1 329 ? -0.599 6.781 38.228 1.00 87.69 329 THR A CA 1
ATOM 2584 C C . THR A 1 329 ? -1.903 6.139 38.695 1.00 87.69 329 THR A C 1
ATOM 2586 O O . THR A 1 329 ? -2.558 6.684 39.583 1.00 87.69 329 THR A O 1
ATOM 2589 N N . GLN A 1 330 ? -2.247 4.960 38.162 1.00 82.12 330 GLN A N 1
ATOM 2590 C CA . GLN A 1 330 ? -3.417 4.171 38.559 1.00 82.12 330 GLN A CA 1
ATOM 2591 C C . GLN A 1 330 ? -4.755 4.875 38.289 1.00 82.12 330 GLN A C 1
ATOM 2593 O O . GLN A 1 330 ? -5.751 4.631 38.968 1.00 82.12 330 GLN A O 1
ATOM 2598 N N . LYS A 1 331 ? -4.784 5.767 37.294 1.00 79.12 331 LYS A N 1
ATOM 2599 C CA . LYS A 1 331 ? -5.968 6.532 36.895 1.00 79.12 331 LYS A CA 1
ATOM 2600 C C . LYS A 1 331 ? -6.570 5.941 35.627 1.00 79.12 331 LYS A C 1
ATOM 2602 O O . LYS A 1 331 ? -6.309 6.426 34.529 1.00 79.12 331 LYS A O 1
ATOM 2607 N N . ILE A 1 332 ? -7.369 4.890 35.791 1.00 80.50 332 ILE A N 1
ATOM 2608 C CA . ILE A 1 332 ? -8.214 4.352 34.719 1.00 80.50 332 ILE A CA 1
ATOM 2609 C C . ILE A 1 332 ? -9.564 5.057 34.809 1.00 80.50 332 ILE A C 1
ATOM 2611 O O . ILE A 1 332 ? -10.464 4.618 35.521 1.00 80.50 332 ILE A O 1
ATOM 2615 N N . ASP A 1 333 ? -9.667 6.198 34.138 1.00 82.56 333 ASP A N 1
ATOM 2616 C CA . ASP A 1 333 ? -10.905 6.959 34.007 1.00 82.56 333 ASP A CA 1
ATOM 2617 C C . ASP A 1 333 ? -11.385 6.980 32.546 1.00 82.56 333 ASP A C 1
ATOM 2619 O O . ASP A 1 333 ? -10.679 6.565 31.622 1.00 82.56 333 ASP A O 1
ATOM 2623 N N . ASP A 1 334 ? -12.597 7.490 32.322 1.00 83.75 334 ASP A N 1
ATOM 2624 C CA . ASP A 1 334 ? -13.159 7.630 30.973 1.00 83.75 334 ASP A CA 1
ATOM 2625 C C . ASP A 1 334 ? -12.278 8.485 30.051 1.00 83.75 334 ASP A C 1
ATOM 2627 O O . ASP A 1 334 ? -12.342 8.365 28.828 1.00 83.75 334 ASP A O 1
ATOM 2631 N N . ASN A 1 335 ? -11.467 9.384 30.617 1.00 88.25 335 ASN A N 1
ATOM 2632 C CA . ASN A 1 335 ? -10.570 10.231 29.844 1.00 88.25 335 ASN A CA 1
ATOM 2633 C C . ASN A 1 335 ? -9.389 9.423 29.292 1.00 88.25 335 ASN A C 1
ATOM 2635 O O . ASN A 1 335 ? -9.041 9.582 28.124 1.00 88.25 335 ASN A O 1
ATOM 2639 N N . LEU A 1 336 ? -8.814 8.516 30.085 1.00 89.56 336 LEU A N 1
ATOM 2640 C CA . LEU A 1 336 ? -7.770 7.595 29.638 1.00 89.56 336 LEU A CA 1
ATOM 2641 C C . LEU A 1 336 ? -8.241 6.754 28.443 1.00 89.56 336 LEU A C 1
ATOM 2643 O O . LEU A 1 336 ? -7.541 6.668 27.434 1.00 89.56 336 LEU A O 1
ATOM 2647 N N . ILE A 1 337 ? -9.447 6.188 28.539 1.00 88.88 337 ILE A N 1
ATOM 2648 C CA . ILE A 1 337 ? -10.037 5.348 27.485 1.00 88.88 337 ILE A CA 1
ATOM 2649 C C . ILE A 1 337 ? -10.286 6.175 26.218 1.00 88.88 337 ILE A C 1
ATOM 2651 O O . ILE A 1 337 ? -9.913 5.764 25.122 1.00 88.88 337 ILE A O 1
ATOM 2655 N N . LYS A 1 338 ? -10.804 7.402 26.353 1.00 90.00 338 LYS A N 1
ATOM 2656 C CA . LYS A 1 338 ? -10.969 8.320 25.212 1.00 90.00 338 LYS A CA 1
ATOM 2657 C C . LYS A 1 338 ? -9.648 8.643 24.514 1.00 90.00 338 LYS A C 1
ATOM 2659 O O . LYS A 1 338 ? -9.622 8.758 23.290 1.00 90.00 338 LYS A O 1
ATOM 2664 N N . LYS A 1 339 ? -8.547 8.793 25.258 1.00 93.81 339 LYS A N 1
ATOM 2665 C CA . LYS A 1 339 ? -7.214 9.010 24.665 1.00 93.81 339 LYS A CA 1
ATOM 2666 C C . LYS A 1 339 ? -6.730 7.781 23.909 1.00 93.81 339 LYS A C 1
ATOM 2668 O O . LYS A 1 339 ? -6.232 7.912 22.796 1.00 93.81 339 LYS A O 1
ATOM 2673 N N . GLN A 1 340 ? -6.937 6.596 24.469 1.00 91.81 340 GLN A N 1
ATOM 2674 C CA . GLN A 1 340 ? -6.676 5.318 23.812 1.00 91.81 340 GLN A CA 1
ATOM 2675 C C . GLN A 1 340 ? -7.456 5.158 22.492 1.00 91.81 340 GLN A C 1
ATOM 2677 O O . GLN A 1 340 ? -6.884 4.753 21.477 1.00 91.81 340 GLN A O 1
ATOM 2682 N N . ASP A 1 341 ? -8.730 5.546 22.456 1.00 89.94 341 ASP A N 1
ATOM 2683 C CA . ASP A 1 341 ? -9.537 5.527 21.227 1.00 89.94 341 ASP A CA 1
ATOM 2684 C C . ASP A 1 341 ? -9.082 6.591 20.216 1.00 89.94 341 ASP A C 1
ATOM 2686 O O . ASP A 1 341 ? -9.075 6.361 19.002 1.00 89.94 341 ASP A O 1
ATOM 2690 N N . LYS A 1 342 ? -8.633 7.754 20.702 1.00 92.75 342 LYS A N 1
ATOM 2691 C CA . LYS A 1 342 ? -8.056 8.817 19.868 1.00 92.75 342 LYS A CA 1
ATOM 2692 C C . LYS A 1 342 ? -6.720 8.403 19.250 1.00 92.75 342 LYS A C 1
ATOM 2694 O O . LYS A 1 342 ? -6.483 8.720 18.087 1.00 92.75 342 LYS A O 1
ATOM 2699 N N . ILE A 1 343 ? -5.868 7.694 19.994 1.00 94.62 343 ILE A N 1
ATOM 2700 C CA . ILE A 1 343 ? -4.624 7.098 19.483 1.00 94.62 343 ILE A CA 1
ATOM 2701 C C . ILE A 1 343 ? -4.951 6.144 18.339 1.00 94.62 343 ILE A C 1
ATOM 2703 O O . ILE A 1 343 ? -4.412 6.305 17.248 1.00 94.62 343 ILE A O 1
ATOM 2707 N N . LEU A 1 344 ? -5.874 5.205 18.563 1.00 93.06 344 LEU A N 1
ATOM 2708 C CA . LEU A 1 344 ? -6.304 4.258 17.538 1.00 93.06 344 LEU A CA 1
ATOM 2709 C C . LEU A 1 344 ? -6.830 4.978 16.289 1.00 93.06 344 LEU A C 1
ATOM 2711 O O . LEU A 1 344 ? -6.400 4.677 15.179 1.0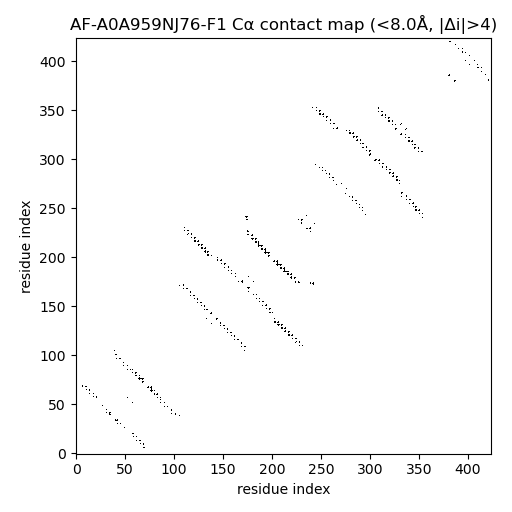0 93.06 344 LEU A O 1
ATOM 2715 N N . SER A 1 345 ? -7.711 5.963 16.473 1.00 91.12 345 SER A N 1
ATOM 2716 C CA . SER A 1 345 ? -8.287 6.739 15.369 1.00 91.12 345 SER A CA 1
ATOM 2717 C C . SER A 1 345 ? -7.202 7.444 14.554 1.00 91.12 345 SER A C 1
ATOM 2719 O O . SER A 1 345 ? -7.162 7.306 13.338 1.00 91.12 345 SER A O 1
ATOM 2721 N N . LYS A 1 346 ? -6.254 8.115 15.218 1.00 91.88 346 LYS A N 1
ATOM 2722 C CA . LYS A 1 346 ? -5.142 8.794 14.542 1.00 91.88 346 LYS A CA 1
ATOM 2723 C C . LYS A 1 346 ? -4.168 7.831 13.859 1.00 91.88 346 LYS A C 1
ATOM 2725 O O . LYS A 1 346 ? -3.611 8.196 12.830 1.00 91.88 346 LYS A O 1
ATOM 2730 N N . LEU A 1 347 ? -3.943 6.629 14.401 1.00 91.19 347 LEU A N 1
ATOM 2731 C CA . LEU A 1 347 ? -3.138 5.596 13.733 1.00 91.19 347 LEU A CA 1
ATOM 2732 C C . LEU A 1 347 ? -3.810 5.143 12.430 1.00 91.19 347 LEU A C 1
ATOM 2734 O O . LEU A 1 347 ? -3.146 5.042 11.399 1.00 91.19 347 LEU A O 1
ATOM 2738 N N . LEU A 1 348 ? -5.129 4.934 12.460 1.00 89.00 348 LEU A N 1
ATOM 2739 C CA . LEU A 1 348 ? -5.919 4.593 11.275 1.00 89.00 348 LEU A CA 1
ATOM 2740 C C . LEU A 1 348 ? -5.971 5.751 10.268 1.00 89.00 348 LEU A C 1
ATOM 2742 O O . LEU A 1 348 ? -5.850 5.521 9.067 1.00 89.00 348 LEU A O 1
ATOM 2746 N N . ASP A 1 349 ? -6.100 6.994 10.732 1.00 86.19 349 ASP A N 1
ATOM 2747 C CA . ASP A 1 349 ? -6.080 8.179 9.870 1.00 86.19 349 ASP A CA 1
ATOM 2748 C C . ASP A 1 349 ? -4.702 8.383 9.234 1.00 86.19 349 ASP A C 1
ATOM 2750 O O . ASP A 1 349 ? -4.616 8.624 8.033 1.00 86.19 349 ASP A O 1
ATOM 2754 N N . ALA A 1 350 ? -3.617 8.203 9.995 1.00 85.81 350 ALA A N 1
ATOM 2755 C CA . ALA A 1 350 ? -2.259 8.231 9.458 1.00 85.81 350 ALA A CA 1
ATOM 2756 C C . ALA A 1 350 ? -2.083 7.167 8.366 1.00 85.81 350 ALA A C 1
ATOM 2758 O O . ALA A 1 350 ? -1.588 7.482 7.286 1.00 85.81 350 ALA A O 1
ATOM 2759 N N . GLN A 1 351 ? -2.567 5.943 8.602 1.00 81.50 351 GLN A N 1
ATOM 2760 C CA . GLN A 1 351 ? -2.573 4.872 7.603 1.00 81.50 351 GLN A CA 1
ATOM 2761 C C . GLN A 1 351 ? -3.396 5.234 6.351 1.00 81.50 351 GLN A C 1
ATOM 2763 O O . GLN A 1 351 ? -3.029 4.851 5.244 1.00 81.50 351 GLN A O 1
ATOM 2768 N N . ARG A 1 352 ? -4.506 5.969 6.486 1.00 78.75 352 ARG A N 1
ATOM 2769 C CA . ARG A 1 352 ? -5.310 6.429 5.340 1.00 78.75 352 ARG A CA 1
ATOM 2770 C C . ARG A 1 352 ? -4.615 7.536 4.556 1.00 78.75 352 ARG A C 1
ATOM 2772 O O . ARG A 1 352 ? -4.545 7.437 3.337 1.00 78.75 352 ARG A O 1
ATOM 2779 N N . SER A 1 353 ? -4.043 8.529 5.238 1.00 77.56 353 SER A N 1
ATOM 2780 C CA . SER A 1 353 ? -3.330 9.652 4.612 1.00 77.56 353 SER A CA 1
ATOM 2781 C C . SER A 1 353 ? -2.097 9.222 3.815 1.00 77.56 353 SER A C 1
ATOM 2783 O O . SER A 1 353 ? -1.690 9.925 2.894 1.00 77.56 353 SER A O 1
ATOM 2785 N N . ILE A 1 354 ? -1.511 8.066 4.142 1.00 73.00 354 ILE A N 1
ATOM 2786 C CA . ILE A 1 354 ? -0.502 7.401 3.308 1.00 73.00 354 ILE A CA 1
ATOM 2787 C C . ILE A 1 354 ? -1.020 7.184 1.878 1.00 73.00 354 ILE A C 1
ATOM 2789 O O . ILE A 1 354 ? -0.297 7.479 0.931 1.00 73.00 354 ILE A O 1
ATOM 2793 N N . ASN A 1 355 ? -2.271 6.739 1.723 1.00 64.94 355 ASN A N 1
ATOM 2794 C CA . ASN A 1 355 ? -2.855 6.390 0.426 1.00 64.94 355 ASN A CA 1
ATOM 2795 C C . ASN A 1 355 ? -3.314 7.600 -0.397 1.00 64.94 355 ASN A C 1
ATOM 2797 O O . ASN A 1 355 ? -3.396 7.522 -1.615 1.00 64.94 355 ASN A O 1
ATOM 2801 N N . GLU A 1 356 ? -3.629 8.719 0.253 1.00 61.62 356 GLU A N 1
ATOM 2802 C CA . GLU A 1 356 ? -4.121 9.929 -0.424 1.00 61.62 356 GLU A CA 1
ATOM 2803 C C . GLU A 1 356 ? -2.990 10.773 -1.037 1.00 61.62 356 GLU A C 1
ATOM 2805 O O . GLU A 1 356 ? -3.251 11.698 -1.804 1.00 61.62 356 GLU A O 1
ATOM 2810 N N . ARG A 1 357 ? -1.726 10.451 -0.723 1.00 55.12 357 ARG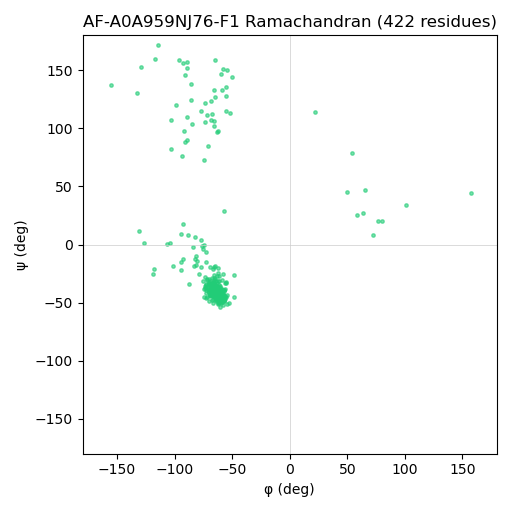 A N 1
ATOM 2811 C CA . ARG A 1 357 ? -0.541 11.206 -1.155 1.00 55.12 357 ARG A CA 1
ATOM 2812 C C . ARG A 1 357 ? -0.376 11.251 -2.679 1.00 55.12 357 ARG A C 1
ATOM 2814 O O . ARG A 1 357 ? 0.041 12.285 -3.193 1.00 55.12 357 ARG A O 1
ATOM 2821 N N . ASP A 1 358 ? -0.733 10.184 -3.389 1.00 50.28 358 ASP A N 1
ATOM 2822 C CA . ASP A 1 358 ? -0.545 10.089 -4.846 1.00 50.28 358 ASP A CA 1
ATOM 2823 C C . ASP A 1 358 ? -1.525 10.964 -5.653 1.00 50.28 358 ASP A C 1
ATOM 2825 O O . ASP A 1 358 ? -1.382 11.090 -6.867 1.00 50.28 358 ASP A O 1
ATOM 2829 N N . PHE A 1 359 ? -2.500 11.603 -4.992 1.00 47.19 359 PHE A N 1
ATOM 2830 C CA . PHE A 1 359 ? -3.501 12.470 -5.626 1.00 47.19 359 PHE A CA 1
ATOM 2831 C C . PHE A 1 359 ? -3.284 13.973 -5.374 1.00 47.19 359 PHE A C 1
ATOM 2833 O O . PHE A 1 359 ? -4.078 14.786 -5.851 1.00 47.19 359 PHE A O 1
ATOM 2840 N N . GLU A 1 360 ? -2.242 14.386 -4.637 1.00 44.34 360 GLU A N 1
ATOM 2841 C CA . GLU A 1 360 ? -1.919 15.814 -4.509 1.00 44.34 360 GLU A CA 1
ATOM 2842 C C . GLU A 1 360 ? -1.227 16.317 -5.790 1.00 44.34 360 GLU A C 1
ATOM 2844 O O . GLU A 1 360 ? -0.108 15.911 -6.108 1.00 44.34 360 GLU A O 1
ATOM 2849 N N . GLU A 1 361 ? -1.871 17.237 -6.522 1.00 42.72 361 GLU A N 1
ATOM 2850 C CA . GLU A 1 361 ? -1.241 17.942 -7.645 1.00 42.72 361 GLU A CA 1
ATOM 2851 C C . GLU A 1 361 ? -0.048 18.772 -7.144 1.00 42.72 361 GLU A C 1
ATOM 2853 O O . GLU A 1 361 ? -0.186 19.904 -6.668 1.00 42.72 361 GLU A O 1
ATOM 2858 N N . ASN A 1 362 ? 1.159 18.225 -7.267 1.00 47.62 362 ASN A N 1
ATOM 2859 C CA . ASN A 1 362 ? 2.372 19.008 -7.110 1.00 47.62 362 ASN A CA 1
ATOM 2860 C C . ASN A 1 362 ? 2.549 19.885 -8.352 1.00 47.62 362 ASN A C 1
ATOM 2862 O O . ASN A 1 362 ? 2.654 19.396 -9.474 1.00 47.62 362 ASN A O 1
ATOM 2866 N N . ARG A 1 363 ? 2.605 21.206 -8.154 1.00 52.47 363 ARG A N 1
ATOM 2867 C CA . ARG A 1 363 ? 2.905 22.164 -9.224 1.00 52.47 363 ARG A CA 1
ATOM 2868 C C . ARG A 1 363 ? 4.319 21.916 -9.753 1.00 52.47 363 ARG A C 1
ATOM 2870 O O . ARG A 1 363 ? 5.287 22.441 -9.205 1.00 52.47 363 ARG A O 1
ATOM 2877 N N . GLU A 1 364 ? 4.439 21.176 -10.847 1.00 48.62 364 GLU A N 1
ATOM 2878 C CA . GLU A 1 364 ? 5.692 21.063 -11.586 1.00 48.62 364 GLU A CA 1
ATOM 2879 C C . GLU A 1 364 ? 5.949 22.364 -12.354 1.00 48.62 364 GLU A C 1
ATOM 2881 O O . GLU A 1 364 ? 5.308 22.677 -13.358 1.00 48.62 364 GLU A O 1
ATOM 2886 N N . SER A 1 365 ? 6.888 23.179 -11.869 1.00 48.78 365 SER A N 1
ATOM 2887 C CA . SER A 1 365 ? 7.413 24.289 -12.659 1.00 48.78 365 SER A CA 1
ATOM 2888 C C . SER A 1 365 ? 8.606 23.802 -13.471 1.00 48.78 365 SER A C 1
ATOM 2890 O O . SER A 1 365 ? 9.683 23.576 -12.919 1.00 48.78 365 SER A O 1
ATOM 2892 N N . LEU A 1 366 ? 8.449 23.697 -14.786 1.00 46.59 366 LEU A N 1
ATOM 2893 C CA . LEU A 1 366 ? 9.595 23.601 -15.683 1.00 46.59 366 LEU A CA 1
ATOM 2894 C C . LEU A 1 366 ? 10.336 24.945 -15.660 1.00 46.59 366 LEU A C 1
ATOM 2896 O O . LEU A 1 366 ? 9.745 25.993 -15.931 1.00 46.59 366 LEU A O 1
ATOM 2900 N N . ALA A 1 367 ? 11.629 24.934 -15.328 1.00 61.19 367 ALA A N 1
ATOM 2901 C CA . ALA A 1 367 ? 12.471 26.110 -15.515 1.00 61.19 367 ALA A CA 1
ATOM 2902 C C . ALA A 1 367 ? 12.452 26.501 -17.002 1.00 61.19 367 ALA A C 1
ATOM 2904 O O . ALA A 1 367 ? 12.587 25.640 -17.875 1.00 61.19 367 ALA A O 1
ATOM 2905 N N . GLY A 1 368 ? 12.255 27.790 -17.295 1.00 54.41 368 GLY A N 1
ATOM 2906 C CA . GLY A 1 368 ? 12.171 28.282 -18.668 1.00 54.41 368 GLY A CA 1
ATOM 2907 C C . GLY A 1 368 ? 13.412 27.882 -19.465 1.00 54.41 368 GLY A C 1
ATOM 2908 O O . GLY A 1 368 ? 14.520 28.322 -19.157 1.00 54.41 368 GLY A O 1
ATOM 2909 N N . LYS A 1 369 ? 13.235 27.041 -20.489 1.00 63.16 369 LYS A N 1
ATOM 2910 C CA . LYS A 1 369 ? 14.303 26.741 -21.445 1.00 63.16 369 LYS A CA 1
ATOM 2911 C C . LYS A 1 369 ? 14.631 28.035 -22.193 1.00 63.16 369 LYS A C 1
ATOM 2913 O O . LYS A 1 369 ? 13.734 28.678 -22.737 1.00 63.16 369 LYS A O 1
ATOM 2918 N N . LYS A 1 370 ? 15.907 28.431 -22.216 1.00 54.00 370 LYS A N 1
ATOM 2919 C CA . LYS A 1 370 ? 16.372 29.468 -23.143 1.00 54.00 370 LYS A CA 1
ATOM 2920 C C . LYS A 1 370 ? 16.298 28.884 -24.547 1.00 54.00 370 LYS A C 1
ATOM 2922 O O . LYS A 1 370 ? 17.089 28.014 -24.892 1.00 54.00 370 LYS A O 1
ATOM 2927 N N . PHE A 1 371 ? 15.325 29.339 -25.321 1.00 59.28 371 PHE A N 1
ATOM 2928 C CA . PHE A 1 371 ? 15.326 29.149 -26.761 1.00 59.28 371 PHE A CA 1
ATOM 2929 C C . PHE A 1 371 ? 16.144 30.287 -27.363 1.00 59.28 371 PHE A C 1
ATOM 2931 O O . PHE A 1 371 ? 15.831 31.455 -27.120 1.00 59.28 371 PHE A O 1
ATOM 2938 N N . ASP A 1 372 ? 17.169 29.961 -28.147 1.00 63.31 372 ASP A N 1
ATOM 2939 C CA . ASP A 1 372 ? 17.765 30.931 -29.061 1.00 63.31 372 ASP A CA 1
ATOM 2940 C C . ASP A 1 372 ? 16.757 31.171 -30.190 1.00 63.31 372 ASP A C 1
ATOM 2942 O O . ASP A 1 372 ? 16.761 30.512 -31.229 1.00 63.31 372 ASP A O 1
ATOM 2946 N N . LEU A 1 373 ? 15.813 32.079 -29.934 1.00 57.91 373 LEU A N 1
ATOM 2947 C CA . LEU A 1 373 ? 14.862 32.552 -30.929 1.00 57.91 373 LEU A CA 1
ATOM 2948 C C . LEU A 1 373 ? 15.646 33.316 -31.994 1.00 57.91 373 LEU A C 1
ATOM 2950 O O . LEU A 1 373 ? 16.029 34.470 -31.803 1.00 57.91 373 LEU A O 1
ATOM 2954 N N . THR A 1 374 ? 15.887 32.667 -33.127 1.00 68.56 374 THR A N 1
ATOM 2955 C CA . THR A 1 374 ? 16.305 33.361 -34.339 1.00 68.56 374 THR A CA 1
ATOM 2956 C C . THR A 1 374 ? 15.087 34.118 -34.849 1.00 68.56 374 THR A C 1
ATOM 2958 O O . THR A 1 374 ? 14.091 33.513 -35.247 1.00 68.56 374 THR A O 1
ATOM 2961 N N . SER A 1 375 ? 15.128 35.449 -34.784 1.00 58.22 375 SER A N 1
ATOM 2962 C CA . SER A 1 375 ? 14.124 36.264 -35.466 1.00 58.22 375 SER A CA 1
ATOM 2963 C C . SER A 1 375 ? 14.116 35.874 -36.946 1.00 58.22 375 SER A C 1
ATOM 2965 O O . SER A 1 375 ? 15.200 35.749 -37.520 1.00 58.22 375 SER A O 1
ATOM 2967 N N . PRO A 1 376 ? 12.937 35.689 -37.568 1.00 63.06 376 PRO A N 1
ATOM 2968 C CA . PRO A 1 376 ? 12.851 35.457 -39.001 1.00 63.06 376 PRO A CA 1
ATOM 2969 C C . PRO A 1 376 ? 13.646 36.517 -39.766 1.00 63.06 376 PRO A C 1
ATOM 2971 O O . PRO A 1 376 ? 13.675 37.686 -39.360 1.00 63.06 376 PRO A O 1
ATOM 2974 N N . ASP A 1 377 ? 14.276 36.113 -40.867 1.00 64.56 377 ASP A N 1
ATOM 2975 C CA . ASP A 1 377 ? 15.016 37.036 -41.722 1.00 64.56 377 ASP A CA 1
ATOM 2976 C C . ASP A 1 377 ? 14.133 38.211 -42.164 1.00 64.56 377 ASP A C 1
ATOM 2978 O O . ASP A 1 377 ? 12.911 38.096 -42.314 1.00 64.56 377 ASP A O 1
ATOM 2982 N N . LYS A 1 378 ? 14.759 39.375 -42.387 1.00 63.59 378 LYS A N 1
ATOM 2983 C CA . LYS A 1 378 ? 14.049 40.550 -42.907 1.00 63.59 378 LYS A CA 1
ATOM 2984 C C . LYS A 1 378 ? 13.351 40.176 -44.214 1.00 63.59 378 LYS A C 1
ATOM 2986 O O . LYS A 1 378 ? 13.997 39.687 -45.138 1.00 63.59 378 LYS A O 1
ATOM 2991 N N . LEU A 1 379 ? 12.049 40.460 -44.292 1.00 60.12 379 LEU A N 1
ATOM 2992 C CA . LEU A 1 379 ? 11.244 40.234 -45.491 1.00 60.12 379 LEU A CA 1
ATOM 2993 C C . LEU A 1 379 ? 11.919 40.880 -46.709 1.00 60.12 379 LEU A C 1
ATOM 2995 O O . LEU A 1 379 ? 12.026 42.105 -46.796 1.00 60.12 379 LEU A O 1
ATOM 2999 N N . ASN A 1 380 ? 12.382 40.051 -47.646 1.00 61.78 380 ASN A N 1
ATOM 3000 C CA . ASN A 1 380 ? 13.029 40.519 -48.863 1.00 61.78 380 ASN A CA 1
ATOM 3001 C C . ASN A 1 380 ? 11.981 40.670 -49.970 1.00 61.78 380 ASN A C 1
ATOM 3003 O O . ASN A 1 380 ? 11.581 39.703 -50.613 1.00 61.78 380 ASN A O 1
ATOM 3007 N N . LEU A 1 381 ? 11.502 41.898 -50.154 1.00 62.56 381 LEU A N 1
ATOM 3008 C CA . LEU A 1 381 ? 10.381 42.212 -51.043 1.00 62.56 381 LEU A CA 1
ATOM 3009 C C . LEU A 1 381 ? 10.818 42.645 -52.461 1.00 62.56 381 LEU A C 1
ATOM 3011 O O . LEU A 1 381 ? 10.001 43.118 -53.245 1.00 62.56 381 LEU A O 1
ATOM 3015 N N . THR A 1 382 ? 12.101 42.518 -52.804 1.00 59.72 382 THR A N 1
ATOM 3016 C CA . THR A 1 382 ? 12.686 43.112 -54.025 1.00 59.72 382 THR A CA 1
ATOM 3017 C C . THR A 1 382 ? 12.461 42.307 -55.313 1.00 59.72 382 THR A C 1
ATOM 3019 O O . THR A 1 382 ? 12.558 42.874 -56.401 1.00 59.72 382 THR A O 1
ATOM 3022 N N . ASN A 1 383 ? 12.100 41.022 -55.228 1.00 62.94 383 ASN A N 1
ATOM 3023 C CA . ASN A 1 383 ? 11.867 40.172 -56.403 1.00 62.94 383 ASN A CA 1
ATOM 3024 C C . ASN A 1 383 ? 10.399 40.199 -56.864 1.00 62.94 383 ASN A C 1
ATOM 3026 O O . ASN A 1 383 ? 9.487 40.234 -56.041 1.00 62.94 383 ASN A O 1
ATOM 3030 N N . GLU A 1 384 ? 10.149 40.103 -58.177 1.00 61.50 384 GLU A N 1
ATOM 3031 C CA . GLU A 1 384 ? 8.783 40.072 -58.743 1.00 61.50 384 GLU A CA 1
ATOM 3032 C C . GLU A 1 384 ? 7.902 38.961 -58.150 1.00 61.50 384 GLU A C 1
ATOM 3034 O O . GLU A 1 384 ? 6.722 39.190 -57.897 1.00 61.50 384 GLU A O 1
ATOM 3039 N N . GLN A 1 385 ? 8.490 37.814 -57.795 1.00 62.78 385 GLN A N 1
ATOM 3040 C CA . GLN A 1 385 ? 7.793 36.712 -57.121 1.00 62.78 385 GLN A CA 1
ATOM 3041 C C . GLN A 1 385 ? 7.174 37.122 -55.771 1.00 62.78 385 GLN A C 1
ATOM 3043 O O . GLN A 1 385 ? 6.122 36.611 -55.398 1.00 62.78 385 GLN A O 1
ATOM 3048 N N . ALA A 1 386 ? 7.768 38.079 -55.049 1.00 63.12 386 ALA A N 1
ATOM 3049 C CA . ALA A 1 386 ? 7.214 38.568 -53.786 1.00 63.12 386 ALA A CA 1
ATOM 3050 C C . ALA A 1 386 ? 5.927 39.386 -53.997 1.00 63.12 386 ALA A C 1
ATOM 3052 O O . ALA A 1 386 ? 5.048 39.382 -53.139 1.00 63.12 386 ALA A O 1
ATOM 3053 N N . LYS A 1 387 ? 5.776 40.060 -55.147 1.00 65.12 387 LYS A N 1
ATOM 3054 C CA . LYS A 1 387 ? 4.561 40.827 -55.474 1.00 65.12 387 LYS A CA 1
ATOM 3055 C C . LYS A 1 387 ? 3.383 39.918 -55.800 1.00 65.12 387 LYS A C 1
ATOM 3057 O O . LYS A 1 387 ? 2.255 40.243 -55.428 1.00 65.12 387 LYS A O 1
ATOM 3062 N N . ASP A 1 388 ? 3.647 38.793 -56.457 1.00 69.56 388 ASP A N 1
ATOM 3063 C CA . ASP A 1 388 ? 2.620 37.801 -56.771 1.00 69.56 388 ASP A CA 1
ATOM 3064 C C . ASP A 1 388 ? 2.132 37.099 -55.500 1.00 69.56 388 ASP A C 1
ATOM 3066 O O . ASP A 1 388 ? 0.926 37.043 -55.269 1.00 69.56 388 ASP A O 1
ATOM 3070 N N . VAL A 1 389 ? 3.047 36.718 -54.600 1.00 70.94 389 VAL A N 1
ATOM 3071 C CA . VAL A 1 389 ? 2.697 36.149 -53.285 1.00 70.94 389 VAL A CA 1
ATOM 3072 C C . VAL A 1 389 ? 1.899 37.143 -52.430 1.00 70.94 389 VAL A C 1
ATOM 3074 O O . VAL A 1 389 ? 0.891 36.774 -51.834 1.00 70.94 389 VAL A O 1
ATOM 3077 N N . LEU A 1 390 ? 2.281 38.427 -52.405 1.00 71.25 390 LEU A N 1
ATOM 3078 C CA . LEU A 1 390 ? 1.516 39.456 -51.686 1.00 71.25 390 LEU A CA 1
ATOM 3079 C C . LEU A 1 390 ? 0.109 39.661 -52.271 1.00 71.25 390 LEU A C 1
ATOM 3081 O O . LEU A 1 390 ? -0.835 39.919 -51.523 1.00 71.25 390 LEU A O 1
ATOM 3085 N N . ARG A 1 391 ? -0.054 39.551 -53.596 1.00 70.62 391 ARG A N 1
ATOM 3086 C CA . ARG A 1 391 ? -1.368 39.624 -54.253 1.00 70.62 391 ARG A CA 1
ATOM 3087 C C . ARG A 1 391 ? -2.230 38.409 -53.946 1.00 70.62 391 ARG A C 1
ATOM 3089 O O . ARG A 1 391 ? -3.419 38.583 -53.683 1.00 70.62 391 ARG A O 1
ATOM 3096 N N . GLU A 1 392 ? -1.658 37.211 -53.977 1.00 75.31 392 GLU A N 1
ATOM 3097 C CA . GLU A 1 392 ? -2.370 35.982 -53.625 1.00 75.31 392 GLU A CA 1
ATOM 3098 C C . GLU A 1 392 ? -2.825 35.999 -52.165 1.00 75.31 392 GLU A C 1
ATOM 3100 O O . GLU A 1 392 ? -3.999 35.739 -51.892 1.00 75.31 392 GLU A O 1
ATOM 3105 N N . GLU A 1 393 ? -1.954 36.406 -51.239 1.00 74.50 393 GLU A N 1
ATOM 3106 C CA . GLU A 1 393 ? -2.300 36.446 -49.817 1.00 74.50 393 GLU A CA 1
ATOM 3107 C C . GLU A 1 393 ? -3.321 37.554 -49.508 1.00 74.50 393 GLU A C 1
ATOM 3109 O O . GLU A 1 393 ? -4.220 37.351 -48.695 1.00 74.50 393 GLU A O 1
ATOM 3114 N N . LEU A 1 394 ? -3.287 38.686 -50.228 1.00 77.06 394 LEU A N 1
ATOM 3115 C CA . LEU A 1 394 ? -4.347 39.697 -50.158 1.00 77.06 394 LEU A CA 1
ATOM 3116 C C . LEU A 1 394 ? -5.691 39.146 -50.663 1.00 77.06 394 LEU A C 1
ATOM 3118 O O . LEU A 1 394 ? -6.724 39.362 -50.031 1.00 77.06 394 LEU A O 1
ATOM 3122 N N . LEU A 1 395 ? -5.702 38.429 -51.791 1.00 75.06 395 LEU A N 1
ATOM 3123 C CA . LEU A 1 395 ? -6.923 37.821 -52.335 1.00 75.06 395 LEU A CA 1
ATOM 3124 C C . LEU A 1 395 ? -7.491 36.745 -51.405 1.00 75.06 395 LEU A C 1
ATOM 3126 O O . LEU A 1 395 ? -8.712 36.598 -51.315 1.00 75.06 395 LEU A O 1
ATOM 3130 N N . LYS A 1 396 ? -6.623 36.013 -50.708 1.00 76.69 396 LYS A N 1
ATOM 3131 C CA . LYS A 1 396 ? -7.002 35.032 -49.693 1.00 76.69 396 LYS A CA 1
ATOM 3132 C C . LYS A 1 396 ? -7.571 35.711 -48.449 1.00 76.69 396 LYS A C 1
ATOM 3134 O O . LYS A 1 396 ? -8.690 35.387 -48.065 1.00 76.69 396 LYS A O 1
ATOM 3139 N N . ALA A 1 397 ? -6.901 36.736 -47.921 1.00 72.00 397 ALA A N 1
ATOM 3140 C CA . ALA A 1 397 ? -7.392 37.513 -46.785 1.00 72.00 397 ALA A CA 1
ATOM 3141 C C . ALA A 1 397 ? -8.758 38.163 -47.075 1.00 72.00 397 ALA A C 1
ATOM 3143 O O . ALA A 1 397 ? -9.653 38.139 -46.239 1.00 72.00 397 ALA A O 1
ATOM 3144 N N . VAL A 1 398 ? -8.989 38.678 -48.289 1.00 69.25 398 VAL A N 1
ATOM 3145 C CA . VAL A 1 398 ? -10.301 39.236 -48.680 1.00 69.25 398 VAL A CA 1
ATOM 3146 C C . VAL A 1 398 ? -11.403 38.162 -48.727 1.00 69.25 398 VAL A C 1
ATOM 3148 O O . VAL A 1 398 ? -12.567 38.470 -48.470 1.00 69.25 398 VAL A O 1
ATOM 3151 N N . LYS A 1 399 ? -11.061 36.898 -49.013 1.00 71.56 399 LYS A N 1
ATOM 3152 C CA . LYS A 1 399 ? -12.007 35.767 -49.036 1.00 71.56 399 LYS A CA 1
ATOM 3153 C C . LYS A 1 399 ? -12.331 35.194 -47.653 1.00 71.56 399 LYS A C 1
ATOM 3155 O O . LYS A 1 399 ? -13.323 34.482 -47.536 1.00 71.56 399 LYS A O 1
ATOM 3160 N N . GLU A 1 400 ? -11.561 35.521 -46.618 1.00 77.31 400 GLU A N 1
ATOM 3161 C CA . GLU A 1 400 ? -11.766 35.022 -45.246 1.00 77.31 400 GLU A CA 1
ATOM 3162 C C . GLU A 1 400 ? -12.925 35.712 -44.494 1.00 77.31 400 GLU A C 1
ATOM 3164 O O . GLU A 1 400 ? -13.199 35.391 -43.341 1.00 77.31 400 GLU A O 1
ATOM 3169 N N . GLY A 1 401 ? -13.671 36.615 -45.147 1.00 71.88 401 GLY A N 1
ATOM 3170 C CA . GLY A 1 401 ? -14.950 37.117 -44.627 1.00 71.88 401 GLY A CA 1
ATOM 3171 C C . GLY A 1 401 ? -14.842 38.212 -43.559 1.00 71.88 401 GLY A C 1
ATOM 3172 O O . GLY A 1 401 ? -15.804 38.435 -42.825 1.00 71.88 401 GLY A O 1
ATOM 3173 N N . TYR A 1 402 ? -13.705 38.914 -43.470 1.00 78.25 402 TYR A N 1
ATOM 3174 C CA . TYR A 1 402 ? -13.511 40.030 -42.532 1.00 78.25 402 TYR A CA 1
ATOM 3175 C C . TYR A 1 402 ? -14.549 41.149 -42.721 1.00 78.25 402 TYR A C 1
ATOM 3177 O O . TYR A 1 402 ? -15.028 41.383 -43.833 1.00 78.25 402 TYR A O 1
ATOM 3185 N N . SER A 1 403 ? -14.870 41.881 -41.648 1.00 78.56 403 SER A N 1
ATOM 3186 C CA . SER A 1 403 ? -15.754 43.051 -41.729 1.00 78.56 403 SER A CA 1
ATOM 3187 C C . SER A 1 403 ? -15.127 44.171 -42.571 1.00 78.56 403 SER A C 1
ATOM 3189 O O . SER A 1 403 ? -13.910 44.227 -42.755 1.00 78.56 403 SER A O 1
ATOM 3191 N N . LYS A 1 404 ? -15.959 45.079 -43.092 1.00 75.44 404 LYS A N 1
ATOM 3192 C CA . LYS A 1 404 ? -15.535 46.103 -44.062 1.00 75.44 404 LYS A CA 1
ATOM 3193 C C . LYS A 1 404 ? -14.387 46.987 -43.550 1.00 75.44 404 LYS A C 1
ATOM 3195 O O . LYS A 1 404 ? -13.441 47.233 -44.290 1.00 75.44 404 LYS A O 1
ATOM 3200 N N . ASP A 1 405 ? -14.416 47.354 -42.271 1.00 73.81 405 ASP A N 1
ATOM 3201 C CA . ASP A 1 405 ? -13.364 48.166 -41.644 1.00 73.81 405 ASP A CA 1
ATOM 3202 C C . ASP A 1 405 ? -12.016 47.424 -41.583 1.00 73.81 405 ASP A C 1
ATOM 3204 O O . ASP A 1 405 ? -10.958 48.009 -41.820 1.00 73.81 405 ASP A O 1
ATOM 3208 N N . TYR A 1 406 ? -12.043 46.110 -41.332 1.00 75.56 406 TYR A N 1
ATOM 3209 C CA . TYR A 1 406 ? -10.842 45.272 -41.345 1.00 75.56 406 TYR A CA 1
ATOM 3210 C C . TYR A 1 406 ? -10.331 45.021 -42.764 1.00 75.56 406 TYR A C 1
ATOM 3212 O O . TYR A 1 406 ? -9.123 45.040 -42.982 1.00 75.56 406 TYR A O 1
ATOM 3220 N N . GLN A 1 407 ? -11.223 44.847 -43.743 1.00 75.31 407 GLN A N 1
ATOM 3221 C CA . GLN A 1 407 ? -10.830 44.727 -45.150 1.00 75.31 407 GLN A CA 1
ATOM 3222 C C . GLN A 1 407 ? -10.085 45.978 -45.639 1.00 75.31 407 GLN A C 1
ATOM 3224 O O . GLN A 1 407 ? -9.086 45.857 -46.351 1.00 75.31 407 GLN A O 1
ATOM 3229 N N . ASP A 1 408 ? -10.522 47.168 -45.219 1.00 79.44 408 ASP A N 1
ATOM 3230 C CA . ASP A 1 408 ? -9.858 48.428 -45.562 1.00 79.44 408 ASP A CA 1
ATOM 3231 C C . ASP A 1 408 ? -8.482 48.560 -44.890 1.00 79.44 408 ASP A C 1
ATOM 3233 O O . ASP A 1 408 ? -7.529 49.027 -45.520 1.00 79.44 408 ASP A O 1
ATOM 3237 N N . LEU A 1 409 ? -8.335 48.104 -43.641 1.00 81.12 409 LEU A N 1
ATOM 3238 C CA . LEU A 1 409 ? -7.038 48.059 -42.953 1.00 81.12 409 LEU A CA 1
ATOM 3239 C C . LEU A 1 409 ? -6.067 47.074 -43.611 1.00 81.12 409 LEU A C 1
ATOM 3241 O O . LEU A 1 409 ? -4.912 47.426 -43.855 1.00 81.12 409 LEU A O 1
ATOM 3245 N N . ILE A 1 410 ? -6.543 45.872 -43.944 1.00 78.00 410 ILE A N 1
ATOM 3246 C CA . ILE A 1 410 ? -5.764 44.849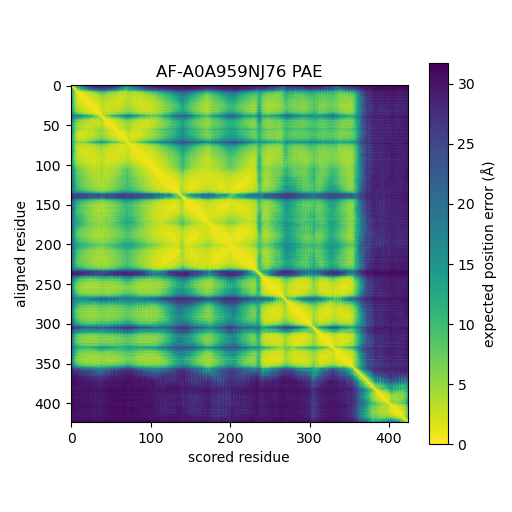 -44.650 1.00 78.00 410 ILE A CA 1
ATOM 3247 C C . ILE A 1 410 ? -5.295 45.408 -45.995 1.00 78.00 410 ILE A C 1
ATOM 3249 O O . ILE A 1 410 ? -4.107 45.350 -46.308 1.00 78.00 410 ILE A O 1
ATOM 3253 N N . ARG A 1 411 ? -6.191 46.039 -46.765 1.00 77.94 411 ARG A N 1
ATOM 3254 C CA . ARG A 1 411 ? -5.828 46.656 -48.046 1.00 77.94 411 ARG A CA 1
ATOM 3255 C C . ARG A 1 411 ? -4.742 47.720 -47.877 1.00 77.94 411 ARG A C 1
ATOM 3257 O O . ARG A 1 411 ? -3.745 47.667 -48.589 1.00 77.94 411 ARG A O 1
ATOM 3264 N N . ARG A 1 412 ? -4.888 48.634 -46.912 1.00 81.38 412 ARG A N 1
ATOM 3265 C CA . ARG A 1 412 ? -3.887 49.683 -46.638 1.00 81.38 412 ARG A CA 1
ATOM 3266 C C . ARG A 1 412 ? -2.531 49.112 -46.221 1.00 81.38 412 ARG A C 1
ATOM 3268 O O . ARG A 1 412 ? -1.502 49.671 -46.589 1.00 81.38 412 ARG A O 1
ATOM 3275 N N . TYR A 1 413 ? -2.521 48.013 -45.468 1.00 80.19 413 TYR A N 1
ATOM 3276 C CA . TYR A 1 413 ? -1.294 47.326 -45.064 1.00 80.19 413 TYR A CA 1
ATOM 3277 C C . TYR A 1 413 ? -0.568 46.690 -46.259 1.00 80.19 413 TYR A C 1
ATOM 3279 O O . TYR A 1 413 ? 0.628 46.894 -46.443 1.00 80.19 413 TYR A O 1
ATOM 3287 N N . PHE A 1 414 ? -1.284 45.980 -47.131 1.00 74.75 414 PHE A N 1
ATOM 3288 C CA . PHE A 1 414 ? -0.668 45.407 -48.332 1.00 74.75 414 PHE A CA 1
ATOM 3289 C C . PHE A 1 414 ? -0.270 46.483 -49.359 1.00 74.75 414 PHE A C 1
ATOM 3291 O O . PHE A 1 414 ? 0.750 46.345 -50.035 1.00 74.75 414 PHE A O 1
ATOM 3298 N N . GLU A 1 415 ? -1.010 47.593 -49.446 1.00 76.56 415 GLU A N 1
ATOM 3299 C CA . GLU A 1 415 ? -0.630 48.758 -50.255 1.00 76.56 415 GLU A CA 1
ATOM 3300 C C . GLU A 1 415 ? 0.641 49.440 -49.735 1.00 76.56 415 GLU A C 1
ATOM 3302 O O . GLU A 1 415 ? 1.489 49.835 -50.539 1.00 76.56 415 GLU A O 1
ATOM 3307 N N . SER A 1 416 ? 0.816 49.557 -48.414 1.00 76.12 416 SER A N 1
ATOM 3308 C CA . SER A 1 416 ? 2.042 50.121 -47.841 1.00 76.12 416 SER A CA 1
ATOM 3309 C C . SER A 1 416 ? 3.246 49.217 -48.113 1.00 76.12 416 SER A C 1
ATOM 3311 O O . SER A 1 416 ? 4.266 49.715 -48.587 1.00 76.12 416 SER A O 1
ATOM 3313 N N . LEU A 1 417 ? 3.100 47.895 -47.971 1.00 70.31 417 LEU A N 1
ATOM 3314 C CA . LEU A 1 417 ? 4.132 46.916 -48.338 1.00 70.31 417 LEU A CA 1
ATOM 3315 C C . LEU A 1 417 ? 4.521 46.984 -49.829 1.00 70.31 417 LEU A C 1
ATOM 3317 O O . LEU A 1 417 ? 5.702 46.895 -50.176 1.00 70.31 417 LEU A O 1
ATOM 3321 N N . ASN A 1 418 ? 3.548 47.196 -50.721 1.00 67.62 418 ASN A N 1
ATOM 3322 C CA . ASN A 1 418 ? 3.785 47.323 -52.164 1.00 67.62 418 ASN A CA 1
ATOM 3323 C C . ASN A 1 418 ? 4.357 48.698 -52.582 1.00 67.62 418 ASN A C 1
ATOM 3325 O O . ASN A 1 418 ? 4.922 48.850 -53.664 1.00 67.62 418 ASN A O 1
ATOM 3329 N N . ASN A 1 419 ? 4.215 49.727 -51.743 1.00 66.94 419 ASN A N 1
ATOM 3330 C CA . ASN A 1 419 ? 4.828 51.037 -51.972 1.00 66.94 419 ASN A CA 1
ATOM 3331 C C . ASN A 1 419 ? 6.250 51.111 -51.394 1.00 66.94 419 ASN A C 1
ATOM 3333 O O . ASN A 1 419 ? 7.124 51.711 -52.020 1.00 66.94 419 ASN A O 1
ATOM 3337 N N . SER A 1 420 ? 6.522 50.438 -50.271 1.00 61.16 420 SER A N 1
ATOM 3338 C CA . SER A 1 420 ? 7.873 50.289 -49.706 1.00 61.16 420 SER A CA 1
ATOM 3339 C C . SER A 1 420 ? 8.839 49.535 -50.629 1.00 61.16 420 SER A C 1
ATOM 3341 O O . SER A 1 420 ? 10.049 49.692 -50.512 1.00 61.16 420 SER A O 1
ATOM 3343 N N . THR A 1 421 ? 8.319 48.764 -51.585 1.00 56.03 421 THR A N 1
ATOM 3344 C CA . THR A 1 421 ? 9.088 48.107 -52.655 1.00 56.03 421 THR A CA 1
ATOM 3345 C C . THR A 1 421 ? 9.406 49.001 -53.849 1.00 56.03 421 THR A C 1
ATOM 3347 O O . THR A 1 421 ? 10.218 48.614 -54.681 1.00 56.03 421 THR A O 1
ATOM 3350 N N . LYS A 1 422 ? 8.783 50.181 -53.970 1.00 54.03 422 LYS A N 1
ATOM 3351 C CA . LYS A 1 422 ? 9.078 51.152 -55.041 1.00 54.03 422 LYS A CA 1
ATOM 3352 C C . LYS A 1 422 ? 10.102 52.217 -54.641 1.00 54.03 422 LYS A C 1
ATOM 3354 O O . LYS A 1 422 ? 10.577 52.931 -55.517 1.00 54.03 422 LYS A O 1
ATOM 3359 N N . GLN A 1 423 ? 10.385 52.370 -53.346 1.00 47.81 423 GLN A N 1
ATOM 3360 C CA . GLN A 1 423 ? 11.291 53.398 -52.812 1.00 47.81 423 GLN A CA 1
ATOM 3361 C C . GLN A 1 423 ? 12.674 52.874 -52.393 1.00 47.81 423 GLN A C 1
ATOM 3363 O O . GLN A 1 423 ? 13.488 53.679 -51.948 1.00 47.81 423 GLN A O 1
ATOM 3368 N N . ASN A 1 424 ? 12.949 51.576 -52.558 1.00 44.59 424 ASN A N 1
ATOM 3369 C CA . ASN A 1 424 ? 14.273 50.978 -52.357 1.00 44.59 424 ASN A CA 1
ATOM 3370 C C . ASN A 1 424 ? 14.861 50.490 -53.674 1.00 44.59 424 ASN A C 1
ATOM 3372 O O . ASN A 1 424 ? 14.092 49.872 -54.447 1.00 44.59 424 ASN A O 1
#

Sequence (424 aa):
ENSDRPNNELNEQQKNLDQQMKNLKNEMEKLNEKMKEVSDTPQKEMEDLNKKFNEQKNDVLSEKSMQELQKPNFQEALKNQNQLSQNMEKMKNDLQQMQQQMQQQNQNVVMQNMLKSINNILDVSKEQEKLKNNSETSLSQQNDYSDAMKSQMDLEQNLDNIYKQLETLSQKTFAISPEMGKALGDAKRNMNEALQGLQNKNGQGSSKEQGEAMQSLNEAASLMQNALQNMMQGGGDGGGGMMSLMQQLQQMAQQQVGLNQQTQMMQNGQMTMQQLAQMQRLSNEQGAIQKSLEELNREAKASGESKKIAANLESVLEEMKEVISGLNTQKIDDNLIKKQDKILSKLLDAQRSINERDFEENRESLAGKKFDLTSPDKLNLTNEQAKDVLREELLKAVKEGYSKDYQDLIRRYFESLNNSTKQN

Nearest PDB structures (foldseek):
  6nr7-assembly1_A  TM=4.631E-01  e=2.038E-01  Gallus gallus
  6bfi-assembly1_A  TM=3.093E-01  e=4.531E-02  Oscarella pearsei
  6bfi-assembly2_B  TM=3.017E-01  e=9.193E-02  Oscarella pearsei

pLDDT: mean 82.32, std 13.98, range [32.81, 98.31]

Secondary structure (DSSP, 8-state):
--SSHHHHHHHHHHHHHHHHHHHHHHHHHHHHHHHHHSTT--HHHHHHHHHHHHHTTHHHHHHHHHHHHTSS--HHHHHHHHHHHHHHHHHHHHHHHHHHHHHHHHHHHHHHHHHHHHHHHHHHHHHHHHHHHHHHH---SHHHHHHHHHHHHHHHHHHHHHHHHHHHHHTT-TTS-HHHHHHHHHHHHHHHHHHHHHHTT-HHHHHHHHHHHHHHHHHHHHHHHHHHHHHHTTS-SSS-HHHHHHHHHHHHHHHHHHHHHHHHHHHTS---HHHHHHHHHHHHHHHHHHHHHHHHHHHHHHTT--HHHHHHHHHHHHHHHHHHHHHHTT---HHHHHHHHHHHHHHHHHHHHHHHGGGS--------------PPPP----SHHHHHHHHHHHHHHHHTT--HHHHHHHHHHHHHHHHHTT--